Protein AF-A0A1M5GM56-F1 (afdb_monomer_lite)

Secondary structure (DSSP, 8-state):
-PPP-HHHHHHHHHHHHHHHHTS---SHHHHHHHHHHHHHHHS-PPPHHHHHHHTTSS--SSPPPHHHHHHHHHHTT-S-HHHHHHHHHT--SSSHHHHHHHHHHHHHHHHHHH----STT-HHHHHHHHHHHHHHHH-GGGHHHHHHHHTTSHHIIIIIIIIS--GGGTTTHHHHHHHHHHHH--SHHHHHHHHHHHHHHHHHTT-HHHHHHHHHHHHTS---TTS-HHHHHHHHHHHHHHHHHHT---HHHHHHHHHHHHHPPP-SSTTTTS-HHHHHHHHHHHHTT-HHHHHHHHHHHHHHS----SSS-SHHHHHHHHHHHHHHHHTT-HHHHHHHHHH--TTTS-TTSHHHHHHHHHHHHHHTT---HHHHHHHHHHHHHHT-GGGGGG-

Radius of gyration: 28.75 Å; chains: 1; bounding box: 59×77×75 Å

Foldseek 3Di:
DDPPPPVVLLVLLQVLLCVLVVHHQDDLVSLVVSQVVLCVPQVDGDDSVLVCCSNVVDPDPDDRDLVVQCSSCVSSVHNHSVRSCVVVVPPDPDDVVVVVLVVVLCVLLCCLAPPDDDDLDDPVLLVSLVVVVVVCVVVVVCLQVSLLSNLQGPSSLRRVLPVLPQLLQCLHSNVVSLVSNCVRDPDLLSLLVSLLSQLVSCLLLVNLVSLVVSLVSNVVDDDDPPHDLLSLLSNLLSVLSNCLSVVHDCVVSLVVSVVSVVSQAQDPDPRSLQLNSLLSNLVSCLLSVVLVSSLVSLVVRPVRHDPPPDDDQCASVLLSLLSNLSSCLSVVVPVVSVVSLVVRDLVSHDPSCSLVSLLSSLLSCVSNVNHDPVSVVSNVVSCVSSSRVSSVVSD

pLDDT: mean 88.54, std 13.2, range [36.22, 98.81]

Structure (mmCIF, N/CA/C/O backbone):
data_AF-A0A1M5GM56-F1
#
_entry.id   AF-A0A1M5GM56-F1
#
loop_
_atom_site.group_PDB
_atom_site.id
_atom_site.type_symbol
_atom_site.label_atom_id
_atom_site.label_alt_id
_atom_site.label_comp_id
_atom_site.label_asym_id
_atom_site.label_entity_id
_atom_site.label_seq_id
_atom_site.pdbx_PDB_ins_code
_atom_site.Cartn_x
_atom_site.Cartn_y
_atom_site.Cartn_z
_atom_site.occupancy
_atom_site.B_iso_or_equiv
_atom_site.auth_seq_id
_atom_site.auth_comp_id
_atom_site.auth_asym_id
_atom_site.auth_atom_id
_atom_site.pdbx_PDB_model_num
ATOM 1 N N . MET A 1 1 ? 20.654 32.859 -51.072 1.00 36.22 1 MET A N 1
ATOM 2 C CA . MET A 1 1 ? 20.945 33.179 -49.658 1.00 36.22 1 MET A CA 1
ATOM 3 C C . MET A 1 1 ? 19.825 34.062 -49.144 1.00 36.22 1 MET A C 1
ATOM 5 O O . MET A 1 1 ? 19.700 35.175 -49.630 1.00 36.22 1 MET A O 1
ATOM 9 N N . LYS A 1 2 ? 18.952 33.549 -48.270 1.00 38.31 2 LYS A N 1
ATOM 10 C CA . LYS A 1 2 ? 17.965 34.387 -47.573 1.00 38.31 2 LYS A CA 1
ATOM 11 C C . LYS A 1 2 ? 18.700 35.090 -46.433 1.00 38.31 2 LYS A C 1
ATOM 13 O O . LYS A 1 2 ? 19.321 34.402 -45.630 1.00 38.31 2 LYS A O 1
ATOM 18 N N . GLU A 1 3 ? 18.674 36.420 -46.396 1.00 40.75 3 GLU A N 1
ATOM 19 C CA . GLU A 1 3 ? 19.104 37.171 -45.214 1.00 40.75 3 GLU A CA 1
ATOM 20 C C . GLU A 1 3 ? 18.280 36.693 -44.016 1.00 40.75 3 GLU A C 1
ATOM 22 O O . GLU A 1 3 ? 17.049 36.706 -44.053 1.00 40.75 3 GLU A O 1
ATOM 27 N N . ILE A 1 4 ? 18.958 36.205 -42.979 1.00 54.66 4 ILE A N 1
ATOM 28 C CA . ILE A 1 4 ? 18.314 35.849 -41.718 1.00 54.66 4 ILE A CA 1
ATOM 29 C C . ILE A 1 4 ? 17.832 37.144 -41.078 1.00 54.66 4 ILE A C 1
ATOM 31 O O . ILE A 1 4 ? 18.617 38.076 -40.883 1.00 54.66 4 ILE A O 1
ATOM 35 N N . ASP A 1 5 ? 16.545 37.191 -40.742 1.00 57.41 5 ASP A N 1
ATOM 36 C CA . ASP A 1 5 ? 15.976 38.287 -39.972 1.00 57.41 5 ASP A CA 1
ATOM 37 C C . ASP A 1 5 ? 16.604 38.287 -38.572 1.00 57.41 5 ASP A C 1
ATOM 39 O O . ASP A 1 5 ? 16.212 37.539 -37.670 1.00 57.41 5 ASP A O 1
ATOM 43 N N . LYS A 1 6 ? 17.632 39.125 -38.401 1.00 57.66 6 LYS A N 1
ATOM 44 C CA . LYS A 1 6 ? 18.369 39.291 -37.145 1.00 57.66 6 LYS A CA 1
ATOM 45 C C . LYS A 1 6 ? 17.436 39.652 -35.983 1.00 57.66 6 LYS A C 1
ATOM 47 O O . LYS A 1 6 ? 17.799 39.388 -34.843 1.00 57.66 6 LYS A O 1
ATOM 52 N N . GLY A 1 7 ? 16.247 40.207 -36.240 1.00 58.62 7 GLY A N 1
ATOM 53 C CA . GLY A 1 7 ? 15.256 40.526 -35.212 1.00 58.62 7 GLY A CA 1
ATOM 54 C C . GLY A 1 7 ? 14.679 39.295 -34.505 1.00 58.62 7 GLY A C 1
ATOM 55 O O . GLY A 1 7 ? 14.475 39.333 -33.293 1.00 58.62 7 GLY A O 1
ATOM 56 N N . ALA A 1 8 ? 14.477 38.186 -35.223 1.00 59.78 8 ALA A N 1
ATOM 57 C CA . ALA A 1 8 ? 13.862 36.970 -34.679 1.00 59.78 8 ALA A CA 1
ATOM 58 C C . ALA A 1 8 ? 14.853 36.050 -33.936 1.00 59.78 8 ALA A C 1
ATOM 60 O O . ALA A 1 8 ? 14.451 35.287 -33.060 1.00 59.78 8 ALA A O 1
ATOM 61 N N . ALA A 1 9 ? 16.148 36.126 -34.256 1.00 70.00 9 ALA A N 1
ATOM 62 C CA . ALA A 1 9 ? 17.189 35.271 -33.673 1.00 70.00 9 ALA A CA 1
ATOM 63 C C . ALA A 1 9 ? 17.720 35.775 -32.313 1.00 70.00 9 ALA A C 1
ATOM 65 O O . ALA A 1 9 ? 18.242 34.997 -31.511 1.00 70.00 9 ALA A O 1
ATOM 66 N N . LEU A 1 10 ? 17.583 37.076 -32.035 1.00 78.81 10 LEU A N 1
ATOM 67 C CA . LEU A 1 10 ? 18.101 37.707 -30.816 1.00 78.81 10 LEU A CA 1
ATOM 68 C C . LEU A 1 10 ? 17.414 37.227 -29.524 1.00 78.81 10 LEU A C 1
ATOM 70 O O . LEU A 1 10 ? 18.141 36.930 -28.574 1.00 78.81 10 LEU A O 1
ATOM 74 N N . PRO A 1 11 ? 16.072 37.091 -29.451 1.00 81.12 11 PRO A N 1
ATOM 75 C CA . PRO A 1 11 ? 15.411 36.567 -28.254 1.00 81.12 11 PRO A CA 1
ATOM 76 C C . PRO A 1 11 ? 15.819 35.126 -27.926 1.00 81.12 11 PRO A C 1
ATOM 78 O O . PRO A 1 11 ? 16.010 34.784 -26.760 1.00 81.12 11 PRO A O 1
ATOM 81 N N . THR A 1 12 ? 16.010 34.288 -28.950 1.00 82.38 12 THR A N 1
ATOM 82 C CA . THR A 1 12 ? 16.473 32.906 -28.775 1.00 82.38 12 THR A CA 1
ATOM 83 C C . THR A 1 12 ? 17.878 32.881 -28.184 1.00 82.38 12 THR A C 1
ATOM 85 O O . THR A 1 12 ? 18.101 32.217 -27.177 1.00 82.38 12 THR A O 1
ATOM 88 N N . LEU A 1 13 ? 18.805 33.674 -28.731 1.00 86.00 13 LEU A N 1
ATOM 89 C CA . LEU A 1 13 ? 20.162 33.775 -28.193 1.00 86.00 13 LEU A CA 1
ATOM 90 C C . LEU A 1 13 ? 20.174 34.327 -26.754 1.00 86.00 13 LEU A C 1
ATOM 92 O O . LEU A 1 13 ? 20.911 33.823 -25.914 1.00 86.00 13 LEU A O 1
ATOM 96 N N . GLN A 1 14 ? 19.337 35.319 -26.429 1.00 88.00 14 GLN A N 1
ATOM 97 C CA . GLN A 1 14 ? 19.199 35.819 -25.053 1.00 88.00 14 GLN A CA 1
ATOM 98 C C . GLN A 1 14 ? 18.766 34.720 -24.077 1.00 88.00 14 GLN A C 1
ATOM 100 O O . GLN A 1 14 ? 19.292 34.655 -22.966 1.00 88.00 14 GLN A O 1
ATOM 105 N N . ARG A 1 15 ? 17.822 33.860 -24.477 1.00 85.25 15 ARG A N 1
ATOM 106 C CA . ARG A 1 15 ? 17.375 32.727 -23.659 1.00 85.25 15 ARG A CA 1
ATOM 107 C C . ARG A 1 15 ? 18.511 31.732 -23.427 1.00 85.25 15 ARG A C 1
ATOM 109 O O . ARG A 1 15 ? 18.807 31.449 -22.271 1.00 85.25 15 ARG A O 1
ATOM 116 N N . GLU A 1 16 ? 19.177 31.284 -24.490 1.00 88.00 16 GLU A N 1
ATOM 117 C CA . GLU A 1 16 ? 20.290 30.324 -24.395 1.00 88.00 16 GLU A CA 1
ATOM 118 C C . GLU A 1 16 ? 21.433 30.849 -23.513 1.00 88.00 16 GLU A C 1
ATOM 120 O O . GLU A 1 16 ? 22.006 30.107 -22.718 1.00 88.00 16 GLU A O 1
ATOM 125 N N . ILE A 1 17 ? 21.742 32.151 -23.582 1.00 88.88 17 ILE A N 1
ATOM 126 C CA . ILE A 1 17 ? 22.755 32.759 -22.708 1.00 88.88 17 ILE A CA 1
ATOM 127 C C . ILE A 1 17 ? 22.323 32.688 -21.244 1.00 88.88 17 ILE A C 1
ATOM 129 O O . ILE A 1 17 ? 23.143 32.364 -20.394 1.00 88.88 17 ILE A O 1
ATOM 133 N N . GLN A 1 18 ? 21.061 32.986 -20.925 1.00 87.75 18 GLN A N 1
ATOM 134 C CA . GLN A 1 18 ? 20.570 32.939 -19.542 1.00 87.75 18 GLN A CA 1
ATOM 135 C C . GLN A 1 18 ? 20.520 31.511 -18.988 1.00 87.75 18 GLN A C 1
ATOM 137 O O . GLN A 1 18 ? 20.780 31.314 -17.802 1.00 87.75 18 GLN A O 1
ATOM 142 N N . GLU A 1 19 ? 20.221 30.524 -19.835 1.00 85.50 19 GLU A N 1
ATOM 143 C CA . GLU A 1 19 ? 20.275 29.105 -19.476 1.00 85.50 19 GLU A CA 1
ATOM 144 C C . GLU A 1 19 ? 21.718 28.656 -19.215 1.00 85.50 19 GLU A C 1
ATOM 146 O O . GLU A 1 19 ? 21.996 28.091 -18.157 1.00 85.50 19 GLU A O 1
ATOM 151 N N . HIS A 1 20 ? 22.659 28.989 -20.107 1.00 87.25 20 HIS A N 1
ATOM 152 C CA . HIS A 1 20 ? 24.076 28.652 -19.929 1.00 87.25 20 HIS A CA 1
ATOM 153 C C . HIS A 1 20 ? 24.723 29.393 -18.743 1.00 87.25 20 HIS A C 1
ATOM 155 O O . HIS A 1 20 ? 25.578 28.841 -18.051 1.00 87.25 20 HIS A O 1
ATOM 161 N N . PHE A 1 21 ? 24.291 30.629 -18.480 1.00 89.25 21 PHE A N 1
ATOM 162 C CA . PHE A 1 21 ? 24.712 31.444 -17.336 1.00 89.25 21 PHE A CA 1
ATOM 163 C C . PHE A 1 21 ? 24.056 31.004 -16.013 1.00 89.25 21 PHE A C 1
ATOM 165 O O . PHE A 1 21 ? 24.491 31.396 -14.932 1.00 89.25 21 PHE A O 1
ATOM 172 N N . GLY A 1 22 ? 22.991 30.196 -16.077 1.00 83.69 22 GLY A N 1
ATOM 173 C CA . GLY A 1 22 ? 22.306 29.629 -14.915 1.00 83.69 22 GLY A CA 1
ATOM 174 C C . GLY A 1 22 ? 21.444 30.614 -14.116 1.00 83.69 22 GLY A C 1
ATOM 175 O O . GLY A 1 22 ? 20.951 30.260 -13.044 1.00 83.69 22 GLY A O 1
ATOM 176 N N . LYS A 1 23 ? 21.250 31.848 -14.603 1.00 86.12 23 LYS A N 1
ATOM 177 C CA . LYS A 1 23 ? 20.360 32.846 -13.989 1.00 86.12 23 LYS A CA 1
ATOM 178 C C . LYS A 1 23 ? 19.887 33.916 -14.989 1.00 86.12 23 LYS A C 1
ATOM 180 O O . LYS A 1 23 ? 20.573 34.179 -15.977 1.00 86.12 23 LYS A O 1
ATOM 185 N N . PRO A 1 24 ? 18.756 34.598 -14.717 1.00 88.69 24 PRO A N 1
ATOM 186 C CA . PRO A 1 24 ? 18.299 35.723 -15.533 1.00 88.69 24 PRO A CA 1
ATOM 187 C C . PRO A 1 24 ? 19.279 36.906 -15.511 1.00 88.69 24 PRO A C 1
ATOM 189 O O . PRO A 1 24 ? 19.856 37.224 -14.469 1.00 88.69 24 PRO A O 1
ATOM 192 N N . VAL A 1 25 ? 19.420 37.606 -16.640 1.00 89.06 25 VAL A N 1
ATOM 193 C CA . VAL A 1 25 ? 20.271 38.803 -16.765 1.00 89.06 25 VAL A CA 1
ATOM 194 C C . VAL A 1 25 ? 19.385 40.047 -16.729 1.00 89.06 25 VAL A C 1
ATOM 196 O O . VAL A 1 25 ? 18.991 40.582 -17.761 1.00 89.06 25 VAL A O 1
ATOM 199 N N . ALA A 1 26 ? 19.044 40.498 -15.520 1.00 88.19 26 ALA A N 1
ATOM 200 C CA . ALA A 1 26 ? 18.074 41.580 -15.313 1.00 88.19 26 ALA A CA 1
ATOM 201 C C . ALA A 1 26 ? 18.697 42.894 -14.811 1.00 88.19 26 ALA A C 1
ATOM 203 O O . ALA A 1 26 ? 18.049 43.940 -14.851 1.00 88.19 26 ALA A O 1
ATOM 204 N N . THR A 1 27 ? 19.942 42.875 -14.325 1.00 90.31 27 THR A N 1
ATOM 205 C CA . THR A 1 27 ? 20.585 44.054 -13.726 1.00 90.31 27 THR A CA 1
ATOM 206 C C . THR A 1 27 ? 21.960 44.353 -14.321 1.00 90.31 27 THR A C 1
ATOM 208 O O . THR A 1 27 ? 22.634 43.485 -14.873 1.00 90.31 27 THR A O 1
ATOM 211 N N . SER A 1 28 ? 22.443 45.591 -14.143 1.00 87.25 28 SER A N 1
ATOM 212 C CA . SER A 1 28 ? 23.814 45.975 -14.525 1.00 87.25 28 SER A CA 1
ATOM 213 C C . SER A 1 28 ? 24.882 45.103 -13.853 1.00 87.25 28 SER A C 1
ATOM 215 O O . SER A 1 28 ? 25.936 44.866 -14.439 1.00 87.25 28 SER A O 1
ATOM 217 N N . ARG A 1 29 ? 24.609 44.610 -12.636 1.00 88.81 29 ARG A N 1
ATOM 218 C CA . ARG A 1 29 ? 25.499 43.693 -11.917 1.00 88.81 29 ARG A CA 1
ATOM 219 C C . ARG A 1 29 ? 25.576 42.338 -12.619 1.00 88.81 29 ARG A C 1
ATOM 221 O O . ARG A 1 29 ? 26.667 41.788 -12.728 1.00 88.81 29 ARG A O 1
ATOM 228 N N . ASP A 1 30 ? 24.458 41.834 -13.138 1.00 89.31 30 ASP A N 1
ATOM 229 C CA . ASP A 1 30 ? 24.429 40.575 -13.890 1.00 89.31 30 ASP A CA 1
ATOM 230 C C . ASP A 1 30 ? 25.216 40.681 -15.195 1.00 89.31 30 ASP A C 1
ATOM 232 O O . ASP A 1 30 ? 25.947 39.758 -15.533 1.00 89.31 30 ASP A O 1
ATOM 236 N N . CYS A 1 31 ? 25.163 41.828 -15.880 1.00 90.62 31 CYS A N 1
ATOM 237 C CA . CYS A 1 31 ? 25.986 42.064 -17.068 1.00 90.62 31 CYS A CA 1
ATOM 238 C C . CYS A 1 31 ? 27.493 42.109 -16.763 1.00 90.62 31 CYS A C 1
ATOM 240 O O . CYS A 1 31 ? 28.285 41.679 -17.598 1.00 90.62 31 CYS A O 1
ATOM 242 N N . ASN A 1 32 ? 27.905 42.619 -15.597 1.00 89.44 32 ASN A N 1
ATOM 243 C CA . ASN A 1 32 ? 29.316 42.597 -15.192 1.00 89.44 32 ASN A CA 1
ATOM 244 C C . ASN A 1 32 ? 29.791 41.162 -14.940 1.00 89.44 32 ASN A C 1
ATOM 246 O O . ASN A 1 32 ? 30.811 40.752 -15.482 1.00 89.44 32 ASN A O 1
ATOM 250 N N . LEU A 1 33 ? 29.003 40.385 -14.195 1.00 90.44 33 LEU A N 1
ATOM 251 C CA . LEU A 1 33 ? 29.306 38.982 -13.909 1.00 90.44 33 LEU A CA 1
ATOM 252 C C . LEU A 1 33 ? 29.325 38.132 -15.185 1.00 90.44 33 LEU A C 1
ATOM 254 O O . LEU A 1 33 ? 30.249 37.354 -15.395 1.00 90.44 33 LEU A O 1
ATOM 258 N N . LEU A 1 34 ? 28.352 38.331 -16.078 1.00 91.06 34 LEU A N 1
ATOM 259 C CA . LEU A 1 34 ? 28.317 37.646 -17.367 1.00 91.06 34 LEU A CA 1
ATOM 260 C C . LEU A 1 34 ? 29.525 38.024 -18.235 1.00 91.06 34 LEU A C 1
ATOM 262 O O . LEU A 1 34 ? 30.089 37.167 -18.900 1.00 91.06 34 LEU A O 1
ATOM 266 N N . SER A 1 35 ? 29.960 39.289 -18.218 1.00 91.38 35 SER A N 1
ATOM 267 C CA . SER A 1 35 ? 31.177 39.716 -18.922 1.00 91.38 35 SER A CA 1
ATOM 268 C C . SER A 1 35 ? 32.436 39.030 -18.389 1.00 91.38 35 SER A C 1
ATOM 270 O O . SER A 1 35 ? 33.341 38.757 -19.179 1.00 91.38 35 SER A O 1
ATOM 272 N N . GLU A 1 36 ? 32.532 38.813 -17.078 1.00 89.75 36 GLU A N 1
ATOM 273 C CA . GLU A 1 36 ? 33.656 38.108 -16.455 1.00 89.75 36 GLU A CA 1
ATOM 274 C C . GLU A 1 36 ? 33.642 36.627 -16.838 1.00 89.75 36 GLU A C 1
ATOM 276 O O . GLU A 1 36 ? 34.666 36.093 -17.263 1.00 89.75 36 GLU A O 1
ATOM 281 N N . GLU A 1 37 ? 32.476 35.983 -16.786 1.00 90.75 37 GLU A N 1
ATOM 282 C CA . GLU A 1 37 ? 32.329 34.573 -17.150 1.00 90.75 37 GLU A CA 1
ATOM 283 C C . GLU A 1 37 ? 32.560 34.324 -18.647 1.00 90.75 37 GLU A C 1
ATOM 285 O O . GLU A 1 37 ? 33.250 33.374 -19.023 1.00 90.75 37 GLU A O 1
ATOM 290 N N . LEU A 1 38 ? 32.055 35.211 -19.511 1.00 89.88 38 LEU A N 1
ATOM 291 C CA . LEU A 1 38 ? 32.321 35.190 -20.951 1.00 89.88 38 LEU A CA 1
ATOM 292 C C . LEU A 1 38 ? 33.823 35.209 -21.228 1.00 89.88 38 LEU A C 1
ATOM 294 O O . LEU A 1 38 ? 34.307 34.423 -22.044 1.00 89.88 38 LEU A O 1
ATOM 298 N N . PHE A 1 39 ? 34.566 36.068 -20.528 1.00 88.88 39 PHE A N 1
ATOM 299 C CA . PHE A 1 39 ? 36.013 36.149 -20.679 1.00 88.88 39 PHE A CA 1
ATOM 300 C C . PHE A 1 39 ? 36.710 34.884 -20.167 1.00 88.88 39 PHE A C 1
ATOM 302 O O . PHE A 1 39 ? 37.587 34.366 -20.850 1.00 88.88 39 PHE A O 1
ATOM 309 N N . GLN A 1 40 ? 36.289 34.339 -19.023 1.00 86.38 40 GLN A N 1
ATOM 310 C CA . GLN A 1 40 ? 36.856 33.098 -18.483 1.00 86.38 40 GLN A CA 1
ATOM 311 C C . GLN A 1 40 ? 36.643 31.898 -19.415 1.00 86.38 40 GLN A C 1
ATOM 313 O O . GLN A 1 40 ? 37.564 31.109 -19.606 1.00 86.38 40 GLN A O 1
ATOM 318 N N . LYS A 1 41 ? 35.450 31.761 -20.007 1.00 84.25 41 LYS A N 1
ATOM 319 C CA . LYS A 1 41 ? 35.098 30.597 -20.836 1.00 84.25 41 LYS A CA 1
ATOM 320 C C . LYS A 1 41 ? 35.521 30.722 -22.297 1.00 84.25 41 LYS A C 1
ATOM 322 O O . LYS A 1 41 ? 35.877 29.723 -22.909 1.00 84.25 41 LYS A O 1
ATOM 327 N N . THR A 1 42 ? 35.478 31.924 -22.872 1.00 84.25 42 THR A N 1
ATOM 328 C CA . THR A 1 42 ? 35.747 32.125 -24.309 1.00 84.25 42 THR A CA 1
ATOM 329 C C . THR A 1 42 ? 37.072 32.825 -24.593 1.00 84.25 42 THR A C 1
ATOM 331 O O . THR A 1 42 ? 37.474 32.897 -25.747 1.00 84.25 42 THR A O 1
ATOM 334 N N . SER A 1 43 ? 37.754 33.364 -23.573 1.00 85.69 43 SER A N 1
ATOM 335 C CA . SER A 1 43 ? 38.922 34.257 -23.709 1.00 85.69 43 SER A CA 1
ATOM 336 C C . SER A 1 43 ? 38.657 35.570 -24.465 1.00 85.69 43 SER A C 1
ATOM 338 O O . SER A 1 43 ? 39.564 36.386 -24.629 1.00 85.69 43 SER A O 1
ATOM 340 N N . TYR A 1 44 ? 37.412 35.836 -24.874 1.00 85.38 44 TYR A N 1
ATOM 341 C CA . TYR A 1 44 ? 37.004 37.081 -25.518 1.00 85.38 44 TYR A CA 1
ATOM 342 C C . TYR A 1 44 ? 36.219 37.966 -24.551 1.00 85.38 44 TYR A C 1
ATOM 344 O O . TYR A 1 44 ? 35.321 37.520 -23.838 1.00 85.38 44 TYR A O 1
ATOM 352 N N . LYS A 1 45 ? 36.548 39.261 -24.530 1.00 83.94 45 LYS A N 1
ATOM 353 C CA . LYS A 1 45 ? 35.918 40.231 -23.630 1.00 83.94 45 LYS A CA 1
ATOM 354 C C . LYS A 1 45 ? 34.753 40.935 -24.322 1.00 83.94 45 LYS A C 1
ATOM 356 O O . LYS A 1 45 ? 34.956 41.669 -25.287 1.00 83.94 45 LYS A O 1
ATOM 361 N N . VAL A 1 46 ? 33.547 40.790 -23.777 1.00 88.06 46 VAL A N 1
ATOM 362 C CA . VAL A 1 46 ? 32.375 41.586 -24.177 1.00 88.06 46 VAL A CA 1
ATOM 363 C C . VAL A 1 46 ? 32.130 42.657 -23.126 1.00 88.06 46 VAL A C 1
ATOM 365 O O . VAL A 1 46 ? 31.972 42.346 -21.956 1.00 88.06 46 VAL A O 1
ATOM 368 N N . ASN A 1 47 ? 32.093 43.932 -23.516 1.00 88.19 47 ASN A N 1
ATOM 369 C CA . ASN A 1 47 ? 31.904 45.021 -22.556 1.00 88.19 47 ASN A CA 1
ATOM 370 C C . ASN A 1 47 ? 30.524 44.910 -21.859 1.00 88.19 47 ASN A C 1
ATOM 372 O O . ASN A 1 47 ? 29.517 44.788 -22.564 1.00 88.19 47 ASN A O 1
ATOM 376 N N . PRO A 1 48 ? 30.430 45.049 -20.521 1.00 88.25 48 PRO A N 1
ATOM 377 C CA . PRO A 1 48 ? 29.158 45.002 -19.798 1.00 88.25 48 PRO A CA 1
ATOM 378 C C . PRO A 1 48 ? 28.092 45.970 -20.325 1.00 88.25 48 PRO A C 1
ATOM 380 O O . PRO A 1 48 ? 26.911 45.641 -20.346 1.00 88.25 48 PRO A O 1
ATOM 383 N N . ASN A 1 49 ? 28.478 47.145 -20.832 1.00 85.00 49 ASN A N 1
ATOM 384 C CA . ASN A 1 49 ? 27.539 48.088 -21.449 1.00 85.00 49 ASN A CA 1
ATOM 385 C C . ASN A 1 49 ? 26.984 47.587 -22.793 1.00 85.00 49 ASN A C 1
ATOM 387 O O . ASN A 1 49 ? 25.876 47.958 -23.173 1.00 85.00 49 ASN A O 1
ATOM 391 N N . THR A 1 50 ? 27.723 46.726 -23.497 1.00 87.88 50 THR A N 1
ATOM 392 C CA . THR A 1 50 ? 27.235 46.036 -24.703 1.00 87.88 50 THR A CA 1
ATOM 393 C C . THR A 1 50 ? 26.209 44.974 -24.323 1.00 87.88 50 THR A C 1
ATOM 395 O O . THR A 1 50 ? 25.158 44.906 -24.950 1.00 87.88 50 THR A O 1
ATOM 398 N N . LEU A 1 51 ? 26.446 44.230 -23.237 1.00 87.19 51 LEU A N 1
ATOM 399 C CA . LEU A 1 51 ? 25.482 43.268 -22.692 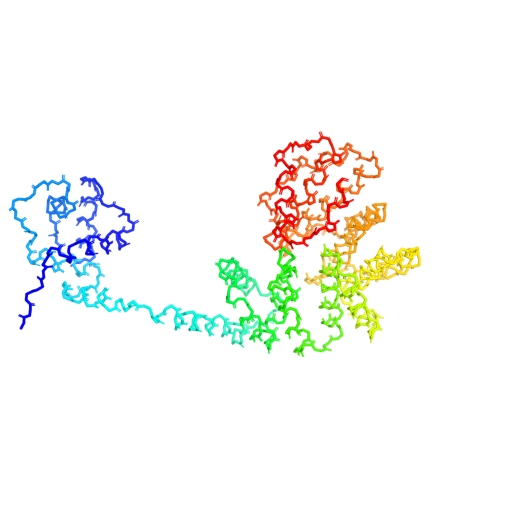1.00 87.19 51 LEU A CA 1
ATOM 400 C C . LEU A 1 51 ? 24.209 43.963 -22.188 1.00 87.19 51 LEU A C 1
ATOM 402 O O . LEU A 1 51 ? 23.108 43.532 -22.508 1.00 87.19 51 LEU A O 1
ATOM 406 N N . ARG A 1 52 ? 24.332 45.101 -21.493 1.00 86.94 52 ARG A N 1
ATOM 407 C CA . ARG A 1 52 ? 23.171 45.899 -21.049 1.00 86.94 52 ARG A CA 1
ATOM 408 C C . ARG A 1 52 ? 22.288 46.343 -22.214 1.00 86.94 52 ARG A C 1
ATOM 410 O O . ARG A 1 52 ? 21.070 46.346 -22.086 1.00 86.94 52 ARG A O 1
ATOM 417 N N . ARG A 1 53 ? 22.893 46.713 -23.344 1.00 88.31 53 ARG A N 1
ATOM 418 C CA . ARG A 1 53 ? 22.166 47.039 -24.581 1.00 88.31 53 ARG A CA 1
ATOM 419 C C . ARG A 1 53 ? 21.554 45.794 -25.218 1.00 88.31 53 ARG A C 1
ATOM 421 O O . ARG A 1 53 ? 20.402 45.835 -25.627 1.00 88.31 53 ARG A O 1
ATOM 428 N N . PHE A 1 54 ? 22.305 44.693 -25.252 1.00 87.62 54 PHE A N 1
ATOM 429 C CA . PHE A 1 54 ? 21.864 43.414 -25.804 1.00 87.62 54 PHE A CA 1
ATOM 430 C C . PHE A 1 54 ? 20.629 42.860 -25.083 1.00 87.62 54 PHE A C 1
ATOM 432 O O . PHE A 1 54 ? 19.698 42.440 -25.753 1.00 87.62 54 PHE A O 1
ATOM 439 N N . PHE A 1 55 ? 20.581 42.918 -23.749 1.00 86.88 55 PHE A N 1
ATOM 440 C CA . PHE A 1 55 ? 19.444 42.466 -22.929 1.00 86.88 55 PHE A CA 1
ATOM 441 C C . PHE A 1 55 ? 18.339 43.524 -22.746 1.00 86.88 55 PHE A C 1
ATOM 443 O O . PHE A 1 55 ? 17.428 43.337 -21.947 1.00 86.88 55 PHE A O 1
ATOM 450 N N . GLY A 1 56 ? 18.404 44.657 -23.454 1.00 85.75 56 GLY A N 1
ATOM 451 C CA . GLY A 1 56 ? 17.359 45.686 -23.401 1.00 85.75 56 GLY A CA 1
ATOM 452 C C . GLY A 1 56 ? 17.318 46.525 -22.115 1.00 85.75 56 GLY A C 1
ATOM 453 O O . GLY A 1 56 ? 16.368 47.277 -21.914 1.00 85.75 56 GLY A O 1
ATOM 454 N N . LEU A 1 57 ? 18.350 46.464 -21.264 1.00 84.81 57 LEU A N 1
ATOM 455 C CA . LEU A 1 57 ? 18.456 47.261 -20.030 1.00 84.81 57 LEU A CA 1
ATOM 456 C C . LEU A 1 57 ? 18.796 48.739 -20.296 1.00 84.81 57 LEU A C 1
ATOM 458 O O . LEU A 1 57 ? 18.607 49.593 -19.432 1.00 84.81 57 LEU A O 1
ATOM 462 N N . VAL A 1 58 ? 19.340 49.049 -21.476 1.00 86.12 58 VAL A N 1
ATOM 463 C CA . VAL A 1 58 ? 19.626 50.413 -21.947 1.00 86.1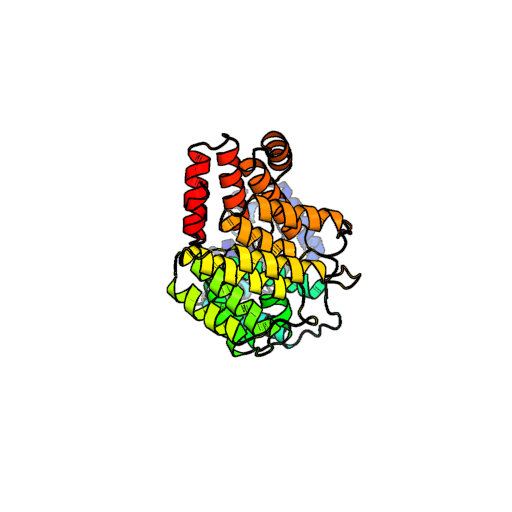2 58 VAL A CA 1
ATOM 464 C C . VAL A 1 58 ? 19.262 50.505 -23.426 1.00 86.12 58 VAL A C 1
ATOM 466 O O . VAL A 1 58 ? 19.649 49.635 -24.206 1.00 86.12 58 VAL A O 1
ATOM 469 N N . LYS A 1 59 ? 18.568 51.577 -23.835 1.00 77.75 59 LYS A N 1
ATOM 470 C CA . LYS A 1 59 ? 18.237 51.817 -25.249 1.00 77.75 59 LYS A CA 1
ATOM 471 C C . LYS A 1 59 ? 19.513 51.928 -26.088 1.00 77.75 59 LYS A C 1
ATOM 473 O O . LYS A 1 59 ? 20.426 52.682 -25.748 1.00 77.75 59 LYS A O 1
ATOM 478 N N . ALA A 1 60 ? 19.560 51.194 -27.194 1.00 76.75 60 ALA A N 1
ATOM 479 C CA . ALA A 1 60 ? 20.656 51.237 -28.150 1.00 76.75 60 ALA A CA 1
ATOM 480 C C . ALA A 1 60 ? 20.153 51.783 -29.495 1.00 76.75 60 ALA A C 1
ATOM 482 O O . ALA A 1 60 ? 19.121 51.316 -29.972 1.00 76.75 60 ALA A O 1
ATOM 483 N N . PRO A 1 61 ? 20.863 52.740 -30.116 1.00 67.75 61 PRO A N 1
ATOM 484 C CA . PRO A 1 61 ? 20.503 53.248 -31.440 1.00 67.75 61 PRO A CA 1
ATOM 485 C C . PRO A 1 61 ? 20.859 52.276 -32.578 1.00 67.75 61 PRO A C 1
ATOM 487 O O . PRO A 1 61 ? 20.371 52.445 -33.689 1.00 67.75 61 PRO A O 1
ATOM 490 N N . TYR A 1 62 ? 21.689 51.260 -32.309 1.00 74.06 62 TYR A N 1
ATOM 491 C CA . TYR A 1 62 ? 22.177 50.299 -33.300 1.00 74.06 62 TYR A CA 1
ATOM 492 C C . TYR A 1 62 ? 22.127 48.862 -32.757 1.00 74.06 62 TYR A C 1
ATOM 494 O O . TYR A 1 62 ? 22.297 48.673 -31.545 1.00 74.06 62 TYR A O 1
ATOM 502 N N . PRO A 1 63 ? 21.933 47.853 -33.628 1.00 70.25 63 PRO A N 1
ATOM 503 C CA . PRO A 1 63 ? 21.960 46.449 -33.235 1.00 70.25 63 PRO A CA 1
ATOM 504 C C . PRO A 1 63 ? 23.364 45.998 -32.782 1.00 70.25 63 PRO A C 1
ATOM 506 O O . PRO A 1 63 ? 24.364 46.649 -33.106 1.00 70.25 63 PRO A O 1
ATOM 509 N N . PRO A 1 64 ? 23.466 44.875 -32.046 1.00 80.56 64 PRO A N 1
ATOM 510 C CA . PRO A 1 64 ? 24.748 44.291 -31.656 1.00 80.56 64 PRO A CA 1
ATOM 511 C C . PRO A 1 64 ? 25.626 43.985 -32.876 1.00 80.56 64 PRO A C 1
ATOM 513 O O . PRO A 1 64 ? 25.128 43.553 -33.917 1.00 80.56 64 PRO A O 1
ATOM 516 N N . SER A 1 65 ? 26.941 44.182 -32.746 1.00 81.88 65 SER A N 1
ATOM 517 C CA . SER A 1 65 ? 27.878 43.867 -33.830 1.00 81.88 65 SER A CA 1
ATOM 518 C C . SER A 1 65 ? 27.930 42.357 -34.092 1.00 81.88 65 SER A C 1
ATOM 520 O O . SER A 1 65 ? 27.742 41.554 -33.176 1.00 81.88 65 SER A O 1
ATOM 522 N N . SER A 1 66 ? 28.238 41.960 -35.330 1.00 79.12 66 SER A N 1
ATOM 523 C CA . SER A 1 66 ? 28.420 40.548 -35.701 1.00 79.12 66 SER A CA 1
ATOM 524 C C . SER A 1 66 ? 29.485 39.862 -34.844 1.00 79.12 66 SER A C 1
ATOM 526 O O . SER A 1 66 ? 29.266 38.749 -34.385 1.00 79.12 66 SER A O 1
ATOM 528 N N . ALA A 1 67 ? 30.586 40.554 -34.537 1.00 81.44 67 ALA A N 1
ATOM 529 C CA . ALA A 1 67 ? 31.637 40.046 -33.658 1.00 81.44 67 ALA A CA 1
ATOM 530 C C . ALA A 1 67 ? 31.126 39.759 -32.235 1.00 81.44 67 ALA A C 1
ATOM 532 O O . ALA A 1 67 ? 31.452 38.724 -31.656 1.00 81.44 67 ALA A O 1
ATOM 533 N N . THR A 1 68 ? 30.292 40.643 -31.675 1.00 85.25 68 THR A N 1
ATOM 534 C CA . THR A 1 68 ? 29.651 40.399 -30.375 1.00 85.25 68 THR A CA 1
ATOM 535 C C . THR A 1 68 ? 28.713 39.197 -30.442 1.00 85.25 68 THR A C 1
ATOM 537 O O . THR A 1 68 ? 28.762 38.354 -29.553 1.00 85.25 68 THR A O 1
ATOM 540 N N . LEU A 1 69 ? 27.903 39.080 -31.496 1.00 84.38 69 LEU A N 1
ATOM 541 C CA . LEU A 1 69 ? 26.998 37.942 -31.674 1.00 84.38 69 LEU A CA 1
ATOM 542 C C . LEU A 1 69 ? 27.757 36.618 -31.791 1.00 84.38 69 LEU A C 1
ATOM 544 O O . LEU A 1 69 ? 27.360 35.653 -31.150 1.00 84.38 69 LEU A O 1
ATOM 548 N N . SER A 1 70 ? 28.877 36.576 -32.516 1.00 84.62 70 SER A N 1
ATOM 549 C CA . SER A 1 70 ? 29.716 35.377 -32.614 1.00 84.62 70 SER A CA 1
ATOM 550 C C . SER A 1 70 ? 30.312 34.966 -31.268 1.00 84.62 70 SER A C 1
ATOM 552 O O . SER A 1 70 ? 30.323 33.783 -30.950 1.00 84.62 70 SER A O 1
ATOM 554 N N . ILE A 1 71 ? 30.781 35.918 -30.452 1.00 86.50 71 ILE A N 1
ATOM 555 C CA . ILE A 1 71 ? 31.298 35.609 -29.107 1.00 86.50 71 ILE A CA 1
ATOM 556 C C . ILE A 1 71 ? 30.184 35.043 -28.218 1.00 86.50 71 ILE A C 1
ATOM 558 O O . ILE A 1 71 ? 30.398 34.067 -27.504 1.00 86.50 71 ILE A O 1
ATOM 562 N N . LEU A 1 72 ? 28.989 35.632 -28.283 1.00 88.50 72 LEU A N 1
ATOM 563 C CA . LEU A 1 72 ? 27.833 35.168 -27.520 1.00 88.50 72 LEU A CA 1
ATOM 564 C C . LEU A 1 72 ? 27.349 33.782 -27.974 1.00 88.50 72 LEU A C 1
ATOM 566 O O . LEU A 1 72 ? 27.035 32.953 -27.128 1.00 88.50 72 LEU A O 1
ATOM 570 N N . CYS A 1 73 ? 27.349 33.497 -29.280 1.00 87.44 73 CYS A N 1
ATOM 571 C CA . CYS A 1 73 ? 27.032 32.162 -29.798 1.00 87.44 73 CYS A CA 1
ATOM 572 C C . CYS A 1 73 ? 28.054 31.128 -29.310 1.00 87.44 73 CYS A C 1
ATOM 574 O O . CYS A 1 73 ? 27.661 30.095 -28.775 1.00 87.44 73 CYS A O 1
ATOM 576 N N . LYS A 1 74 ? 29.354 31.451 -29.385 1.00 86.06 74 LYS A N 1
ATOM 577 C CA . LYS A 1 74 ? 30.432 30.569 -28.911 1.00 86.06 74 LYS A CA 1
ATOM 578 C C . LYS A 1 74 ? 30.337 30.270 -27.423 1.00 86.06 74 LYS A C 1
ATOM 580 O O . LYS A 1 74 ? 30.601 29.148 -27.010 1.00 86.06 74 LYS A O 1
ATOM 585 N N . TYR A 1 75 ? 29.942 31.252 -26.616 1.00 86.56 75 TYR A N 1
ATOM 586 C CA . TYR A 1 75 ? 29.683 31.038 -25.192 1.00 86.56 75 TYR A CA 1
ATOM 587 C C . TYR A 1 75 ? 28.560 30.024 -24.948 1.00 86.56 75 TYR A C 1
ATOM 589 O O . TYR A 1 75 ? 28.665 29.206 -24.042 1.00 86.56 75 TYR A O 1
ATOM 597 N N . CYS A 1 76 ? 27.526 30.035 -25.788 1.00 85.50 76 CYS A N 1
ATOM 598 C CA . CYS A 1 76 ? 26.448 29.048 -25.765 1.00 85.50 76 CYS A CA 1
ATOM 599 C C . CYS A 1 76 ? 26.805 27.721 -26.463 1.00 85.50 76 CYS A C 1
ATOM 601 O O . CYS A 1 76 ? 25.972 26.822 -26.484 1.00 85.50 76 CYS A O 1
ATOM 603 N N . GLY A 1 77 ? 28.016 27.578 -27.013 1.00 83.56 77 GLY A N 1
ATOM 604 C CA . GLY A 1 77 ? 28.466 26.366 -27.702 1.00 83.56 77 GLY A CA 1
ATOM 605 C C . GLY A 1 77 ? 28.079 26.270 -29.182 1.00 83.56 77 GLY A C 1
ATOM 606 O O . GLY A 1 77 ? 28.157 25.180 -29.734 1.00 83.56 77 GLY A O 1
ATOM 607 N N . PHE A 1 78 ? 27.685 27.380 -29.816 1.00 85.25 78 PHE A N 1
ATOM 608 C CA . PHE A 1 78 ? 27.353 27.444 -31.245 1.00 85.25 78 PHE A CA 1
ATOM 609 C C . PHE A 1 78 ? 28.411 28.235 -32.026 1.00 85.25 78 PHE A C 1
ATOM 611 O O . PHE A 1 78 ? 28.855 29.302 -31.590 1.00 85.25 78 PHE A O 1
ATOM 618 N N . ASP A 1 79 ? 28.774 27.764 -33.215 1.00 80.00 79 ASP A N 1
ATOM 619 C CA . ASP A 1 79 ? 29.751 28.414 -34.091 1.00 80.00 79 ASP A CA 1
ATOM 620 C C . ASP A 1 79 ? 29.179 29.665 -34.769 1.00 80.00 79 ASP A C 1
ATOM 622 O O . ASP A 1 79 ? 29.917 30.592 -35.124 1.00 80.00 79 ASP A O 1
ATOM 626 N N . SER A 1 80 ? 27.855 29.720 -34.936 1.00 81.56 80 SER A N 1
ATOM 627 C CA . SER A 1 80 ? 27.177 30.816 -35.627 1.00 81.56 80 SER A CA 1
ATOM 628 C C . SER A 1 80 ? 25.732 31.022 -35.166 1.00 81.56 80 SER A C 1
ATOM 630 O O . SER A 1 80 ? 25.108 30.145 -34.566 1.00 81.56 80 SER A O 1
ATOM 632 N N . LEU A 1 81 ? 25.181 32.203 -35.464 1.00 78.56 81 LEU A N 1
ATOM 633 C CA . LEU A 1 81 ? 23.777 32.506 -35.175 1.00 78.56 81 LEU A CA 1
ATOM 634 C C . LEU A 1 81 ? 22.849 31.668 -36.070 1.00 78.56 81 LEU A C 1
ATOM 636 O O . LEU A 1 81 ? 21.764 31.273 -35.652 1.00 78.56 81 LEU A O 1
ATOM 640 N N . GLU A 1 82 ? 23.308 31.365 -37.283 1.00 75.12 82 GLU A N 1
ATOM 641 C CA . GLU A 1 82 ? 22.698 30.452 -38.244 1.00 75.12 82 GLU A CA 1
ATOM 642 C C . GLU A 1 82 ? 22.508 29.058 -37.627 1.00 75.12 82 GLU A C 1
ATOM 644 O O . GLU A 1 82 ? 21.408 28.512 -37.674 1.00 75.12 82 GLU A O 1
ATOM 649 N N . GLU A 1 83 ? 23.553 28.501 -37.008 1.00 77.69 83 GLU A N 1
ATOM 650 C CA . GLU A 1 83 ? 23.509 27.192 -36.347 1.00 77.69 83 GLU A CA 1
ATOM 651 C C . GLU A 1 83 ? 22.513 27.176 -35.182 1.00 77.69 83 GLU A C 1
ATOM 653 O O . GLU A 1 83 ? 21.696 26.263 -35.083 1.00 77.69 83 GLU A O 1
ATOM 658 N N . LEU A 1 84 ? 22.504 28.226 -34.356 1.00 78.44 84 LEU A N 1
ATOM 659 C CA . LEU A 1 84 ? 21.555 28.374 -33.250 1.00 78.44 84 LEU A CA 1
ATOM 660 C C . LEU A 1 84 ? 20.097 28.438 -33.738 1.00 78.44 84 LEU A C 1
ATOM 662 O O . LEU A 1 84 ? 19.200 27.850 -33.123 1.00 78.44 84 LEU A O 1
ATOM 666 N N . VAL A 1 85 ? 19.845 29.126 -34.856 1.00 74.56 85 VAL A N 1
ATOM 667 C CA . VAL A 1 85 ? 18.514 29.200 -35.477 1.00 74.56 85 VAL A CA 1
ATOM 668 C C . VAL A 1 85 ? 18.147 27.889 -36.167 1.00 74.56 85 VAL A C 1
ATOM 670 O O . VAL A 1 85 ? 16.989 27.500 -36.105 1.00 74.56 85 VAL A O 1
ATOM 673 N N . HIS A 1 86 ? 19.088 27.162 -36.771 1.00 70.44 86 HIS A N 1
ATOM 674 C CA . HIS A 1 86 ? 18.828 25.835 -37.338 1.00 70.44 86 HIS A CA 1
ATOM 675 C C . HIS A 1 86 ? 18.551 24.784 -36.256 1.00 70.44 86 HIS A C 1
ATOM 677 O O . HIS A 1 86 ? 17.631 23.980 -36.409 1.00 70.44 86 HIS A O 1
ATOM 683 N N . HIS A 1 87 ? 19.280 24.831 -35.140 1.00 68.12 87 HIS A N 1
ATOM 684 C CA . HIS A 1 87 ? 19.071 23.955 -33.989 1.00 68.12 87 HIS A CA 1
ATOM 685 C C . HIS A 1 87 ? 17.698 24.194 -33.336 1.00 68.12 87 HIS A C 1
ATOM 687 O O . HIS A 1 87 ? 17.008 23.245 -32.977 1.00 68.12 87 HIS A O 1
ATOM 693 N N . ASN A 1 88 ? 17.254 25.453 -33.243 1.00 64.06 88 ASN A N 1
ATOM 694 C CA . ASN A 1 88 ? 15.934 25.800 -32.697 1.00 64.06 88 ASN A CA 1
ATOM 695 C C . ASN A 1 88 ? 14.788 25.742 -33.733 1.00 64.06 88 ASN A C 1
ATOM 697 O O . ASN A 1 88 ? 13.637 25.512 -33.370 1.00 64.06 88 ASN A O 1
ATOM 701 N N . GLY A 1 89 ? 15.082 25.933 -35.021 1.00 54.19 89 GLY A N 1
ATOM 702 C CA . GLY A 1 89 ? 14.132 25.926 -36.142 1.00 54.19 89 GLY A CA 1
ATOM 703 C C . GLY A 1 89 ? 13.780 24.527 -36.657 1.00 54.19 89 GLY A C 1
ATOM 704 O O . GLY A 1 89 ? 12.763 24.366 -37.326 1.00 54.19 89 GLY A O 1
ATOM 705 N N . ASN A 1 90 ? 14.560 23.510 -36.278 1.00 47.00 90 ASN A N 1
ATOM 706 C CA . ASN A 1 90 ? 14.204 22.095 -36.412 1.00 47.00 90 ASN A CA 1
ATOM 707 C C . ASN A 1 90 ? 13.299 21.587 -35.277 1.00 47.00 90 ASN A C 1
ATOM 709 O O . ASN A 1 90 ? 13.083 20.383 -35.161 1.00 47.00 90 ASN A O 1
ATOM 713 N N . GLY A 1 91 ? 12.712 22.483 -34.476 1.00 45.22 91 GLY A N 1
ATOM 714 C CA . GLY A 1 91 ? 11.525 22.167 -33.691 1.00 45.22 91 GLY A CA 1
ATOM 715 C C . GLY A 1 91 ? 10.342 21.880 -34.617 1.00 45.22 91 GLY A C 1
ATOM 716 O O . GLY A 1 91 ? 9.487 22.740 -34.824 1.00 45.22 91 GLY A O 1
ATOM 717 N N . GLN A 1 92 ? 10.296 20.678 -35.197 1.00 40.41 92 GLN A N 1
ATOM 718 C CA . GLN A 1 92 ? 9.122 20.184 -35.901 1.00 40.41 92 GLN A CA 1
ATOM 719 C C . GLN A 1 92 ? 7.918 20.221 -34.950 1.00 40.41 92 GLN A C 1
ATOM 721 O O . GLN A 1 92 ? 7.942 19.614 -33.874 1.00 40.41 92 GLN A O 1
ATOM 726 N N . PRO A 1 93 ? 6.811 20.878 -35.327 1.00 45.19 93 PRO A N 1
ATOM 727 C CA . PRO A 1 93 ? 5.580 20.740 -34.583 1.00 45.19 93 PRO A CA 1
ATOM 728 C C . PRO A 1 93 ? 4.950 19.375 -34.917 1.00 45.19 93 PRO A C 1
ATOM 730 O O . PRO A 1 93 ? 4.480 19.161 -36.030 1.00 45.19 93 PRO A O 1
ATOM 733 N N . LYS A 1 94 ? 4.855 18.507 -33.895 1.00 46.62 94 LYS A N 1
ATOM 734 C CA . LYS A 1 94 ? 3.928 17.353 -33.767 1.00 46.62 94 LYS A CA 1
ATOM 735 C C . LYS A 1 94 ? 4.342 15.970 -34.327 1.00 46.62 94 LYS A C 1
ATOM 737 O O . LYS A 1 94 ? 3.486 15.277 -34.865 1.00 46.62 94 LYS A O 1
ATOM 742 N N . THR A 1 95 ? 5.564 15.494 -34.056 1.00 42.31 95 THR A N 1
ATOM 743 C CA . THR A 1 95 ? 5.905 14.038 -34.057 1.00 42.31 95 THR A CA 1
ATOM 744 C C . THR A 1 95 ? 6.977 13.615 -33.029 1.00 42.31 95 THR A C 1
ATOM 746 O O . THR A 1 95 ? 6.983 12.459 -32.606 1.00 42.31 95 THR A O 1
ATOM 749 N N . ASP A 1 96 ? 7.821 14.531 -32.537 1.00 44.84 96 ASP A N 1
ATOM 750 C CA . ASP A 1 96 ? 8.987 14.197 -31.689 1.00 44.84 96 ASP A CA 1
ATOM 751 C C . ASP A 1 96 ? 8.679 13.753 -30.251 1.00 44.84 96 ASP A C 1
ATOM 753 O O . ASP A 1 96 ? 9.444 12.992 -29.651 1.00 44.84 96 ASP A O 1
ATOM 757 N N . GLY A 1 97 ? 7.539 14.158 -29.682 1.00 50.03 97 GLY A N 1
ATOM 758 C CA . GLY A 1 97 ? 7.175 13.778 -28.310 1.00 50.03 97 GLY A CA 1
ATOM 759 C C . GLY A 1 97 ? 7.018 12.262 -28.128 1.00 50.03 97 GLY A C 1
ATOM 760 O O . GLY A 1 97 ? 7.421 11.706 -27.105 1.00 50.03 97 GLY A O 1
ATOM 761 N N . LEU A 1 98 ? 6.498 11.570 -29.149 1.00 47.78 98 LEU A N 1
ATOM 762 C CA . LEU A 1 98 ? 6.290 10.124 -29.098 1.00 47.78 98 LEU A CA 1
ATOM 763 C C . LEU A 1 98 ? 7.623 9.365 -29.201 1.00 47.78 98 LEU A C 1
ATOM 765 O O . LEU A 1 98 ? 7.853 8.431 -28.432 1.00 47.78 98 LEU A O 1
ATOM 769 N N . HIS A 1 99 ? 8.529 9.804 -30.082 1.00 55.31 99 HIS A N 1
ATOM 770 C CA . HIS A 1 99 ? 9.832 9.162 -30.280 1.00 55.31 99 HIS A CA 1
ATOM 771 C C . HIS A 1 99 ? 10.770 9.357 -29.077 1.00 55.31 99 HIS A C 1
ATOM 773 O O . HIS A 1 99 ? 11.467 8.420 -28.671 1.00 55.31 99 HIS A O 1
ATOM 779 N N . ASN A 1 100 ? 10.715 10.530 -28.433 1.00 65.75 100 ASN A N 1
ATOM 780 C CA . ASN A 1 100 ? 11.451 10.793 -27.197 1.00 65.75 100 ASN A CA 1
ATOM 781 C C . ASN A 1 100 ? 10.914 9.947 -26.024 1.00 65.75 100 ASN A C 1
ATOM 783 O O . ASN A 1 100 ? 11.688 9.314 -25.306 1.00 65.75 100 ASN A O 1
ATOM 787 N N . SER A 1 101 ? 9.585 9.825 -25.888 1.00 73.19 101 SER A N 1
ATOM 788 C CA . SER A 1 101 ? 8.971 8.985 -24.845 1.00 73.19 101 SER A CA 1
ATOM 789 C C . SER A 1 101 ? 9.314 7.497 -24.998 1.00 73.19 101 SER A C 1
ATOM 791 O O . SER A 1 101 ? 9.552 6.801 -24.009 1.00 73.19 101 SER A O 1
ATOM 793 N N . GLU A 1 102 ? 9.392 6.994 -26.234 1.00 81.12 102 GLU A N 1
ATOM 794 C CA . GLU A 1 102 ? 9.739 5.600 -26.491 1.00 81.12 102 GLU A CA 1
ATOM 795 C C . GLU A 1 102 ? 11.221 5.322 -26.227 1.00 81.12 102 GLU A C 1
ATOM 797 O O . GLU A 1 102 ? 11.552 4.302 -25.620 1.00 81.12 102 GLU A O 1
ATOM 802 N N . SER A 1 103 ? 12.104 6.233 -26.633 1.00 83.94 103 SER A N 1
ATOM 803 C CA . SER A 1 103 ? 13.545 6.124 -26.385 1.00 83.94 103 SER A CA 1
ATOM 804 C C . SER A 1 103 ? 13.852 6.166 -24.888 1.00 83.94 103 SER A C 1
ATOM 806 O O . SER A 1 103 ? 14.564 5.301 -24.374 1.00 83.94 103 SER A O 1
ATOM 808 N N . LEU A 1 104 ? 13.220 7.090 -24.160 1.00 87.75 104 LEU A N 1
ATOM 809 C CA . LEU A 1 104 ? 13.318 7.177 -22.706 1.00 87.75 104 LEU A CA 1
ATOM 810 C C . LEU A 1 104 ? 12.774 5.918 -22.017 1.00 87.75 104 LEU A C 1
ATOM 812 O O . LEU A 1 104 ? 13.374 5.397 -21.077 1.00 87.75 104 LEU A O 1
ATOM 816 N N . MET A 1 105 ? 11.665 5.371 -22.511 1.00 88.88 105 MET A N 1
ATOM 817 C CA . MET A 1 105 ? 11.121 4.120 -21.991 1.00 88.88 105 MET A CA 1
ATOM 818 C C . MET A 1 105 ? 12.069 2.941 -22.218 1.00 88.88 105 MET A C 1
ATOM 820 O O . MET A 1 105 ? 12.263 2.137 -21.307 1.00 88.88 105 MET A O 1
ATOM 824 N N . ARG A 1 106 ? 12.676 2.833 -23.407 1.00 91.25 106 ARG A N 1
ATOM 825 C CA . ARG A 1 106 ? 13.692 1.809 -23.696 1.00 91.25 106 ARG A CA 1
ATOM 826 C C . ARG A 1 106 ? 14.884 1.945 -22.756 1.00 91.25 106 ARG A C 1
ATOM 828 O O . ARG A 1 106 ? 15.347 0.927 -22.250 1.00 91.25 106 ARG A O 1
ATOM 835 N N . TYR A 1 107 ? 15.317 3.173 -22.469 1.00 92.81 107 TYR A N 1
ATOM 836 C CA . TYR A 1 107 ? 16.371 3.440 -21.495 1.00 92.81 107 TYR A CA 1
ATOM 837 C C . TYR A 1 107 ? 15.989 2.944 -20.094 1.00 92.81 107 TYR A C 1
ATOM 839 O O . TYR A 1 107 ? 16.693 2.098 -19.544 1.00 92.81 107 TYR A O 1
ATOM 847 N N . PHE A 1 108 ? 14.841 3.364 -19.546 1.00 93.31 108 PHE A N 1
ATOM 848 C CA . PHE A 1 108 ? 14.406 2.910 -18.219 1.00 93.31 108 PHE A CA 1
ATOM 849 C C . PHE A 1 108 ? 14.246 1.390 -18.144 1.00 93.31 108 PHE A C 1
ATOM 851 O O . PHE A 1 108 ? 14.733 0.767 -17.206 1.00 93.31 108 PHE A O 1
ATOM 858 N N . VAL A 1 109 ? 13.616 0.757 -19.137 1.00 95.12 109 VAL A N 1
ATOM 859 C CA . VAL A 1 109 ? 13.500 -0.711 -19.188 1.00 95.12 109 VAL A CA 1
ATOM 860 C C . VAL A 1 109 ? 14.881 -1.371 -19.278 1.00 95.12 109 VAL A C 1
ATOM 862 O O . VAL A 1 109 ? 15.102 -2.408 -18.651 1.00 95.12 109 VAL A O 1
ATOM 865 N N . GLY A 1 110 ? 15.814 -0.765 -20.017 1.00 94.62 110 GLY A N 1
ATOM 866 C CA . GLY A 1 110 ? 17.206 -1.192 -20.116 1.00 94.62 110 GLY A CA 1
ATOM 867 C C . GLY A 1 110 ? 17.907 -1.227 -18.759 1.00 94.62 110 GLY A C 1
ATOM 868 O O . GLY A 1 110 ? 18.545 -2.229 -18.448 1.00 94.62 110 GLY A O 1
ATOM 869 N N . LEU A 1 111 ? 17.701 -0.216 -17.905 1.00 94.50 111 LEU A N 1
ATOM 870 C CA . LEU A 1 111 ? 18.245 -0.187 -16.537 1.00 94.50 111 LEU A CA 1
ATOM 871 C C . LEU A 1 111 ? 17.744 -1.378 -15.703 1.00 94.50 111 LEU A C 1
ATOM 873 O O . LEU A 1 111 ? 18.512 -2.026 -15.002 1.00 94.50 111 LEU A O 1
ATOM 877 N N . PHE A 1 112 ? 16.466 -1.740 -15.816 1.00 96.06 112 PHE A N 1
ATOM 878 C CA . PHE A 1 112 ? 15.922 -2.907 -15.108 1.00 96.06 112 PHE A CA 1
ATOM 879 C C . PHE A 1 112 ? 16.339 -4.249 -15.717 1.00 96.06 112 PHE A C 1
ATOM 881 O O . PHE A 1 112 ? 16.188 -5.284 -15.069 1.00 96.06 112 PHE A O 1
ATOM 888 N N . ARG A 1 113 ? 16.798 -4.270 -16.966 1.00 95.25 113 ARG A N 1
ATOM 889 C CA . ARG A 1 113 ? 17.182 -5.501 -17.664 1.00 95.25 113 ARG A CA 1
ATOM 890 C C . ARG A 1 113 ? 18.670 -5.801 -17.542 1.00 95.25 113 ARG A C 1
ATOM 892 O O . ARG A 1 113 ? 19.031 -6.967 -17.438 1.00 95.25 113 ARG A O 1
ATOM 899 N N . HIS A 1 114 ? 19.504 -4.771 -17.608 1.00 92.75 114 HIS A N 1
ATOM 900 C CA . HIS A 1 114 ? 20.941 -4.917 -17.817 1.00 92.75 114 HIS A CA 1
ATOM 901 C C . HIS A 1 114 ? 21.781 -4.522 -16.608 1.00 92.75 114 HIS A C 1
ATOM 903 O O . HIS A 1 114 ? 22.947 -4.900 -16.566 1.00 92.75 114 HIS A O 1
ATOM 909 N N . THR A 1 115 ? 21.225 -3.805 -15.626 1.00 92.31 115 THR A N 1
ATOM 910 C CA . THR A 1 115 ? 21.977 -3.464 -14.416 1.00 92.31 115 THR A CA 1
ATOM 911 C C . THR A 1 115 ? 22.166 -4.713 -13.549 1.00 92.31 115 THR A C 1
ATOM 913 O O . THR A 1 115 ? 21.169 -5.267 -13.069 1.00 92.31 115 THR A O 1
ATOM 916 N N . PRO A 1 116 ? 23.411 -5.174 -13.334 1.00 88.12 116 PRO A N 1
ATOM 917 C CA . PRO A 1 116 ? 23.677 -6.275 -12.425 1.00 88.12 116 PRO A CA 1
ATOM 918 C C . PRO A 1 116 ? 23.426 -5.810 -10.991 1.00 88.12 116 PRO A C 1
ATOM 920 O O . PRO A 1 116 ? 23.869 -4.735 -10.593 1.00 88.12 116 PRO A O 1
ATOM 923 N N . VAL A 1 117 ? 22.714 -6.626 -10.218 1.00 88.38 117 VAL A N 1
ATOM 924 C CA . VAL A 1 117 ? 22.451 -6.374 -8.802 1.00 88.38 117 VAL A CA 1
ATOM 925 C C . VAL A 1 117 ? 22.942 -7.588 -8.025 1.00 88.38 117 VAL A C 1
ATOM 927 O O . VAL A 1 117 ? 22.366 -8.668 -8.126 1.00 88.38 117 VAL A O 1
ATOM 930 N N . MET A 1 118 ? 24.066 -7.420 -7.328 1.00 77.69 118 MET A N 1
ATOM 931 C CA . MET A 1 118 ? 24.802 -8.526 -6.699 1.00 77.69 118 MET A CA 1
ATOM 932 C C . MET A 1 118 ? 24.326 -8.816 -5.276 1.00 77.69 118 MET A C 1
ATOM 934 O O . MET A 1 118 ? 24.402 -9.950 -4.808 1.00 77.69 118 MET A O 1
ATOM 938 N N . GLU A 1 119 ? 23.825 -7.794 -4.588 1.00 79.44 119 GLU A N 1
ATOM 939 C CA . GLU A 1 119 ? 23.320 -7.920 -3.228 1.00 79.44 119 GLU A CA 1
ATOM 940 C C . GLU A 1 119 ? 21.793 -8.011 -3.235 1.00 79.44 119 GLU A C 1
ATOM 942 O O . GLU A 1 119 ? 21.141 -7.302 -4.007 1.00 79.44 119 GLU A O 1
ATOM 947 N N . PRO A 1 120 ? 21.181 -8.798 -2.326 1.00 70.00 120 PRO A N 1
ATOM 948 C CA . PRO A 1 120 ? 19.729 -8.838 -2.177 1.00 70.00 120 PRO A CA 1
ATOM 949 C C . PRO A 1 120 ? 19.121 -7.446 -2.024 1.00 70.00 120 PRO A C 1
ATOM 951 O O . PRO A 1 120 ? 17.982 -7.229 -2.449 1.00 70.00 120 PRO A O 1
ATOM 954 N N . VAL A 1 121 ? 19.891 -6.504 -1.461 1.00 73.88 121 VAL A N 1
ATOM 955 C CA . VAL A 1 121 ? 19.539 -5.092 -1.430 1.00 73.88 121 VAL A CA 1
ATOM 956 C C . VAL A 1 121 ? 20.695 -4.164 -1.777 1.00 73.88 121 VAL A C 1
ATOM 958 O O . VAL A 1 121 ? 21.495 -3.776 -0.934 1.00 73.88 121 VAL A O 1
ATOM 961 N N . ASP A 1 122 ? 20.660 -3.705 -3.020 1.00 83.81 122 ASP A N 1
ATOM 962 C CA . ASP A 1 122 ? 21.537 -2.674 -3.550 1.00 83.81 122 ASP A CA 1
ATOM 963 C C . ASP A 1 122 ? 20.913 -1.280 -3.374 1.00 83.81 122 ASP A C 1
ATOM 965 O O . ASP A 1 122 ? 19.890 -0.948 -3.979 1.00 83.81 122 ASP A O 1
ATOM 969 N N . LYS A 1 123 ? 21.536 -0.442 -2.538 1.00 84.31 123 LYS A N 1
ATOM 970 C CA . LYS A 1 123 ? 21.057 0.920 -2.240 1.00 84.31 123 LYS A CA 1
ATOM 971 C C . LYS A 1 123 ? 21.014 1.825 -3.472 1.00 84.31 123 LYS A C 1
ATOM 973 O O . LYS A 1 123 ? 20.114 2.660 -3.575 1.00 84.31 123 LYS A O 1
ATOM 978 N N . THR A 1 124 ? 21.964 1.672 -4.389 1.00 87.38 124 THR A N 1
ATOM 979 C CA . THR A 1 124 ? 22.027 2.459 -5.624 1.00 87.38 124 THR A CA 1
ATOM 980 C C . THR A 1 124 ? 20.866 2.076 -6.528 1.00 87.38 124 THR A C 1
ATOM 982 O O . THR A 1 124 ? 20.153 2.947 -7.030 1.00 87.38 124 THR A O 1
ATOM 985 N N . PHE A 1 125 ? 20.609 0.774 -6.668 1.00 91.25 125 PHE A N 1
ATOM 986 C CA . PHE A 1 125 ? 19.483 0.298 -7.456 1.00 91.25 125 PHE A CA 1
ATOM 987 C C . PHE A 1 125 ? 18.137 0.684 -6.827 1.00 91.25 125 PHE A C 1
ATOM 989 O O . PHE A 1 125 ? 17.247 1.147 -7.536 1.00 91.25 125 PHE A O 1
ATOM 996 N N . LEU A 1 126 ? 17.990 0.601 -5.498 1.00 89.44 126 LEU A N 1
ATOM 997 C CA . LEU A 1 126 ? 16.792 1.094 -4.803 1.00 89.44 126 LEU A CA 1
ATOM 998 C C . LEU A 1 126 ? 16.545 2.586 -5.072 1.00 89.44 126 LEU A C 1
ATOM 1000 O O . LEU A 1 126 ? 15.415 2.979 -5.369 1.00 89.44 126 LEU A O 1
ATOM 1004 N N . ALA A 1 127 ? 17.590 3.418 -5.018 1.00 90.19 127 ALA A N 1
ATOM 1005 C CA . ALA A 1 127 ? 17.479 4.840 -5.331 1.00 90.19 127 ALA A CA 1
ATOM 1006 C C . ALA A 1 127 ? 17.036 5.066 -6.787 1.00 90.19 127 ALA A C 1
ATOM 1008 O O . ALA A 1 127 ? 16.164 5.898 -7.040 1.00 90.19 127 ALA A O 1
ATOM 1009 N N . LEU A 1 128 ? 17.566 4.285 -7.733 1.00 93.81 128 LEU A N 1
ATOM 1010 C CA . LEU A 1 128 ? 17.154 4.314 -9.138 1.00 93.81 128 LEU A CA 1
ATOM 1011 C C . LEU A 1 128 ? 15.680 3.923 -9.317 1.00 93.81 128 LEU A C 1
ATOM 1013 O O . LEU A 1 128 ? 14.941 4.616 -10.022 1.00 93.81 128 LEU A O 1
ATOM 1017 N N . VAL A 1 129 ? 15.220 2.865 -8.643 1.00 94.69 129 VAL A N 1
ATOM 1018 C CA . VAL A 1 129 ? 13.804 2.463 -8.658 1.00 94.69 129 VAL A CA 1
ATOM 1019 C C . VAL A 1 129 ? 12.923 3.575 -8.093 1.00 94.69 129 VAL A C 1
ATOM 1021 O O . VAL A 1 129 ? 11.923 3.933 -8.716 1.00 94.69 129 VAL A O 1
ATOM 1024 N N . LYS A 1 130 ? 13.317 4.187 -6.971 1.00 93.69 130 LYS A N 1
ATOM 1025 C CA . LYS A 1 130 ? 12.606 5.322 -6.372 1.00 93.69 130 LYS A CA 1
ATOM 1026 C C . LYS A 1 130 ? 12.471 6.493 -7.344 1.00 93.69 130 LYS A C 1
ATOM 1028 O O . LYS A 1 130 ? 11.359 6.975 -7.540 1.00 93.69 130 LYS A O 1
ATOM 1033 N N . GLN A 1 131 ? 13.560 6.916 -7.989 1.00 94.19 131 GLN A N 1
ATOM 1034 C CA . GLN A 1 131 ? 13.512 8.003 -8.977 1.00 94.19 131 GLN A CA 1
ATOM 1035 C C . GLN A 1 131 ? 12.658 7.638 -10.194 1.00 94.19 131 GLN A C 1
ATOM 1037 O O . GLN A 1 131 ? 11.880 8.462 -10.667 1.00 94.19 131 GLN A O 1
ATOM 1042 N N . THR A 1 132 ? 12.719 6.383 -10.646 1.00 95.25 132 THR A N 1
ATOM 1043 C CA . THR A 1 132 ? 11.868 5.896 -11.740 1.00 95.25 132 THR A CA 1
ATOM 1044 C C . THR A 1 132 ? 10.386 5.981 -11.369 1.00 95.25 132 THR A C 1
ATOM 1046 O O . THR A 1 132 ? 9.569 6.411 -12.177 1.00 95.25 132 THR A O 1
ATOM 1049 N N . ILE A 1 133 ? 10.009 5.620 -10.138 1.00 95.69 133 ILE A N 1
ATOM 1050 C CA . ILE A 1 133 ? 8.614 5.726 -9.691 1.00 95.69 133 ILE A CA 1
ATOM 1051 C C . ILE A 1 133 ? 8.176 7.189 -9.590 1.00 95.69 133 ILE A C 1
ATOM 1053 O O . ILE A 1 133 ? 7.072 7.505 -10.031 1.00 95.69 133 ILE A O 1
ATOM 1057 N N . LEU A 1 134 ? 9.018 8.074 -9.047 1.00 94.06 134 LEU A N 1
ATOM 1058 C CA . LEU A 1 134 ? 8.725 9.510 -8.975 1.00 94.06 134 LEU A CA 1
ATOM 1059 C C . LEU A 1 134 ? 8.523 10.111 -10.373 1.00 94.06 134 LEU A C 1
ATOM 1061 O O . LEU A 1 134 ? 7.591 10.886 -10.573 1.00 94.06 134 LEU A O 1
ATOM 1065 N N . PHE A 1 135 ? 9.331 9.695 -11.349 1.00 93.44 135 PHE A N 1
ATOM 1066 C CA . PHE A 1 135 ? 9.148 10.069 -12.748 1.00 93.44 135 PHE A CA 1
ATOM 1067 C C . PHE A 1 135 ? 7.802 9.566 -13.300 1.00 93.44 135 PHE A C 1
ATOM 1069 O O . PHE A 1 135 ? 7.019 10.342 -13.838 1.00 93.44 135 PHE A O 1
ATOM 1076 N N . LEU A 1 136 ? 7.468 8.286 -13.102 1.00 92.56 136 LEU A N 1
ATOM 1077 C CA . LEU A 1 136 ? 6.196 7.714 -13.570 1.00 92.56 136 LEU A CA 1
ATOM 1078 C C . LEU A 1 136 ? 4.961 8.338 -12.905 1.00 92.56 136 LEU A C 1
ATOM 1080 O O . LEU A 1 136 ? 3.893 8.344 -13.506 1.00 92.56 136 LEU A O 1
ATOM 1084 N N . GLN A 1 137 ? 5.080 8.868 -11.685 1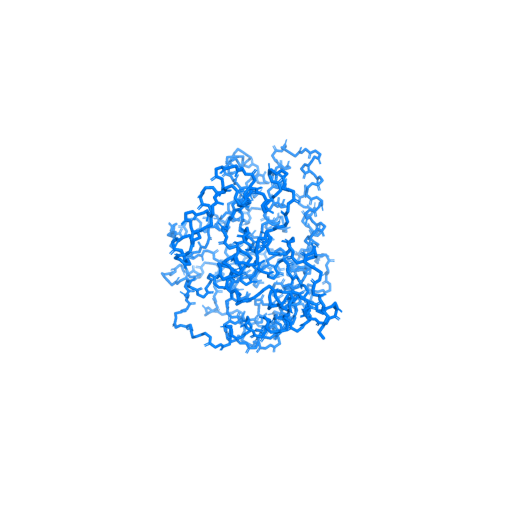.00 91.12 137 GLN A N 1
ATOM 1085 C CA . GLN A 1 137 ? 3.992 9.617 -11.044 1.00 91.12 137 GLN A CA 1
ATOM 1086 C C . GLN A 1 137 ? 3.675 10.926 -11.784 1.00 91.12 137 GLN A C 1
ATOM 1088 O O . GLN A 1 137 ? 2.531 11.374 -11.752 1.00 91.12 137 GLN A O 1
ATOM 1093 N N . GLN A 1 138 ? 4.669 11.530 -12.440 1.00 91.00 138 GLN A N 1
ATOM 1094 C CA . GLN A 1 138 ? 4.499 12.725 -13.274 1.00 91.00 138 GLN A CA 1
ATOM 1095 C C . GLN A 1 138 ? 4.066 12.375 -14.709 1.00 91.00 138 GLN A C 1
ATOM 1097 O O . GLN A 1 138 ? 3.486 13.220 -15.384 1.00 91.00 138 GLN A O 1
ATOM 1102 N N . HIS A 1 139 ? 4.294 11.126 -15.132 1.00 90.75 139 HIS A N 1
ATOM 1103 C CA . HIS A 1 139 ? 4.027 10.603 -16.478 1.00 90.75 139 HIS A CA 1
ATOM 1104 C C . HIS A 1 139 ? 3.236 9.275 -16.444 1.00 90.75 139 HIS A C 1
ATOM 1106 O O . HIS A 1 139 ? 3.740 8.227 -16.880 1.00 90.75 139 HIS A O 1
ATOM 1112 N N . PRO A 1 140 ? 2.010 9.259 -15.880 1.00 89.31 140 PRO A N 1
ATOM 1113 C CA . PRO A 1 140 ? 1.239 8.031 -15.670 1.00 89.31 140 PRO A CA 1
ATOM 1114 C C . PRO A 1 140 ? 0.895 7.285 -16.969 1.00 89.31 140 PRO A C 1
ATOM 1116 O O . PRO A 1 140 ? 0.745 6.062 -16.956 1.00 89.31 140 PRO A O 1
ATOM 1119 N N . GLU A 1 141 ? 0.831 7.979 -18.106 1.00 88.56 141 GLU A N 1
ATOM 1120 C CA . GLU A 1 141 ? 0.616 7.407 -19.437 1.00 88.56 141 GLU A CA 1
ATOM 1121 C C . GLU A 1 141 ? 1.694 6.387 -19.837 1.00 88.56 141 GLU A C 1
ATOM 1123 O O . GLU A 1 141 ? 1.427 5.450 -20.593 1.00 88.56 141 GLU A O 1
ATOM 1128 N N . MET A 1 142 ? 2.907 6.512 -19.288 1.00 91.00 142 MET A N 1
ATOM 1129 C CA . MET A 1 142 ? 4.014 5.593 -19.560 1.00 91.00 142 MET A CA 1
ATOM 1130 C C . MET A 1 142 ? 3.966 4.328 -18.693 1.00 91.00 142 MET A C 1
ATOM 1132 O O . MET A 1 142 ? 4.594 3.320 -19.036 1.00 91.00 142 MET A O 1
ATOM 1136 N N . ALA A 1 143 ? 3.226 4.354 -17.579 1.00 92.94 143 ALA A N 1
ATOM 1137 C CA . ALA A 1 143 ? 3.328 3.348 -16.528 1.00 92.94 143 ALA A CA 1
ATOM 1138 C C . ALA A 1 143 ? 2.954 1.941 -17.005 1.00 92.94 143 ALA A C 1
ATOM 1140 O O . ALA A 1 143 ? 3.703 1.001 -16.749 1.00 92.94 143 ALA A O 1
ATOM 1141 N N . SER A 1 144 ? 1.857 1.788 -17.752 1.00 91.75 144 SER A N 1
ATOM 1142 C CA . SER A 1 144 ? 1.390 0.469 -18.212 1.00 91.75 144 SER A CA 1
ATOM 1143 C C . SER A 1 144 ? 2.410 -0.219 -19.130 1.00 91.75 144 SER A C 1
ATOM 1145 O O . SER A 1 144 ? 2.779 -1.375 -18.904 1.00 91.75 144 SER A O 1
ATOM 1147 N N . LYS A 1 145 ? 2.940 0.501 -20.133 1.00 92.25 145 LYS A N 1
ATOM 1148 C CA . LYS A 1 145 ? 3.939 -0.050 -21.068 1.00 92.25 145 LYS A CA 1
ATOM 1149 C C . LYS A 1 145 ? 5.259 -0.350 -20.351 1.00 92.25 145 LYS A C 1
ATOM 1151 O O . LYS A 1 145 ? 5.842 -1.408 -20.589 1.00 92.25 145 LYS A O 1
ATOM 1156 N N . PHE A 1 146 ? 5.685 0.525 -19.437 1.00 96.19 146 PHE A N 1
ATOM 1157 C CA . PHE A 1 146 ? 6.864 0.303 -18.601 1.00 96.19 146 PHE A CA 1
ATOM 1158 C C . PHE A 1 146 ? 6.713 -0.946 -17.717 1.00 96.19 146 PHE A C 1
ATOM 1160 O O . PHE A 1 146 ? 7.532 -1.859 -17.800 1.00 96.19 146 PHE A O 1
ATOM 1167 N N . GLN A 1 147 ? 5.636 -1.038 -16.932 1.00 97.75 147 GLN A N 1
ATOM 1168 C CA . GLN A 1 147 ? 5.366 -2.152 -16.017 1.00 97.75 147 GLN A CA 1
ATOM 1169 C C . GLN A 1 147 ? 5.252 -3.490 -16.743 1.00 97.75 147 GLN A C 1
ATOM 1171 O O . GLN A 1 147 ? 5.832 -4.480 -16.299 1.00 97.75 147 GLN A O 1
ATOM 1176 N N . LYS A 1 148 ? 4.578 -3.519 -17.898 1.00 96.19 148 LYS A N 1
ATOM 1177 C CA . LYS A 1 148 ? 4.508 -4.707 -18.757 1.00 96.19 148 LYS A CA 1
ATOM 1178 C C . LYS A 1 148 ? 5.892 -5.182 -19.203 1.00 96.19 148 LYS A C 1
ATOM 1180 O O . LYS A 1 148 ? 6.121 -6.385 -19.319 1.00 96.19 148 LYS A O 1
ATOM 1185 N N . ALA A 1 149 ? 6.807 -4.254 -19.480 1.00 96.88 149 ALA A N 1
ATOM 1186 C CA . ALA A 1 149 ? 8.161 -4.584 -19.902 1.00 96.88 149 ALA A CA 1
ATOM 1187 C C . ALA A 1 149 ? 9.032 -5.074 -18.733 1.00 96.88 149 ALA A C 1
ATOM 1189 O O . ALA A 1 149 ? 9.721 -6.084 -18.881 1.00 96.88 149 ALA A O 1
ATOM 1190 N N . ILE A 1 150 ? 8.977 -4.407 -17.575 1.00 97.94 150 ILE A N 1
ATOM 1191 C CA . ILE A 1 150 ? 9.795 -4.772 -16.407 1.00 97.94 150 ILE A CA 1
ATOM 1192 C C . ILE A 1 150 ? 9.261 -5.985 -15.635 1.00 97.94 150 ILE A C 1
ATOM 1194 O O . ILE A 1 150 ? 10.032 -6.652 -14.957 1.00 97.94 150 ILE A O 1
ATOM 1198 N N . ALA A 1 151 ? 7.982 -6.351 -15.779 1.00 97.94 151 ALA A N 1
ATOM 1199 C CA . ALA A 1 151 ? 7.437 -7.591 -15.211 1.00 97.94 151 ALA A CA 1
ATOM 1200 C C . ALA A 1 151 ? 8.181 -8.848 -15.698 1.00 97.94 151 ALA A C 1
ATOM 1202 O O . ALA A 1 151 ? 8.196 -9.866 -15.011 1.00 97.94 151 ALA A O 1
ATOM 1203 N N . LYS A 1 152 ? 8.834 -8.761 -16.862 1.00 96.50 152 LYS A N 1
ATOM 1204 C CA . LYS A 1 152 ? 9.639 -9.830 -17.465 1.00 96.50 152 LYS A CA 1
ATOM 1205 C C . LYS A 1 152 ? 11.083 -9.870 -16.971 1.00 96.50 152 LYS A C 1
ATOM 1207 O O . LYS A 1 152 ? 11.821 -10.767 -17.366 1.00 96.50 152 LYS A O 1
ATOM 1212 N N . THR A 1 153 ? 11.528 -8.882 -16.193 1.00 96.31 153 THR A N 1
ATOM 1213 C CA . THR A 1 153 ? 12.914 -8.815 -15.717 1.00 96.31 153 THR A CA 1
ATOM 1214 C C . THR A 1 153 ? 12.993 -9.194 -14.237 1.00 96.31 153 THR A C 1
ATOM 1216 O O . THR A 1 153 ? 12.114 -8.797 -13.464 1.00 96.31 153 THR A O 1
ATOM 1219 N N . PRO A 1 154 ? 14.046 -9.913 -13.797 1.00 94.94 154 PRO A N 1
ATOM 1220 C CA . PRO A 1 154 ? 14.223 -10.252 -12.383 1.00 94.94 154 PRO A CA 1
ATOM 1221 C C . PRO A 1 154 ? 14.234 -9.017 -11.474 1.00 94.94 154 PRO A C 1
ATOM 1223 O O . PRO A 1 154 ? 13.564 -8.993 -10.441 1.00 94.94 154 PRO A O 1
ATOM 1226 N N . ASN A 1 155 ? 14.916 -7.947 -11.897 1.00 95.19 155 ASN A N 1
ATOM 1227 C CA . ASN A 1 155 ? 14.979 -6.710 -11.121 1.00 95.19 155 ASN A CA 1
ATOM 1228 C C . ASN A 1 155 ? 13.628 -5.987 -11.062 1.00 95.19 155 ASN A C 1
ATOM 1230 O O . ASN A 1 155 ? 13.296 -5.405 -10.033 1.00 95.19 155 ASN A O 1
ATOM 1234 N N . GLY A 1 156 ? 12.832 -6.013 -12.137 1.00 96.94 156 GLY A N 1
ATOM 1235 C CA . GLY A 1 156 ? 11.498 -5.414 -12.138 1.00 96.94 156 GLY A CA 1
ATOM 1236 C C . GLY A 1 156 ? 10.555 -6.155 -11.199 1.00 96.94 156 GLY A C 1
ATOM 1237 O O . GLY A 1 156 ? 9.906 -5.539 -10.356 1.00 96.94 156 GLY A O 1
ATOM 1238 N N . GLN A 1 157 ? 10.547 -7.485 -11.270 1.00 96.62 157 GLN A N 1
ATOM 1239 C CA . GLN A 1 157 ? 9.800 -8.334 -10.342 1.00 96.62 157 GLN A CA 1
ATOM 1240 C C . GLN A 1 157 ? 10.181 -8.039 -8.885 1.00 96.62 157 GLN A C 1
ATOM 1242 O O . GLN A 1 157 ? 9.320 -7.714 -8.069 1.00 96.62 157 GLN A O 1
ATOM 1247 N N . ARG A 1 158 ? 11.478 -8.078 -8.567 1.00 92.81 158 ARG A N 1
ATOM 1248 C CA . ARG A 1 158 ? 11.967 -7.910 -7.198 1.00 92.81 158 ARG A CA 1
ATOM 1249 C C . ARG A 1 158 ? 11.829 -6.476 -6.688 1.00 92.81 158 ARG A C 1
ATOM 1251 O O . ARG A 1 158 ? 11.150 -6.226 -5.698 1.00 92.81 158 ARG A O 1
ATOM 1258 N N . TYR A 1 159 ? 12.485 -5.520 -7.329 1.00 92.69 159 TYR A N 1
ATOM 1259 C CA . TYR A 1 159 ? 12.634 -4.182 -6.760 1.00 92.69 159 TYR A CA 1
ATOM 1260 C C . TYR A 1 159 ? 11.417 -3.299 -7.012 1.00 92.69 159 TYR A C 1
ATOM 1262 O O . TYR A 1 159 ? 11.042 -2.539 -6.127 1.00 92.69 159 TYR A O 1
ATOM 1270 N N . TYR A 1 160 ? 10.760 -3.412 -8.168 1.00 95.94 160 TYR A N 1
ATOM 1271 C CA . TYR A 1 160 ? 9.587 -2.587 -8.456 1.00 95.94 160 TYR A CA 1
ATOM 1272 C C . TYR A 1 160 ? 8.309 -3.181 -7.854 1.00 95.94 160 TYR A C 1
ATOM 1274 O O . TYR A 1 160 ? 7.620 -2.508 -7.092 1.00 95.94 160 TYR A O 1
ATOM 1282 N N . PHE A 1 161 ? 7.985 -4.441 -8.164 1.00 97.12 161 PHE A N 1
ATOM 1283 C CA . PHE A 1 161 ? 6.715 -5.027 -7.726 1.00 97.12 161 PHE A CA 1
ATOM 1284 C C . PHE A 1 161 ? 6.729 -5.489 -6.267 1.00 97.12 161 PHE A C 1
ATOM 1286 O O . PHE A 1 161 ? 5.759 -5.236 -5.556 1.00 97.12 161 PHE A O 1
ATOM 1293 N N . GLU A 1 162 ? 7.793 -6.145 -5.795 1.00 93.88 162 GLU A N 1
ATOM 1294 C CA . GLU A 1 162 ? 7.788 -6.723 -4.444 1.00 93.88 162 GLU A CA 1
ATOM 1295 C C . GLU A 1 162 ? 8.228 -5.755 -3.344 1.00 93.88 162 GLU A C 1
ATOM 1297 O O . GLU A 1 162 ? 7.633 -5.790 -2.263 1.00 93.88 162 GLU A O 1
ATOM 1302 N N . LEU A 1 163 ? 9.259 -4.937 -3.590 1.00 90.25 163 LEU A N 1
ATOM 1303 C CA . LEU A 1 163 ? 9.823 -4.024 -2.585 1.00 90.25 163 LEU A CA 1
ATOM 1304 C C . LEU A 1 163 ? 9.167 -2.635 -2.590 1.00 90.25 163 LEU A C 1
ATOM 1306 O O . LEU A 1 163 ? 8.923 -2.077 -1.522 1.00 90.25 163 LEU A O 1
ATOM 1310 N N . TYR A 1 164 ? 8.827 -2.094 -3.763 1.00 92.81 164 TYR A N 1
ATOM 1311 C CA . TYR A 1 164 ? 8.187 -0.780 -3.917 1.00 92.81 164 TYR A CA 1
ATOM 1312 C C . TYR A 1 164 ? 6.676 -0.897 -4.186 1.00 92.81 164 TYR A C 1
ATOM 1314 O O . TYR A 1 164 ? 6.151 -0.394 -5.180 1.00 92.81 164 TYR A O 1
ATOM 1322 N N . ALA A 1 165 ? 5.944 -1.538 -3.269 1.00 93.38 165 ALA A N 1
ATOM 1323 C CA . ALA A 1 165 ? 4.494 -1.674 -3.395 1.00 93.38 165 ALA A CA 1
ATOM 1324 C C . ALA A 1 165 ? 3.768 -0.317 -3.321 1.00 93.38 165 ALA A C 1
ATOM 1326 O O . ALA A 1 165 ? 3.640 0.277 -2.249 1.00 93.38 165 ALA A O 1
ATOM 1327 N N . HIS A 1 166 ? 3.295 0.182 -4.468 1.00 96.06 166 HIS A N 1
ATOM 1328 C CA . HIS A 1 166 ? 2.705 1.515 -4.597 1.00 96.06 166 HIS A CA 1
ATOM 1329 C C . HIS A 1 166 ? 1.221 1.517 -4.221 1.00 96.06 166 HIS A C 1
ATOM 1331 O O . HIS A 1 166 ? 0.341 1.512 -5.082 1.00 96.06 166 HIS A O 1
ATOM 1337 N N . ILE A 1 167 ? 0.949 1.531 -2.916 1.00 96.94 167 ILE A N 1
ATOM 1338 C CA . ILE A 1 167 ? -0.414 1.446 -2.381 1.00 96.94 167 ILE A CA 1
ATOM 1339 C C . ILE A 1 167 ? -1.285 2.608 -2.862 1.00 96.94 167 ILE A C 1
ATOM 1341 O O . ILE A 1 167 ? -2.397 2.363 -3.301 1.00 96.94 167 ILE A O 1
ATOM 1345 N N . ASP A 1 168 ? -0.781 3.842 -2.910 1.00 97.44 168 ASP A N 1
ATOM 1346 C CA . ASP A 1 168 ? -1.562 4.999 -3.385 1.00 97.44 168 ASP A CA 1
ATOM 1347 C C . ASP A 1 168 ? -2.047 4.877 -4.846 1.00 97.44 168 ASP A C 1
ATOM 1349 O O . ASP A 1 168 ? -2.963 5.594 -5.244 1.00 97.44 168 ASP A O 1
ATOM 1353 N N . GLN A 1 169 ? -1.444 3.990 -5.646 1.00 97.69 169 GLN A N 1
ATOM 1354 C CA . GLN A 1 169 ? -1.818 3.710 -7.041 1.00 97.69 169 GLN A CA 1
ATOM 1355 C C . GLN A 1 169 ? -2.332 2.275 -7.227 1.00 97.69 169 GLN A C 1
ATOM 1357 O O . GLN A 1 169 ? -2.403 1.771 -8.352 1.00 97.69 169 GLN A O 1
ATOM 1362 N N . LEU A 1 170 ? -2.692 1.600 -6.130 1.00 98.31 170 LEU A N 1
ATOM 1363 C CA . LEU A 1 170 ? -3.162 0.220 -6.153 1.00 98.31 170 LEU A CA 1
ATOM 1364 C C . LEU A 1 170 ? -4.486 0.078 -6.910 1.00 98.31 170 LEU A C 1
ATOM 1366 O O . LEU A 1 170 ? -4.655 -0.906 -7.617 1.00 98.31 170 LEU A O 1
ATOM 1370 N N . ASN A 1 171 ? -5.388 1.061 -6.833 1.00 97.75 171 ASN A N 1
ATOM 1371 C CA . ASN A 1 171 ? -6.595 1.108 -7.668 1.00 97.75 171 ASN A CA 1
ATOM 1372 C C . ASN A 1 171 ? -6.397 1.925 -8.961 1.00 97.75 171 ASN A C 1
ATOM 1374 O O . ASN A 1 171 ? -7.273 2.660 -9.402 1.00 97.75 171 ASN A O 1
ATOM 1378 N N . SER A 1 172 ? -5.201 1.841 -9.537 1.00 96.12 172 SER A N 1
ATOM 1379 C CA . SER A 1 172 ? -4.775 2.569 -10.733 1.00 96.12 172 SER A CA 1
ATOM 1380 C C . SER A 1 172 ? -3.705 1.733 -11.451 1.00 96.12 172 SER A C 1
ATOM 1382 O O . SER A 1 172 ? -3.704 0.501 -11.370 1.00 96.12 172 SER A O 1
ATOM 1384 N N . TYR A 1 173 ? -2.769 2.382 -12.140 1.00 95.75 173 TYR A N 1
ATOM 1385 C CA . TYR A 1 173 ? -1.756 1.736 -12.962 1.00 95.75 173 TYR A CA 1
ATOM 1386 C C . TYR A 1 173 ? -0.916 0.698 -12.203 1.00 95.75 173 TYR A C 1
ATOM 1388 O O . TYR A 1 173 ? -0.570 -0.316 -12.792 1.00 95.75 173 TYR A O 1
ATOM 1396 N N . TYR A 1 174 ? -0.606 0.874 -10.909 1.00 98.25 174 TYR A N 1
ATOM 1397 C CA . TYR A 1 174 ? 0.163 -0.137 -10.167 1.00 98.25 174 TYR A CA 1
ATOM 1398 C C . TYR A 1 174 ? -0.630 -1.435 -9.972 1.00 98.25 174 TYR A C 1
ATOM 1400 O O . TYR A 1 174 ? -0.076 -2.516 -10.176 1.00 98.25 174 TYR A O 1
ATOM 1408 N N . GLY A 1 175 ? -1.928 -1.336 -9.668 1.00 97.94 175 GLY A N 1
ATOM 1409 C CA . GLY A 1 175 ? -2.828 -2.490 -9.627 1.00 97.94 175 GLY A CA 1
ATOM 1410 C C . GLY A 1 175 ? -2.909 -3.225 -10.960 1.00 97.94 175 GLY A C 1
ATOM 1411 O O . GLY A 1 175 ? -2.800 -4.446 -10.991 1.00 97.94 175 GLY A O 1
ATOM 1412 N N . GLU A 1 176 ? -3.032 -2.495 -12.069 1.00 96.12 176 GLU A N 1
ATOM 1413 C CA . GLU A 1 176 ? -2.993 -3.096 -13.411 1.00 96.12 176 GLU A CA 1
ATOM 1414 C C . GLU A 1 176 ? -1.639 -3.769 -13.695 1.00 96.12 176 GLU A C 1
ATOM 1416 O O . GLU A 1 176 ? -1.575 -4.882 -14.220 1.00 96.12 176 GLU A O 1
ATOM 1421 N N . GLY A 1 177 ? -0.541 -3.136 -13.274 1.00 97.81 177 GLY A N 1
ATOM 1422 C CA . GLY A 1 177 ? 0.812 -3.671 -13.384 1.00 97.81 177 GLY A CA 1
ATOM 1423 C C . GLY A 1 177 ? 1.000 -5.023 -12.694 1.00 97.81 177 GLY A C 1
ATOM 1424 O O . GLY A 1 177 ? 1.726 -5.878 -13.211 1.00 97.81 177 GLY A O 1
ATOM 1425 N N . LEU A 1 178 ? 0.321 -5.253 -11.563 1.00 98.56 178 LEU A N 1
ATOM 1426 C CA . LEU A 1 178 ? 0.377 -6.528 -10.841 1.00 98.56 178 LEU A CA 1
ATOM 1427 C C . LEU A 1 178 ? -0.131 -7.703 -11.686 1.00 98.56 178 LEU A C 1
ATOM 1429 O O . LEU A 1 178 ? 0.352 -8.819 -11.507 1.00 98.56 178 LEU A O 1
ATOM 1433 N N . LEU A 1 179 ? -1.043 -7.477 -12.638 1.00 97.44 179 LEU A N 1
ATOM 1434 C CA . LEU A 1 179 ? -1.514 -8.524 -13.550 1.00 97.44 179 LEU A CA 1
ATOM 1435 C C . LEU A 1 179 ? -0.400 -8.987 -14.498 1.00 97.44 179 LEU A C 1
ATOM 1437 O O . LEU A 1 179 ? -0.254 -10.186 -14.740 1.00 97.44 179 LEU A O 1
ATOM 1441 N N . TYR A 1 180 ? 0.429 -8.060 -14.995 1.00 97.94 180 TYR A N 1
ATOM 1442 C CA . TYR A 1 180 ? 1.614 -8.420 -15.778 1.00 97.94 180 TYR A CA 1
ATOM 1443 C C . TYR A 1 180 ? 2.624 -9.180 -14.920 1.00 97.94 180 TYR A C 1
ATOM 1445 O O . TYR A 1 180 ? 3.118 -10.221 -15.336 1.00 97.94 180 TYR A O 1
ATOM 1453 N N . TYR A 1 181 ? 2.884 -8.706 -13.702 1.00 98.50 181 TYR A N 1
ATOM 1454 C CA . TYR A 1 181 ? 3.775 -9.382 -12.760 1.00 98.50 181 TYR A CA 1
ATOM 1455 C C . TYR A 1 181 ? 3.333 -10.824 -12.463 1.00 98.50 181 TYR A C 1
ATOM 1457 O O . TYR A 1 181 ? 4.125 -11.752 -12.614 1.00 98.50 181 TYR A O 1
ATOM 1465 N N . LEU A 1 182 ? 2.056 -11.032 -12.127 1.00 98.00 182 LEU A N 1
ATOM 1466 C CA . LEU A 1 182 ? 1.486 -12.355 -11.854 1.00 98.00 182 LEU A CA 1
ATOM 1467 C C . LEU A 1 182 ? 1.519 -13.275 -13.075 1.00 98.00 182 LEU A C 1
ATOM 1469 O O . LEU A 1 182 ? 1.621 -14.497 -12.931 1.00 98.00 182 LEU A O 1
ATOM 1473 N N . LYS A 1 183 ? 1.424 -12.713 -14.284 1.00 97.06 183 LYS A N 1
ATOM 1474 C CA . LYS A 1 183 ? 1.567 -13.476 -15.525 1.00 97.06 183 LYS A CA 1
ATOM 1475 C C . LYS A 1 183 ? 2.990 -14.006 -15.699 1.00 97.06 183 LYS A C 1
ATOM 1477 O O . LYS A 1 183 ? 3.131 -15.154 -16.103 1.00 97.06 183 LYS A O 1
ATOM 1482 N N . GLU A 1 184 ? 4.002 -13.203 -15.389 1.00 97.75 184 GLU A N 1
ATOM 1483 C CA . GLU A 1 184 ? 5.407 -13.527 -15.664 1.00 97.75 184 GLU A CA 1
ATOM 1484 C C . GLU A 1 184 ? 6.092 -14.300 -14.518 1.00 97.75 184 GLU A C 1
ATOM 1486 O O . GLU A 1 184 ? 6.933 -15.155 -14.785 1.00 97.75 184 GLU A O 1
ATOM 1491 N N . LYS A 1 185 ? 5.734 -14.062 -13.245 1.00 97.31 185 LYS A N 1
ATOM 1492 C CA . LYS A 1 185 ? 6.375 -14.714 -12.086 1.00 97.31 185 LYS A CA 1
ATOM 1493 C C . LYS A 1 185 ? 5.449 -15.703 -11.381 1.00 97.31 185 LYS A C 1
ATOM 1495 O O . LYS A 1 185 ? 4.522 -15.295 -10.690 1.00 97.31 185 LYS A O 1
ATOM 1500 N N . LYS A 1 186 ? 5.734 -17.004 -11.504 1.00 95.44 186 LYS A N 1
ATOM 1501 C CA . LYS A 1 186 ? 4.868 -18.110 -11.036 1.00 95.44 186 LYS A CA 1
ATOM 1502 C C . LYS A 1 186 ? 5.248 -18.750 -9.699 1.00 95.44 186 LYS A C 1
ATOM 1504 O O . LYS A 1 186 ? 4.626 -19.726 -9.308 1.00 95.44 186 LYS A O 1
ATOM 1509 N N . THR A 1 187 ? 6.242 -18.215 -8.994 1.00 94.69 187 THR A N 1
ATOM 1510 C CA . THR A 1 187 ? 6.594 -18.703 -7.650 1.00 94.69 187 THR A CA 1
ATOM 1511 C C . THR A 1 187 ? 5.428 -18.495 -6.679 1.00 94.69 187 THR A C 1
ATOM 1513 O O . THR A 1 187 ? 4.747 -17.473 -6.778 1.00 94.69 187 THR A O 1
ATOM 1516 N N . GLU A 1 188 ? 5.239 -19.391 -5.709 1.00 94.00 188 GLU A N 1
ATOM 1517 C CA . GLU A 1 188 ? 4.126 -19.322 -4.741 1.00 94.00 188 GLU A CA 1
ATOM 1518 C C . GLU A 1 188 ? 4.069 -17.969 -4.014 1.00 94.00 188 GLU A C 1
ATOM 1520 O O . GLU A 1 188 ? 3.067 -17.261 -4.105 1.00 94.00 188 GLU A O 1
ATOM 1525 N N . ASP A 1 189 ? 5.194 -17.516 -3.447 1.00 94.50 189 ASP A N 1
ATOM 1526 C CA . ASP A 1 189 ? 5.355 -16.183 -2.841 1.00 94.50 189 ASP A CA 1
ATOM 1527 C C . ASP A 1 189 ? 4.861 -15.035 -3.734 1.00 94.50 189 ASP A C 1
ATOM 1529 O O . ASP A 1 189 ? 4.294 -14.045 -3.262 1.00 94.50 189 ASP A O 1
ATOM 1533 N N . ALA A 1 190 ? 5.104 -15.137 -5.043 1.00 96.06 190 ALA A N 1
ATOM 1534 C CA . ALA A 1 190 ? 4.730 -14.101 -5.995 1.00 96.06 190 ALA A CA 1
ATOM 1535 C C . ALA A 1 190 ? 3.228 -14.115 -6.265 1.00 96.06 190 ALA A C 1
ATOM 1537 O O . ALA A 1 190 ? 2.613 -13.045 -6.301 1.00 96.06 190 ALA A O 1
ATOM 1538 N N . GLN A 1 191 ? 2.653 -15.310 -6.417 1.00 97.31 191 GLN A N 1
ATOM 1539 C CA . GLN A 1 191 ? 1.226 -15.498 -6.640 1.00 97.31 191 GLN A CA 1
ATOM 1540 C C . GLN A 1 191 ? 0.419 -15.055 -5.416 1.00 97.31 191 GLN A C 1
ATOM 1542 O O . GLN A 1 191 ? -0.454 -14.197 -5.559 1.00 97.31 191 GLN A O 1
ATOM 1547 N N . ILE A 1 192 ? 0.787 -15.507 -4.209 1.00 97.62 192 ILE A N 1
ATOM 1548 C CA . ILE A 1 192 ? 0.130 -15.087 -2.962 1.00 97.62 192 ILE A CA 1
ATOM 1549 C C . ILE A 1 192 ? 0.231 -13.568 -2.798 1.00 97.62 192 ILE A C 1
ATOM 1551 O O . ILE A 1 192 ? -0.774 -12.899 -2.566 1.00 97.62 192 ILE A O 1
ATOM 1555 N N . ARG A 1 193 ? 1.424 -12.979 -2.967 1.00 96.88 193 ARG A N 1
ATOM 1556 C CA . ARG A 1 193 ? 1.615 -11.526 -2.821 1.00 96.88 193 ARG A CA 1
ATOM 1557 C C . ARG A 1 193 ? 0.769 -10.721 -3.800 1.00 96.88 193 ARG A C 1
ATOM 1559 O O . ARG A 1 193 ? 0.111 -9.766 -3.385 1.00 96.88 193 ARG A O 1
ATOM 1566 N N . GLY A 1 194 ? 0.850 -11.047 -5.090 1.00 98.12 194 GLY A N 1
ATOM 1567 C CA . GLY A 1 194 ? 0.188 -10.277 -6.137 1.00 98.12 194 GLY A CA 1
ATOM 1568 C C . GLY A 1 194 ? -1.330 -10.388 -6.036 1.00 98.12 194 GLY A C 1
ATOM 1569 O O . GLY A 1 194 ? -2.015 -9.367 -6.085 1.00 98.12 194 GLY A O 1
ATOM 1570 N N . HIS A 1 195 ? -1.856 -11.594 -5.804 1.00 98.75 195 HIS A N 1
ATOM 1571 C CA . HIS A 1 195 ? -3.288 -11.780 -5.593 1.00 98.75 195 HIS A CA 1
ATOM 1572 C C . HIS A 1 195 ? -3.774 -11.147 -4.289 1.00 98.75 195 HIS A C 1
ATOM 1574 O O . HIS A 1 195 ? -4.823 -10.515 -4.310 1.00 98.75 195 HIS A O 1
ATOM 1580 N N . ALA A 1 196 ? -3.004 -11.184 -3.197 1.00 98.69 196 ALA A N 1
ATOM 1581 C CA . ALA A 1 196 ? -3.381 -10.502 -1.956 1.00 98.69 196 ALA A CA 1
ATOM 1582 C C . ALA A 1 196 ? -3.444 -8.973 -2.113 1.00 98.69 196 ALA A C 1
ATOM 1584 O O . ALA A 1 196 ? -4.325 -8.328 -1.550 1.00 98.69 196 ALA A O 1
ATOM 1585 N N . LEU A 1 197 ? -2.540 -8.370 -2.896 1.00 98.75 197 LEU A N 1
ATOM 1586 C CA . LEU A 1 197 ? -2.600 -6.938 -3.216 1.00 98.75 197 LEU A CA 1
ATOM 1587 C C . LEU A 1 197 ? -3.812 -6.592 -4.093 1.00 98.75 197 LEU A C 1
ATOM 1589 O O . LEU A 1 197 ? -4.472 -5.585 -3.850 1.00 98.75 197 LEU A O 1
ATOM 1593 N N . LEU A 1 198 ? -4.136 -7.420 -5.088 1.00 98.81 198 LEU A N 1
ATOM 1594 C CA . LEU A 1 198 ? -5.326 -7.225 -5.924 1.00 98.81 198 LEU A CA 1
ATOM 1595 C C . LEU A 1 198 ? -6.634 -7.486 -5.166 1.00 98.81 198 LEU A C 1
ATOM 1597 O O . LEU A 1 198 ? -7.641 -6.835 -5.430 1.00 98.81 198 LEU A O 1
ATOM 1601 N N . LEU A 1 199 ? -6.620 -8.392 -4.194 1.00 98.75 199 LEU A N 1
ATOM 1602 C CA . LEU A 1 199 ? -7.725 -8.593 -3.268 1.00 98.75 199 LEU A CA 1
ATOM 1603 C C . LEU A 1 199 ? -7.892 -7.371 -2.364 1.00 98.75 199 LEU A C 1
ATOM 1605 O O . LEU A 1 199 ? -8.999 -6.861 -2.240 1.00 98.75 199 LEU A O 1
ATOM 1609 N N . GLN A 1 200 ? -6.799 -6.843 -1.801 1.00 98.69 200 GLN A N 1
ATOM 1610 C CA . GLN A 1 200 ? -6.820 -5.596 -1.034 1.00 98.69 200 GLN A CA 1
ATOM 1611 C C . GLN A 1 200 ? -7.357 -4.429 -1.878 1.00 98.69 200 GLN A C 1
ATOM 1613 O O . GLN A 1 200 ? -8.144 -3.634 -1.369 1.00 98.69 200 GLN A O 1
ATOM 1618 N N . ARG A 1 201 ? -6.973 -4.337 -3.162 1.00 98.62 201 ARG A N 1
ATOM 1619 C CA . ARG A 1 201 ? -7.552 -3.378 -4.118 1.00 98.62 201 ARG A CA 1
ATOM 1620 C C . ARG A 1 201 ? -9.066 -3.538 -4.184 1.00 98.6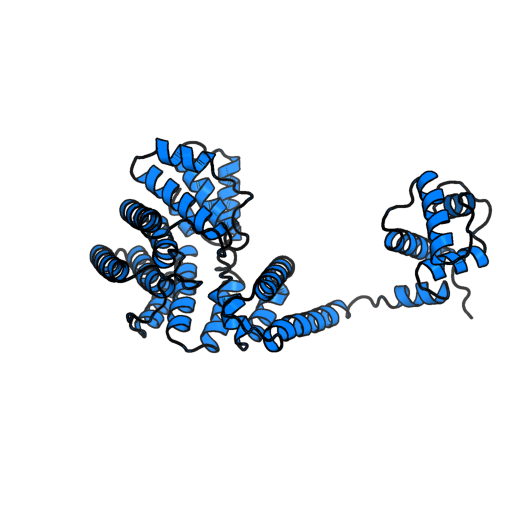2 201 ARG A C 1
ATOM 1622 O O . ARG A 1 201 ? -9.765 -2.562 -3.947 1.00 98.62 201 ARG A O 1
ATOM 1629 N N . GLY A 1 202 ? -9.531 -4.756 -4.480 1.00 98.56 202 GLY A N 1
ATOM 1630 C CA . GLY A 1 202 ? -10.949 -5.077 -4.604 1.00 98.56 202 GLY A CA 1
ATOM 1631 C C . GLY A 1 202 ? -11.721 -4.717 -3.341 1.00 98.56 202 GLY A C 1
ATOM 1632 O O . GLY A 1 202 ? -12.744 -4.050 -3.425 1.00 98.56 202 GLY A O 1
ATOM 1633 N N . TRP A 1 203 ? -11.186 -5.050 -2.163 1.00 98.69 203 TRP A N 1
ATOM 1634 C CA . TRP A 1 203 ? -11.796 -4.655 -0.899 1.00 98.69 203 TRP A CA 1
ATOM 1635 C C . TRP A 1 203 ? -11.869 -3.131 -0.794 1.00 98.69 203 TRP A C 1
ATOM 1637 O O . TRP A 1 203 ? -12.965 -2.600 -0.707 1.00 98.69 203 TRP A O 1
ATOM 1647 N N . LEU A 1 204 ? -10.747 -2.408 -0.908 1.00 98.56 204 LEU A N 1
ATOM 1648 C CA . LEU A 1 204 ? -10.705 -0.944 -0.763 1.00 98.56 204 LEU A CA 1
ATOM 1649 C C . LEU A 1 204 ? -11.642 -0.205 -1.732 1.00 98.56 204 LEU A C 1
ATOM 1651 O O . LEU A 1 204 ? -12.195 0.834 -1.364 1.00 98.56 204 LEU A O 1
ATOM 1655 N N . SER A 1 205 ? -11.818 -0.729 -2.947 1.00 97.81 205 SER A N 1
ATOM 1656 C CA . SER A 1 205 ? -12.696 -0.171 -3.979 1.00 97.81 205 SER A CA 1
ATOM 1657 C C . SER A 1 205 ? -14.138 -0.690 -3.932 1.00 97.81 205 SER A C 1
ATOM 1659 O O . SER A 1 205 ? -14.918 -0.350 -4.817 1.00 97.81 205 SER A O 1
ATOM 1661 N N . ASN A 1 206 ? -14.500 -1.497 -2.929 1.00 97.31 206 ASN A N 1
ATOM 1662 C CA . ASN A 1 206 ? -15.815 -2.129 -2.783 1.00 97.31 206 ASN A CA 1
ATOM 1663 C C . ASN A 1 206 ? -16.219 -3.048 -3.962 1.00 97.31 206 ASN A C 1
ATOM 1665 O O . ASN A 1 206 ? -17.375 -3.094 -4.373 1.00 97.31 206 ASN A O 1
ATOM 1669 N N . ASP A 1 207 ? -15.258 -3.794 -4.508 1.00 97.81 207 ASP A N 1
ATOM 1670 C CA . ASP A 1 207 ? -15.442 -4.821 -5.537 1.00 97.81 207 ASP A CA 1
ATOM 1671 C C . ASP A 1 207 ? -15.345 -6.228 -4.917 1.00 97.81 207 ASP A C 1
ATOM 1673 O O . ASP A 1 207 ? -14.281 -6.857 -4.860 1.00 97.81 207 ASP A O 1
ATOM 1677 N N . ALA A 1 208 ? -16.489 -6.735 -4.448 1.00 97.75 208 ALA A N 1
ATOM 1678 C CA . ALA A 1 208 ? -16.604 -8.072 -3.862 1.00 97.75 208 ALA A CA 1
ATOM 1679 C C . ALA A 1 208 ? -16.247 -9.195 -4.854 1.00 97.75 208 ALA A C 1
ATOM 1681 O O . ALA A 1 208 ? -15.714 -10.234 -4.458 1.00 97.75 208 ALA A O 1
ATOM 1682 N N . THR A 1 209 ? -16.495 -8.993 -6.151 1.00 98.00 209 THR A N 1
ATOM 1683 C CA . THR A 1 209 ? -16.179 -9.980 -7.192 1.00 98.00 209 THR A CA 1
ATOM 1684 C C . THR A 1 209 ? -14.671 -10.147 -7.334 1.00 98.00 209 THR A C 1
ATOM 1686 O O . THR A 1 209 ? -14.174 -11.275 -7.372 1.00 98.00 209 THR A O 1
ATOM 1689 N N . ALA A 1 210 ? -13.921 -9.041 -7.355 1.00 97.31 210 ALA A N 1
ATOM 1690 C CA . ALA A 1 210 ? -12.463 -9.087 -7.352 1.00 97.31 210 ALA A CA 1
ATOM 1691 C C . ALA A 1 210 ? -11.914 -9.758 -6.087 1.00 97.31 210 ALA A C 1
ATOM 1693 O O . ALA A 1 210 ? -10.971 -10.546 -6.193 1.00 97.31 210 ALA A O 1
ATOM 1694 N N . VAL A 1 211 ? -12.515 -9.500 -4.918 1.00 98.56 211 VAL A N 1
ATOM 1695 C CA . VAL A 1 211 ? -12.108 -10.144 -3.658 1.00 98.56 211 VAL A CA 1
ATOM 1696 C C . VAL A 1 211 ? -12.251 -11.661 -3.738 1.00 98.56 211 VAL A C 1
ATOM 1698 O O . VAL A 1 211 ? -11.264 -12.362 -3.521 1.00 98.56 211 VAL A O 1
ATOM 1701 N N . ARG A 1 212 ? -13.425 -12.179 -4.125 1.00 98.44 212 ARG A N 1
ATOM 1702 C CA . ARG A 1 212 ? -13.654 -13.632 -4.250 1.00 98.44 212 ARG A CA 1
ATOM 1703 C C . ARG A 1 212 ? -12.709 -14.278 -5.261 1.00 98.44 212 ARG A C 1
ATOM 1705 O O . ARG A 1 212 ? -12.035 -15.251 -4.935 1.00 98.44 212 ARG A O 1
ATOM 1712 N N . ARG A 1 213 ? -12.585 -13.683 -6.453 1.00 98.06 213 ARG A N 1
ATOM 1713 C CA . ARG A 1 213 ? -11.707 -14.179 -7.527 1.00 98.06 213 ARG A CA 1
ATOM 1714 C C . ARG A 1 213 ? -10.254 -14.301 -7.075 1.00 98.06 213 ARG A C 1
ATOM 1716 O O . ARG A 1 213 ? -9.568 -15.253 -7.431 1.00 98.06 213 ARG A O 1
ATOM 1723 N N . HIS A 1 214 ? -9.747 -13.304 -6.354 1.00 98.44 214 HIS A N 1
ATOM 1724 C CA . HIS A 1 214 ? -8.359 -13.326 -5.905 1.00 98.44 214 HIS A CA 1
ATOM 1725 C C . HIS A 1 214 ? -8.155 -14.193 -4.666 1.00 98.44 214 HIS A C 1
ATOM 1727 O O . HIS A 1 214 ? -7.071 -14.750 -4.528 1.00 98.44 214 HIS A O 1
ATOM 1733 N N . LEU A 1 215 ? -9.173 -14.374 -3.820 1.00 98.06 215 LEU A N 1
ATOM 1734 C CA . LEU A 1 215 ? -9.098 -15.320 -2.711 1.00 98.06 215 LEU A CA 1
ATOM 1735 C C . LEU A 1 215 ? -8.995 -16.757 -3.218 1.00 98.06 215 LEU A C 1
ATOM 1737 O O . LEU A 1 215 ? -8.154 -17.496 -2.721 1.00 98.06 215 LEU A O 1
ATOM 1741 N N . GLU A 1 216 ? -9.789 -17.128 -4.224 1.00 97.50 216 GLU A N 1
ATOM 1742 C CA . GLU A 1 216 ? -9.715 -18.447 -4.867 1.00 97.50 216 GLU A CA 1
ATOM 1743 C C . GLU A 1 216 ? -8.283 -18.739 -5.337 1.00 97.50 216 GLU A C 1
ATOM 1745 O O . GLU A 1 216 ? -7.699 -19.753 -4.973 1.00 97.50 216 GLU A O 1
ATOM 1750 N N . LYS A 1 217 ? -7.655 -17.774 -6.023 1.00 97.88 217 LYS A N 1
ATOM 1751 C CA . LYS A 1 217 ? -6.262 -17.896 -6.479 1.00 97.88 217 LYS A CA 1
ATOM 1752 C C . LYS A 1 217 ? -5.238 -17.986 -5.353 1.00 97.88 217 LYS A C 1
ATOM 1754 O O . LYS A 1 217 ? -4.176 -18.555 -5.554 1.00 97.88 217 LYS A O 1
ATOM 1759 N N . ILE A 1 218 ? -5.514 -17.405 -4.187 1.00 97.19 218 ILE A N 1
ATOM 1760 C CA . ILE A 1 218 ? -4.656 -17.563 -3.004 1.00 97.19 218 ILE A CA 1
ATOM 1761 C C . ILE A 1 218 ? -4.875 -18.942 -2.371 1.00 97.19 218 ILE A C 1
ATOM 1763 O O . ILE A 1 218 ? -3.916 -19.531 -1.884 1.00 97.19 218 ILE A O 1
ATOM 1767 N N . GLY A 1 219 ? -6.110 -19.453 -2.391 1.00 93.38 219 GLY A N 1
ATOM 1768 C CA . GLY A 1 219 ? -6.482 -20.776 -1.882 1.00 93.38 219 GLY A CA 1
ATOM 1769 C C . GLY A 1 219 ? -5.836 -21.937 -2.640 1.00 93.38 219 GLY A C 1
ATOM 1770 O O . GLY A 1 219 ? -5.632 -22.992 -2.050 1.00 93.38 219 GLY A O 1
ATOM 1771 N N . ASP A 1 220 ? -5.429 -21.715 -3.892 1.00 92.50 220 ASP A N 1
ATOM 1772 C CA . ASP A 1 220 ? -4.617 -22.656 -4.678 1.00 92.50 220 ASP A CA 1
ATOM 1773 C C . ASP A 1 220 ? -3.206 -22.883 -4.074 1.00 92.50 220 ASP A C 1
ATOM 1775 O O . ASP A 1 220 ? -2.487 -23.792 -4.496 1.00 92.50 220 ASP A O 1
ATOM 1779 N N . HIS A 1 221 ? -2.791 -22.076 -3.087 1.00 91.19 221 HIS A N 1
ATOM 1780 C CA . HIS A 1 221 ? -1.477 -22.135 -2.447 1.00 91.19 221 HIS A CA 1
ATOM 1781 C C . HIS A 1 221 ? -1.569 -22.439 -0.946 1.00 91.19 221 HIS A C 1
ATOM 1783 O O . HIS A 1 221 ? -2.442 -21.940 -0.232 1.00 91.19 221 HIS A O 1
ATOM 1789 N N . HIS A 1 222 ? -0.601 -23.209 -0.444 1.00 85.38 222 HIS A N 1
ATOM 1790 C CA . HIS A 1 222 ? -0.510 -23.577 0.967 1.00 85.38 222 HIS A CA 1
ATOM 1791 C C . HIS A 1 222 ? 0.621 -22.806 1.646 1.00 85.38 222 HIS A C 1
ATOM 1793 O O . HIS A 1 222 ? 1.737 -22.747 1.136 1.00 85.38 222 HIS A O 1
ATOM 1799 N N . LEU A 1 223 ? 0.345 -22.236 2.822 1.00 86.56 223 LEU A N 1
ATOM 1800 C CA . LEU A 1 223 ? 1.408 -21.676 3.651 1.00 86.56 223 LEU A CA 1
ATOM 1801 C C . LEU A 1 223 ? 2.295 -22.797 4.194 1.00 86.56 223 LEU A C 1
ATOM 1803 O O . LEU A 1 223 ? 1.814 -23.842 4.629 1.00 86.56 223 LEU A O 1
ATOM 1807 N N . CYS A 1 224 ? 3.595 -22.535 4.224 1.00 79.50 224 CYS A N 1
ATOM 1808 C CA . CYS A 1 224 ? 4.586 -23.368 4.893 1.00 79.50 224 CYS A CA 1
ATOM 1809 C C . CYS A 1 224 ? 5.656 -22.486 5.546 1.00 79.50 224 CYS A C 1
ATOM 1811 O O . CYS A 1 224 ? 5.770 -21.300 5.225 1.00 79.50 224 CYS A O 1
ATOM 1813 N N . ASP A 1 225 ? 6.453 -23.062 6.443 1.00 75.56 225 ASP A N 1
ATOM 1814 C CA . ASP A 1 225 ? 7.370 -22.310 7.312 1.00 75.56 225 ASP A CA 1
ATOM 1815 C C . ASP A 1 225 ? 8.532 -21.618 6.575 1.00 75.56 225 ASP A C 1
ATOM 1817 O O . ASP A 1 225 ? 9.234 -20.796 7.159 1.00 75.56 225 ASP A O 1
ATOM 1821 N N . THR A 1 226 ? 8.736 -21.905 5.286 1.00 82.00 226 THR A N 1
ATOM 1822 C CA . THR A 1 226 ? 9.755 -21.241 4.456 1.00 82.00 226 THR A CA 1
ATOM 1823 C C . THR A 1 226 ? 9.275 -19.922 3.847 1.00 82.00 226 THR A C 1
ATOM 1825 O O . THR A 1 226 ? 10.092 -19.158 3.329 1.00 82.00 226 THR A O 1
ATOM 1828 N N . HIS A 1 227 ? 7.971 -19.629 3.910 1.00 87.06 227 HIS A N 1
ATOM 1829 C CA . HIS A 1 227 ? 7.414 -18.390 3.383 1.00 87.06 227 HIS A CA 1
ATOM 1830 C C . HIS A 1 227 ? 7.878 -17.185 4.201 1.00 87.06 227 HIS A C 1
ATOM 1832 O O . HIS A 1 227 ? 7.888 -17.186 5.434 1.00 87.06 227 HIS A O 1
ATOM 1838 N N . HIS A 1 228 ? 8.193 -16.093 3.506 1.00 88.06 228 HIS A N 1
ATOM 1839 C CA . HIS A 1 228 ? 8.561 -14.850 4.172 1.00 88.06 228 HIS A CA 1
ATOM 1840 C C . HIS A 1 228 ? 7.390 -14.320 5.036 1.00 88.06 228 HIS A C 1
ATOM 1842 O O . HIS A 1 228 ? 6.252 -14.323 4.559 1.00 88.06 228 HIS A O 1
ATOM 1848 N N . PRO A 1 229 ? 7.622 -13.748 6.239 1.00 91.62 229 PRO A N 1
ATOM 1849 C CA . PRO A 1 229 ? 6.551 -13.281 7.137 1.00 91.62 229 PRO A CA 1
ATOM 1850 C C . PRO A 1 229 ? 5.507 -12.352 6.490 1.00 91.62 229 PRO A C 1
ATOM 1852 O O . PRO A 1 229 ? 4.311 -12.468 6.750 1.00 91.62 229 PRO A O 1
ATOM 1855 N N . VAL A 1 230 ? 5.936 -11.466 5.583 1.00 91.81 230 VAL A N 1
ATOM 1856 C CA . VAL A 1 230 ? 5.033 -10.625 4.771 1.00 91.81 230 VAL A CA 1
ATOM 1857 C C . VAL A 1 230 ? 4.008 -11.423 3.951 1.00 91.81 230 VAL A C 1
ATOM 1859 O O . VAL A 1 230 ? 2.897 -10.943 3.746 1.00 91.81 230 VAL A O 1
ATOM 1862 N N . ILE A 1 231 ? 4.363 -12.612 3.455 1.00 94.94 231 ILE A N 1
ATOM 1863 C CA . ILE A 1 231 ? 3.477 -13.477 2.667 1.00 94.94 231 ILE A CA 1
ATOM 1864 C C . ILE A 1 231 ? 2.428 -14.103 3.578 1.00 94.94 231 ILE A C 1
ATOM 1866 O O . ILE A 1 231 ? 1.239 -14.009 3.279 1.00 94.94 231 ILE A O 1
ATOM 1870 N N . CYS A 1 232 ? 2.848 -14.613 4.736 1.00 95.12 232 CYS A N 1
ATOM 1871 C CA . CYS A 1 232 ? 1.945 -15.106 5.774 1.00 95.12 232 CYS A CA 1
ATOM 1872 C C . CYS A 1 232 ? 0.948 -14.016 6.207 1.00 95.12 232 CYS A C 1
ATOM 1874 O O . CYS A 1 232 ? -0.260 -14.242 6.209 1.00 95.12 232 CYS A O 1
ATOM 1876 N N . GLY A 1 233 ? 1.429 -12.795 6.475 1.00 96.44 233 GLY A N 1
ATOM 1877 C CA . GLY A 1 233 ? 0.566 -11.664 6.833 1.00 96.44 233 GLY A CA 1
ATOM 1878 C C . GLY A 1 233 ? -0.440 -11.315 5.730 1.00 96.44 233 GLY A C 1
ATOM 1879 O O . GLY A 1 233 ? -1.607 -11.054 6.011 1.00 96.44 233 GLY A O 1
ATOM 1880 N N . ARG A 1 234 ? -0.023 -11.368 4.456 1.00 97.50 234 ARG A N 1
ATOM 1881 C CA . ARG A 1 234 ? -0.903 -11.152 3.292 1.00 97.50 234 ARG A CA 1
ATOM 1882 C C . ARG A 1 234 ? -1.961 -12.237 3.127 1.00 97.50 234 ARG A C 1
ATOM 1884 O O . ARG A 1 234 ? -3.094 -11.920 2.764 1.00 97.50 234 ARG A O 1
ATOM 1891 N N . TYR A 1 235 ? -1.604 -13.487 3.391 1.00 97.62 235 TYR A N 1
ATOM 1892 C CA . TYR A 1 235 ? -2.518 -14.619 3.320 1.00 97.62 235 TYR A CA 1
ATOM 1893 C C . TYR A 1 235 ? -3.661 -14.464 4.333 1.00 97.62 235 TYR A C 1
ATOM 1895 O O . TYR A 1 235 ? -4.832 -14.461 3.951 1.00 97.62 235 TYR A O 1
ATOM 1903 N N . PHE A 1 236 ? -3.345 -14.204 5.606 1.00 98.00 236 PHE A N 1
ATOM 1904 C CA . PHE A 1 236 ? -4.375 -13.982 6.627 1.00 98.00 236 PHE A CA 1
ATOM 1905 C C . PHE A 1 236 ? -5.143 -12.672 6.428 1.00 98.00 236 PHE A C 1
ATOM 1907 O O . PHE A 1 236 ? -6.363 -12.657 6.583 1.00 98.00 236 PHE A O 1
ATOM 1914 N N . ALA A 1 237 ? -4.480 -11.591 6.002 1.00 98.56 237 ALA A N 1
ATOM 1915 C CA . ALA A 1 237 ? -5.162 -10.349 5.632 1.00 98.56 237 ALA A CA 1
ATOM 1916 C C . ALA A 1 237 ? -6.226 -10.583 4.546 1.00 98.56 237 ALA A C 1
ATOM 1918 O O . ALA A 1 237 ? -7.328 -10.046 4.632 1.00 98.56 237 ALA A O 1
ATOM 1919 N N . SER A 1 238 ? -5.923 -11.429 3.558 1.00 98.62 238 SER A N 1
ATOM 1920 C CA . SER A 1 238 ? -6.853 -11.778 2.479 1.00 98.62 238 SER A CA 1
ATOM 1921 C C . SER A 1 238 ? -8.101 -12.495 2.994 1.00 98.62 238 SER A C 1
ATOM 1923 O O . SER A 1 238 ? -9.214 -12.141 2.603 1.00 98.62 238 SER A O 1
ATOM 1925 N N . LYS A 1 239 ? -7.930 -13.439 3.930 1.00 98.25 239 LYS A N 1
ATOM 1926 C CA . LYS A 1 239 ? -9.048 -14.105 4.614 1.00 98.25 239 LYS A CA 1
ATOM 1927 C C . LYS A 1 239 ? -9.899 -13.109 5.421 1.00 98.25 239 LYS A C 1
ATOM 1929 O O . LYS A 1 239 ? -11.122 -13.171 5.344 1.00 98.25 239 LYS A O 1
ATOM 1934 N N . ILE A 1 240 ? -9.276 -12.166 6.138 1.00 98.69 240 ILE A N 1
ATOM 1935 C CA . ILE A 1 240 ? -9.979 -11.128 6.919 1.00 98.69 240 ILE A CA 1
ATOM 1936 C C . ILE A 1 240 ? -10.808 -10.195 6.025 1.00 98.69 240 ILE A C 1
ATOM 1938 O O . ILE A 1 240 ? -11.973 -9.942 6.326 1.00 98.69 240 ILE A O 1
ATOM 1942 N N . TYR A 1 241 ? -10.258 -9.716 4.905 1.00 98.69 241 TYR A N 1
ATOM 1943 C CA . TYR A 1 241 ? -11.012 -8.876 3.965 1.00 98.69 241 TYR A CA 1
ATOM 1944 C C . TYR A 1 241 ? -12.217 -9.607 3.364 1.00 98.69 241 TYR A C 1
ATOM 1946 O O . TYR A 1 241 ? -13.293 -9.024 3.246 1.00 98.69 241 TYR A O 1
ATOM 1954 N N . HIS A 1 242 ? -12.052 -10.881 3.003 1.00 98.50 242 HIS A N 1
ATOM 1955 C CA . HIS A 1 242 ? -13.156 -11.696 2.508 1.00 98.50 242 HIS A CA 1
ATOM 1956 C C . HIS A 1 242 ? -14.229 -11.910 3.577 1.00 98.50 242 HIS A C 1
ATOM 1958 O O . HIS A 1 242 ? -15.400 -11.653 3.320 1.00 98.50 242 HIS A O 1
ATOM 1964 N N . ALA A 1 243 ? -13.831 -12.306 4.790 1.00 98.44 243 ALA A N 1
ATOM 1965 C CA . ALA A 1 243 ? -14.764 -12.487 5.896 1.00 98.44 243 ALA A CA 1
ATOM 1966 C C . ALA A 1 243 ? -15.550 -11.203 6.197 1.00 98.44 243 ALA A C 1
ATOM 1968 O O . ALA A 1 243 ? -16.750 -11.265 6.441 1.00 98.44 243 ALA A O 1
ATOM 1969 N N . ASN A 1 244 ? -14.906 -10.036 6.095 1.00 98.06 244 ASN A N 1
ATOM 1970 C CA . ASN A 1 244 ? -15.571 -8.748 6.260 1.00 98.06 244 ASN A CA 1
ATOM 1971 C C . ASN A 1 244 ? -16.638 -8.469 5.185 1.00 98.06 244 ASN A C 1
ATOM 1973 O O . ASN A 1 244 ? -17.696 -7.949 5.526 1.00 98.06 244 ASN A O 1
ATOM 1977 N N . ILE A 1 245 ? -16.391 -8.810 3.915 1.00 96.50 245 ILE A N 1
ATOM 1978 C CA . ILE A 1 245 ? -17.384 -8.630 2.840 1.00 96.50 245 ILE A CA 1
ATOM 1979 C C . ILE A 1 245 ? -18.549 -9.613 2.976 1.00 96.50 245 ILE A C 1
ATOM 1981 O O . ILE A 1 245 ? -19.694 -9.235 2.754 1.00 96.50 245 ILE A O 1
ATOM 1985 N N . GLU A 1 246 ? -18.261 -10.860 3.340 1.00 96.56 246 GLU A N 1
ATOM 1986 C CA . GLU A 1 246 ? -19.266 -11.925 3.435 1.00 96.56 246 GLU A CA 1
ATOM 1987 C C . GLU A 1 246 ? -19.994 -11.960 4.792 1.00 96.56 246 GLU A C 1
ATOM 1989 O O . GLU A 1 246 ? -20.891 -12.774 4.990 1.00 96.56 246 GLU A O 1
ATOM 1994 N N . GLY A 1 247 ? -19.606 -11.112 5.752 1.00 96.56 247 GLY A N 1
ATOM 1995 C CA . GLY A 1 247 ? -20.159 -11.135 7.110 1.00 96.56 247 GLY A CA 1
ATOM 1996 C C . GLY A 1 247 ? -19.836 -12.421 7.881 1.00 96.56 247 GLY A C 1
ATOM 1997 O O . GLY A 1 247 ? -20.613 -12.845 8.734 1.00 96.56 247 GLY A O 1
ATOM 1998 N N . LEU A 1 248 ? -18.708 -13.066 7.570 1.00 97.69 248 LEU A N 1
ATOM 1999 C CA . LEU A 1 248 ? -18.286 -14.323 8.189 1.00 97.69 248 LEU A CA 1
ATOM 2000 C C . LEU A 1 248 ? -17.532 -14.078 9.507 1.00 97.69 248 LEU A C 1
ATOM 2002 O O . LEU A 1 248 ? -16.835 -13.068 9.644 1.00 97.69 248 LEU A O 1
ATOM 2006 N N . PRO A 1 249 ? -17.604 -15.015 10.471 1.00 97.44 249 PRO A N 1
ATOM 2007 C CA . PRO A 1 249 ? -16.835 -14.917 11.705 1.00 97.44 249 PRO A CA 1
ATOM 2008 C C . PRO A 1 249 ? -15.325 -14.961 11.432 1.00 97.44 249 PRO A C 1
ATOM 2010 O O . PRO A 1 249 ? -14.838 -15.769 10.640 1.00 97.44 249 PRO A O 1
ATOM 2013 N N . THR A 1 250 ? -14.567 -14.120 12.138 1.00 98.25 250 THR A N 1
ATOM 2014 C CA . THR A 1 250 ? -13.105 -13.999 11.989 1.00 98.25 250 THR A CA 1
ATOM 2015 C C . THR A 1 250 ? -12.310 -14.739 13.064 1.00 98.25 250 THR A C 1
ATOM 2017 O O . THR A 1 250 ? -11.093 -14.849 12.943 1.00 98.25 250 THR A O 1
ATOM 2020 N N . THR A 1 251 ? -12.965 -15.305 14.082 1.00 97.56 251 THR A N 1
ATOM 2021 C CA . THR A 1 251 ? -12.319 -15.951 15.241 1.00 97.56 251 THR A CA 1
ATOM 2022 C C . THR A 1 251 ? -11.346 -17.065 14.852 1.00 97.56 251 THR A C 1
ATOM 2024 O O . THR A 1 251 ? -10.214 -17.074 15.330 1.00 97.56 251 THR A O 1
ATOM 2027 N N . GLY A 1 252 ? -11.744 -17.964 13.945 1.00 97.81 252 GLY A N 1
ATOM 2028 C CA . GLY A 1 252 ? -10.868 -19.031 13.445 1.00 97.81 252 GLY A CA 1
ATOM 2029 C C . GLY A 1 252 ? -9.665 -18.490 12.666 1.00 97.81 252 GLY A C 1
ATOM 2030 O O . GLY A 1 252 ? -8.535 -18.906 12.899 1.00 97.81 252 GLY A O 1
ATOM 2031 N N . ILE A 1 253 ? -9.891 -17.480 11.817 1.00 97.69 253 ILE A N 1
ATOM 2032 C CA . ILE A 1 253 ? -8.833 -16.833 11.026 1.00 97.69 253 ILE A CA 1
ATOM 2033 C C . ILE A 1 253 ? -7.802 -16.172 11.950 1.00 97.69 253 ILE A C 1
ATOM 2035 O O . ILE A 1 253 ? -6.601 -16.288 11.721 1.00 97.69 253 ILE A O 1
ATOM 2039 N N . LEU A 1 254 ? -8.267 -15.484 12.995 1.00 98.44 254 LEU A N 1
ATOM 2040 C CA . LEU A 1 254 ? -7.417 -14.823 13.985 1.00 98.44 254 LEU A CA 1
ATOM 2041 C C . LEU A 1 254 ? -6.607 -15.833 14.808 1.00 98.44 254 LEU A C 1
ATOM 2043 O O . LEU A 1 254 ? -5.428 -15.590 15.060 1.00 98.44 254 LEU A O 1
ATOM 2047 N N . ALA A 1 255 ? -7.209 -16.965 15.186 1.00 97.88 255 ALA A N 1
ATOM 2048 C CA . ALA A 1 255 ? -6.521 -18.034 15.906 1.00 97.88 255 ALA A CA 1
ATOM 2049 C C . ALA A 1 255 ? -5.397 -18.662 15.061 1.00 97.88 255 ALA A C 1
ATOM 2051 O O . ALA A 1 255 ? -4.263 -18.750 15.530 1.00 97.88 255 ALA A O 1
ATOM 2052 N N . GLU A 1 256 ? -5.675 -19.007 13.797 1.00 96.44 256 GLU A N 1
ATOM 2053 C CA . GLU A 1 256 ? -4.658 -19.510 12.858 1.00 96.44 256 GLU A CA 1
ATOM 2054 C C . GLU A 1 256 ? -3.540 -18.479 12.625 1.00 96.44 256 GLU A C 1
ATOM 2056 O O . GLU A 1 256 ? -2.354 -18.816 12.613 1.00 96.44 256 GLU A O 1
ATOM 2061 N N . ALA A 1 257 ? -3.901 -17.201 12.463 1.00 96.62 257 ALA A N 1
ATOM 2062 C CA . ALA A 1 257 ? -2.936 -16.126 12.257 1.00 96.62 257 ALA A CA 1
ATOM 2063 C C . ALA A 1 257 ? -2.011 -15.945 13.469 1.00 96.62 257 ALA A C 1
ATOM 2065 O O . ALA A 1 257 ? -0.812 -15.717 13.297 1.00 96.62 257 ALA A O 1
ATOM 2066 N N . LEU A 1 258 ? -2.551 -16.063 14.685 1.00 96.50 258 LEU A N 1
ATOM 2067 C CA . LEU A 1 258 ? -1.782 -16.002 15.925 1.00 96.50 258 LEU A CA 1
ATOM 2068 C C . LEU A 1 258 ? -0.830 -17.196 16.059 1.00 96.50 258 LEU A C 1
ATOM 2070 O O . LEU A 1 258 ? 0.330 -17.018 16.430 1.00 96.50 258 LEU A O 1
ATOM 2074 N N . GLU A 1 259 ? -1.291 -18.402 15.728 1.00 94.44 259 GLU A N 1
ATOM 2075 C CA . GLU A 1 259 ? -0.444 -19.593 15.733 1.00 94.44 259 GLU A CA 1
ATOM 2076 C C . GLU A 1 259 ? 0.740 -19.434 14.770 1.00 94.44 259 GLU A C 1
ATOM 2078 O O . GLU A 1 259 ? 1.890 -19.637 15.168 1.00 94.44 259 GLU A O 1
ATOM 2083 N N . GLN A 1 260 ? 0.485 -18.977 13.539 1.00 92.75 260 GLN A N 1
ATOM 2084 C CA . GLN A 1 260 ? 1.550 -18.717 12.572 1.00 92.75 260 GLN A CA 1
ATOM 2085 C C . GLN A 1 260 ? 2.490 -17.598 13.041 1.00 92.75 260 GLN A C 1
ATOM 2087 O O . GLN A 1 260 ? 3.707 -17.707 12.896 1.00 92.75 260 GLN A O 1
ATOM 2092 N N . HIS A 1 261 ? 1.951 -16.525 13.626 1.00 92.88 261 HIS A N 1
ATOM 2093 C CA . HIS A 1 261 ? 2.741 -15.413 14.163 1.00 92.88 261 HIS A CA 1
ATOM 2094 C C . HIS A 1 261 ? 3.705 -15.843 15.270 1.00 92.88 261 HIS A C 1
ATOM 2096 O O . HIS A 1 261 ? 4.837 -15.361 15.327 1.00 92.88 261 HIS A O 1
ATOM 2102 N N . ASN A 1 262 ? 3.293 -16.780 16.122 1.00 91.62 262 ASN A N 1
ATOM 2103 C CA . ASN A 1 262 ? 4.132 -17.298 17.200 1.00 91.62 262 ASN A CA 1
ATOM 2104 C C . ASN A 1 262 ? 5.312 -18.142 16.704 1.00 91.62 262 ASN A C 1
ATOM 2106 O O . ASN A 1 262 ? 6.316 -18.238 17.406 1.00 91.62 262 ASN A O 1
ATOM 2110 N N . ARG A 1 263 ? 5.226 -18.698 15.491 1.00 89.75 263 ARG A N 1
ATOM 2111 C CA . ARG A 1 263 ? 6.325 -19.434 14.846 1.00 89.75 263 ARG A CA 1
ATOM 2112 C C . ARG A 1 263 ? 7.345 -18.512 14.168 1.00 89.75 263 ARG A C 1
ATOM 2114 O O . ARG A 1 263 ? 8.456 -18.942 13.872 1.00 89.75 263 ARG A O 1
ATOM 2121 N N . ILE A 1 264 ? 6.996 -17.245 13.924 1.00 86.69 264 ILE A N 1
ATOM 2122 C CA . ILE A 1 264 ? 7.891 -16.274 13.285 1.00 86.69 264 ILE A CA 1
ATOM 2123 C C . ILE A 1 264 ? 8.927 -15.778 14.298 1.00 86.69 264 ILE A C 1
ATOM 2125 O O . ILE A 1 264 ? 8.597 -15.110 15.281 1.00 86.69 264 ILE A O 1
ATOM 2129 N N . MET A 1 265 ? 10.197 -16.049 14.001 1.00 77.62 265 MET A N 1
ATOM 2130 C CA . MET A 1 265 ? 11.341 -15.560 14.766 1.00 77.62 265 MET A CA 1
ATOM 2131 C C . MET A 1 265 ? 12.017 -14.396 14.026 1.00 77.62 265 MET A C 1
ATOM 2133 O O . MET A 1 265 ? 12.317 -14.535 12.835 1.00 77.62 265 MET A O 1
ATOM 2137 N N . PRO A 1 266 ? 12.296 -13.259 14.695 1.00 73.38 266 PRO A N 1
ATOM 2138 C CA . PRO A 1 266 ? 13.138 -12.215 14.122 1.00 73.38 266 PRO A CA 1
ATOM 2139 C C . PRO A 1 266 ? 14.511 -12.788 13.764 1.00 73.38 266 PRO A C 1
ATOM 2141 O O . PRO A 1 266 ? 15.083 -13.562 14.533 1.00 73.38 266 PRO A O 1
ATOM 2144 N N . SER A 1 267 ? 15.066 -12.390 12.622 1.00 67.94 267 SER A N 1
ATOM 2145 C CA . SER A 1 267 ? 16.445 -12.734 12.269 1.00 67.94 267 SER A CA 1
ATOM 2146 C C . SER A 1 267 ? 17.193 -11.511 11.757 1.00 67.94 267 SER A C 1
ATOM 2148 O O . SER A 1 267 ? 16.591 -10.559 11.259 1.00 67.94 267 SER A O 1
ATOM 2150 N N . ASP A 1 268 ? 18.522 -11.531 11.869 1.00 58.00 268 ASP A N 1
ATOM 2151 C CA . ASP A 1 268 ? 19.388 -10.432 11.419 1.00 58.00 268 ASP A CA 1
ATOM 2152 C C . ASP A 1 268 ? 19.433 -10.287 9.878 1.00 58.00 268 ASP A C 1
ATOM 2154 O O . ASP A 1 268 ? 20.118 -9.411 9.347 1.00 58.00 268 ASP A O 1
ATOM 2158 N N . GLY A 1 269 ? 18.692 -11.117 9.132 1.00 57.88 269 GLY A N 1
ATOM 2159 C CA . GLY A 1 269 ? 18.550 -10.996 7.684 1.00 57.88 269 GLY A CA 1
ATOM 2160 C C . GLY A 1 269 ? 17.805 -9.720 7.272 1.00 57.88 269 GLY A C 1
ATOM 2161 O O . GLY A 1 269 ? 16.863 -9.287 7.932 1.00 57.88 269 GLY A O 1
ATOM 2162 N N . TYR A 1 270 ? 18.184 -9.147 6.124 1.00 52.56 270 TYR A N 1
ATOM 2163 C CA . TYR A 1 270 ? 17.746 -7.823 5.649 1.00 52.56 270 TYR A CA 1
ATOM 2164 C C . TYR A 1 270 ? 16.230 -7.551 5.768 1.00 52.56 270 TYR A C 1
ATOM 2166 O O . TYR A 1 270 ? 15.822 -6.464 6.169 1.00 52.56 270 TYR A O 1
ATOM 2174 N N . PHE A 1 271 ? 15.391 -8.536 5.433 1.00 55.72 271 PHE A N 1
ATOM 2175 C CA . PHE A 1 271 ? 13.925 -8.420 5.471 1.00 55.72 271 PHE A CA 1
ATOM 2176 C C . PHE A 1 271 ? 13.270 -9.028 6.722 1.00 55.72 271 PHE A C 1
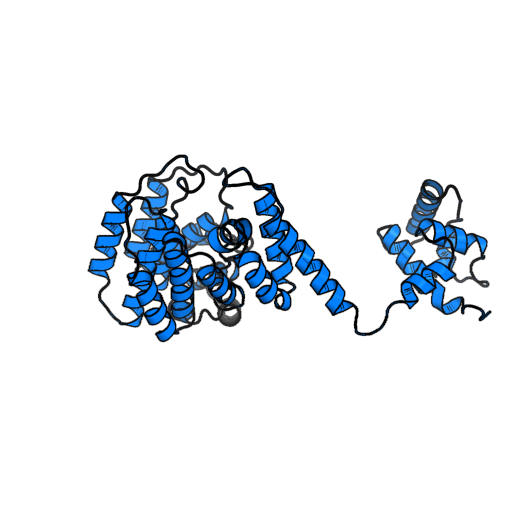ATOM 2178 O O . PHE A 1 271 ? 12.076 -8.839 6.943 1.00 55.72 271 PHE A O 1
ATOM 2185 N N . HIS A 1 272 ? 14.053 -9.714 7.555 1.00 58.59 272 HIS A N 1
ATOM 2186 C CA . HIS A 1 272 ? 13.593 -10.423 8.751 1.00 58.59 272 HIS A CA 1
ATOM 2187 C C . HIS A 1 272 ? 13.754 -9.605 10.038 1.00 58.59 272 HIS A C 1
ATOM 2189 O O . HIS A 1 272 ? 13.263 -10.009 11.088 1.00 58.59 272 HIS A O 1
ATOM 2195 N N . ASN A 1 273 ? 14.389 -8.434 9.947 1.00 71.12 273 ASN A N 1
ATOM 2196 C CA . ASN A 1 273 ? 14.491 -7.466 11.038 1.00 71.12 273 ASN A CA 1
ATOM 2197 C C . ASN A 1 273 ? 13.408 -6.362 10.965 1.00 71.12 273 ASN A C 1
ATOM 2199 O O . ASN A 1 273 ? 13.497 -5.344 11.648 1.00 71.12 273 ASN A O 1
ATOM 2203 N N . PHE A 1 274 ? 12.387 -6.537 10.118 1.00 84.31 274 PHE A N 1
ATOM 2204 C CA . PHE A 1 274 ? 11.190 -5.693 10.077 1.00 84.31 274 PHE A CA 1
ATOM 2205 C C . PHE A 1 274 ? 9.947 -6.550 10.373 1.00 84.31 274 PHE A C 1
ATOM 2207 O O . PHE A 1 274 ? 9.816 -7.613 9.756 1.00 84.31 274 PHE A O 1
ATOM 2214 N N . PRO A 1 275 ? 9.018 -6.095 11.241 1.00 90.00 275 PRO A N 1
ATOM 2215 C CA . PRO A 1 275 ? 7.764 -6.788 11.568 1.00 90.00 275 PRO A CA 1
ATOM 2216 C C . PRO A 1 275 ? 6.774 -6.789 10.391 1.00 90.00 275 PRO A C 1
ATOM 2218 O O . PRO A 1 275 ? 5.735 -6.128 10.397 1.00 90.00 275 PRO A O 1
ATOM 2221 N N . SER A 1 276 ? 7.129 -7.483 9.309 1.00 90.56 276 SER A N 1
ATOM 2222 C CA . SER A 1 276 ? 6.388 -7.436 8.045 1.00 90.56 276 SER A CA 1
ATOM 2223 C C . SER A 1 276 ? 5.049 -8.169 8.098 1.00 90.56 276 SER A C 1
ATOM 2225 O O . SER A 1 276 ? 4.125 -7.772 7.385 1.00 90.56 276 SER A O 1
ATOM 2227 N N . PHE A 1 277 ? 4.930 -9.194 8.948 1.00 94.25 277 PHE A N 1
ATOM 2228 C CA . PHE A 1 277 ? 3.657 -9.857 9.216 1.00 94.25 277 PHE A CA 1
ATOM 2229 C C . PHE A 1 277 ? 2.695 -8.874 9.882 1.00 94.25 277 PHE A C 1
ATOM 2231 O O . PHE A 1 277 ? 1.613 -8.611 9.361 1.00 94.25 277 PHE A O 1
ATOM 2238 N N . GLU A 1 278 ? 3.126 -8.276 10.992 1.00 95.62 278 GLU A N 1
ATOM 2239 C CA . GLU A 1 278 ? 2.331 -7.367 11.809 1.00 95.62 278 GLU A CA 1
ATOM 2240 C C . GLU A 1 278 ? 1.982 -6.102 11.032 1.00 95.62 278 GLU A C 1
ATOM 2242 O O . GLU A 1 278 ? 0.845 -5.650 11.088 1.00 95.62 278 GLU A O 1
ATOM 2247 N N . TYR A 1 279 ? 2.915 -5.568 10.239 1.00 94.81 279 TYR A N 1
ATOM 2248 C CA . TYR A 1 279 ? 2.668 -4.419 9.371 1.00 94.81 279 TYR A CA 1
ATOM 2249 C C . TYR A 1 279 ? 1.492 -4.648 8.412 1.00 94.81 279 TYR A C 1
ATOM 2251 O O . TYR A 1 279 ? 0.599 -3.807 8.310 1.00 94.81 279 TYR A O 1
ATOM 2259 N N . VAL A 1 280 ? 1.480 -5.784 7.707 1.00 96.50 280 VAL A N 1
ATOM 2260 C CA . VAL A 1 280 ? 0.419 -6.097 6.741 1.00 96.50 280 VAL A CA 1
ATOM 2261 C C . VAL A 1 280 ? -0.874 -6.487 7.448 1.00 96.50 280 VAL A C 1
ATOM 2263 O O . VAL A 1 280 ? -1.951 -6.041 7.051 1.00 96.50 280 VAL A O 1
ATOM 2266 N N . PHE A 1 281 ? -0.786 -7.322 8.481 1.00 98.25 281 PHE A N 1
ATOM 2267 C CA . PHE A 1 281 ? -1.970 -7.867 9.126 1.00 98.25 281 PHE A CA 1
ATOM 2268 C C . PHE A 1 281 ? -2.687 -6.815 9.976 1.00 98.25 281 PHE A C 1
ATOM 2270 O O . PHE A 1 281 ? -3.898 -6.662 9.848 1.00 98.25 281 PHE A O 1
ATOM 2277 N N . ALA A 1 282 ? -1.956 -5.991 10.735 1.00 98.31 282 ALA A N 1
ATOM 2278 C CA . ALA A 1 282 ? -2.551 -4.891 11.493 1.00 98.31 282 ALA A CA 1
ATOM 2279 C C . ALA A 1 282 ? -3.215 -3.844 10.589 1.00 98.31 282 ALA A C 1
ATOM 2281 O O . ALA A 1 282 ? -4.214 -3.246 10.989 1.00 98.31 282 ALA A O 1
ATOM 2282 N N . LEU A 1 283 ? -2.713 -3.641 9.364 1.00 98.25 283 LEU A N 1
ATOM 2283 C CA . LEU A 1 283 ? -3.388 -2.802 8.373 1.00 98.25 283 LEU A CA 1
ATOM 2284 C C . LEU A 1 283 ? -4.767 -3.376 8.019 1.00 98.25 283 LEU A C 1
ATOM 2286 O O . LEU A 1 283 ? -5.753 -2.644 8.057 1.00 98.25 283 LEU A O 1
ATOM 2290 N N . ALA A 1 284 ? -4.849 -4.676 7.720 1.00 98.62 284 ALA A N 1
ATOM 2291 C CA . ALA A 1 284 ? -6.115 -5.336 7.399 1.00 98.62 284 ALA A CA 1
ATOM 2292 C C . ALA A 1 284 ? -7.089 -5.336 8.584 1.00 98.62 284 ALA A C 1
ATOM 2294 O O . ALA A 1 284 ? -8.266 -5.020 8.413 1.00 98.62 284 ALA A O 1
ATOM 2295 N N . LEU A 1 285 ? -6.596 -5.615 9.792 1.00 98.75 285 LEU A N 1
ATOM 2296 C CA . LEU A 1 285 ? -7.385 -5.569 11.023 1.00 98.75 285 LEU A CA 1
ATOM 2297 C C . LEU A 1 285 ? -7.924 -4.159 11.294 1.00 98.75 285 LEU A C 1
ATOM 2299 O O . LEU A 1 285 ? -9.112 -4.002 11.551 1.00 98.75 285 LEU A O 1
ATOM 2303 N N . THR A 1 286 ? -7.092 -3.123 11.143 1.00 98.50 286 THR A N 1
ATOM 2304 C CA . THR A 1 286 ? -7.522 -1.721 11.299 1.00 98.50 286 THR A CA 1
ATOM 2305 C C . THR A 1 286 ? -8.591 -1.345 10.274 1.00 98.50 286 THR A C 1
ATOM 2307 O O . THR A 1 286 ? -9.606 -0.757 10.637 1.00 98.50 286 THR A O 1
ATOM 2310 N N . LEU A 1 287 ? -8.392 -1.701 8.999 1.00 98.25 287 LEU A N 1
ATOM 2311 C CA . LEU A 1 287 ? -9.354 -1.421 7.927 1.00 98.25 287 LEU A CA 1
ATOM 2312 C C . LEU A 1 287 ? -10.696 -2.131 8.146 1.00 98.25 287 LEU A C 1
ATOM 2314 O O . LEU A 1 287 ? -11.741 -1.580 7.823 1.00 98.25 287 LEU A O 1
ATOM 2318 N N . THR A 1 288 ? -10.672 -3.329 8.726 1.00 98.25 288 THR A N 1
ATOM 2319 C CA . THR A 1 288 ? -11.869 -4.131 9.025 1.00 98.25 288 THR A CA 1
ATOM 2320 C C . THR A 1 288 ? -12.377 -3.960 10.460 1.00 98.25 288 THR A C 1
ATOM 2322 O O . THR A 1 288 ? -13.228 -4.727 10.895 1.00 98.25 288 THR A O 1
ATOM 2325 N N . GLN A 1 289 ? -11.891 -2.941 11.180 1.00 97.88 289 GLN A N 1
ATOM 2326 C CA . GLN A 1 289 ? -12.329 -2.541 12.526 1.00 97.88 289 GLN A CA 1
ATOM 2327 C C . GLN A 1 289 ? -12.070 -3.553 13.663 1.00 97.88 289 GLN A C 1
ATOM 2329 O O . GLN A 1 289 ? -12.640 -3.435 14.746 1.00 97.88 289 GLN A O 1
ATOM 2334 N N . HIS A 1 290 ? -11.139 -4.487 13.474 1.00 98.38 290 HIS A N 1
ATOM 2335 C CA . HIS A 1 290 ? -10.620 -5.384 14.517 1.00 98.38 290 HIS A CA 1
ATOM 2336 C C . HIS A 1 290 ? -9.533 -4.671 15.344 1.00 98.38 290 HIS A C 1
ATOM 2338 O O . HIS A 1 290 ? -8.344 -4.990 15.274 1.00 98.38 290 HIS A O 1
ATOM 2344 N N . PHE A 1 291 ? -9.916 -3.599 16.047 1.00 98.31 291 PHE A N 1
ATOM 2345 C CA . PHE A 1 291 ? -8.961 -2.674 16.674 1.00 98.31 291 PHE A CA 1
ATOM 2346 C C . PHE A 1 291 ? -8.170 -3.299 17.830 1.00 98.31 291 PHE A C 1
ATOM 2348 O O . PHE A 1 291 ? -6.987 -2.997 17.982 1.00 98.31 291 PHE A O 1
ATOM 2355 N N . THR A 1 292 ? -8.792 -4.172 18.623 1.00 98.31 292 THR A N 1
ATOM 2356 C CA . THR A 1 292 ? -8.133 -4.854 19.747 1.00 98.31 292 THR A CA 1
ATOM 2357 C C . THR A 1 292 ? -7.017 -5.769 19.245 1.00 98.31 292 THR A C 1
ATOM 2359 O O . THR A 1 292 ? -5.891 -5.723 19.738 1.00 98.31 292 THR A O 1
ATOM 2362 N N . GLU A 1 293 ? -7.298 -6.551 18.207 1.00 98.56 293 GLU A N 1
ATOM 2363 C CA . GLU A 1 293 ? -6.346 -7.453 17.569 1.00 98.56 293 GLU A CA 1
ATOM 2364 C C . GLU A 1 293 ? -5.256 -6.670 16.833 1.00 98.56 293 GLU A C 1
ATOM 2366 O O . GLU A 1 293 ? -4.075 -7.005 16.936 1.00 98.56 293 GLU A O 1
ATOM 2371 N N . ALA A 1 294 ? -5.621 -5.589 16.132 1.00 98.50 294 ALA A N 1
ATOM 2372 C CA . ALA A 1 294 ? -4.650 -4.706 15.492 1.00 98.50 294 ALA A CA 1
ATOM 2373 C C . ALA A 1 294 ? -3.649 -4.150 16.516 1.00 98.50 294 ALA A C 1
ATOM 2375 O O . ALA A 1 294 ? -2.441 -4.182 16.270 1.00 98.50 294 ALA A O 1
ATOM 2376 N N . LEU A 1 295 ? -4.135 -3.684 17.674 1.00 98.00 295 LEU A N 1
ATOM 2377 C CA . LEU A 1 295 ? -3.288 -3.187 18.757 1.00 98.00 295 LEU A CA 1
ATOM 2378 C C . LEU A 1 295 ? -2.348 -4.279 19.280 1.00 98.00 295 LEU A C 1
ATOM 2380 O O . LEU A 1 295 ? -1.149 -4.027 19.390 1.00 98.00 295 LEU A O 1
ATOM 2384 N N . TYR A 1 296 ? -2.864 -5.491 19.508 1.00 97.62 296 TYR A N 1
ATOM 2385 C CA . TYR A 1 296 ? -2.067 -6.635 19.954 1.00 97.62 296 TYR A CA 1
ATOM 2386 C C . TYR A 1 296 ? -0.872 -6.905 19.027 1.00 97.62 296 TYR A C 1
ATOM 2388 O O . TYR A 1 296 ? 0.274 -6.917 19.482 1.00 97.62 296 TYR A O 1
ATOM 2396 N N . PHE A 1 297 ? -1.098 -7.066 17.717 1.00 97.31 297 PHE A N 1
ATOM 2397 C CA . PHE A 1 297 ? -0.003 -7.346 16.778 1.00 97.31 297 PHE A CA 1
ATOM 2398 C C . PHE A 1 297 ? 0.997 -6.185 16.687 1.00 97.31 297 PHE A C 1
ATOM 2400 O O . PHE A 1 297 ? 2.203 -6.412 16.588 1.00 97.31 297 PHE A O 1
ATOM 2407 N N . LEU A 1 298 ? 0.530 -4.936 16.760 1.00 96.19 298 LEU A N 1
ATOM 2408 C CA . LEU A 1 298 ? 1.409 -3.763 16.737 1.00 96.19 298 LEU A CA 1
ATOM 2409 C C . LEU A 1 298 ? 2.286 -3.661 17.992 1.00 96.19 298 LEU A C 1
ATOM 2411 O O . LEU A 1 298 ? 3.434 -3.228 17.895 1.00 96.19 298 LEU A O 1
ATOM 2415 N N . GLU A 1 299 ? 1.786 -4.071 19.154 1.00 94.75 299 GLU A N 1
ATOM 2416 C CA . GLU A 1 299 ? 2.574 -4.140 20.388 1.00 94.75 299 GLU A CA 1
ATOM 2417 C C . GLU A 1 299 ? 3.585 -5.283 20.346 1.00 94.75 299 GLU A C 1
ATOM 2419 O O . GLU A 1 299 ? 4.758 -5.069 20.651 1.00 94.75 299 GLU A O 1
ATOM 2424 N N . GLN A 1 300 ? 3.183 -6.459 19.853 1.00 92.81 300 GLN A N 1
ATOM 2425 C CA . GLN A 1 300 ? 4.106 -7.575 19.635 1.00 92.81 300 GLN A CA 1
ATOM 2426 C C . GLN A 1 300 ? 5.260 -7.193 18.704 1.00 92.81 300 GLN A C 1
ATOM 2428 O O . GLN A 1 300 ? 6.412 -7.524 18.985 1.00 92.81 300 GLN A O 1
ATOM 2433 N N . ALA A 1 301 ? 4.979 -6.442 17.637 1.00 91.12 301 ALA A N 1
ATOM 2434 C CA . ALA A 1 301 ? 6.012 -5.920 16.751 1.00 91.12 301 ALA A CA 1
ATOM 2435 C C . ALA A 1 301 ? 7.032 -5.033 17.489 1.00 91.12 301 ALA A C 1
ATOM 2437 O O . ALA A 1 301 ? 8.231 -5.138 17.243 1.00 91.12 301 ALA A O 1
ATOM 2438 N N . GLN A 1 302 ? 6.579 -4.178 18.412 1.00 87.25 302 GLN A N 1
ATOM 2439 C CA . GLN A 1 302 ? 7.460 -3.309 19.202 1.00 87.25 302 GLN A CA 1
ATOM 2440 C C . GLN A 1 302 ? 8.300 -4.088 20.221 1.00 87.25 302 GLN A C 1
ATOM 2442 O O . GLN A 1 302 ? 9.433 -3.700 20.496 1.00 87.25 302 GLN A O 1
ATOM 2447 N N . THR A 1 303 ? 7.764 -5.178 20.774 1.00 86.88 303 THR A N 1
ATOM 2448 C CA . THR A 1 303 ? 8.470 -6.021 21.747 1.00 86.88 303 THR A CA 1
ATOM 2449 C C . THR A 1 303 ? 9.474 -6.964 21.080 1.00 86.88 303 THR A C 1
ATOM 2451 O O . THR A 1 303 ? 10.600 -7.092 21.559 1.00 86.88 303 THR A O 1
ATOM 2454 N N . LYS A 1 304 ? 9.087 -7.631 19.983 1.00 84.50 304 LYS A N 1
ATOM 2455 C CA . LYS A 1 304 ? 9.909 -8.659 19.317 1.00 84.50 304 LYS A CA 1
ATOM 2456 C C . LYS A 1 304 ? 11.048 -8.065 18.485 1.00 84.50 304 LYS A C 1
ATOM 2458 O O . LYS A 1 304 ? 12.116 -8.669 18.398 1.00 84.50 304 LYS A O 1
ATOM 2463 N N . TYR A 1 305 ? 10.852 -6.892 17.881 1.00 82.25 305 TYR A N 1
ATOM 2464 C CA . TYR A 1 305 ? 11.823 -6.300 16.963 1.00 82.25 305 TYR A CA 1
ATOM 2465 C C . TYR A 1 305 ? 12.523 -5.114 17.620 1.00 82.25 305 TYR A C 1
ATOM 2467 O O . TYR A 1 305 ? 11.907 -4.106 17.967 1.00 82.25 305 TYR A O 1
ATOM 2475 N N . LYS A 1 306 ? 13.849 -5.211 17.771 1.00 69.00 306 LYS A N 1
ATOM 2476 C CA . LYS A 1 306 ? 14.664 -4.075 18.218 1.00 69.00 306 LYS A CA 1
ATOM 2477 C C . LYS A 1 306 ? 14.607 -2.998 17.138 1.00 69.00 306 LYS A C 1
ATOM 2479 O O . LYS A 1 306 ? 14.767 -3.307 15.961 1.00 69.00 306 LYS A O 1
ATOM 2484 N N . SER A 1 307 ? 14.452 -1.734 17.530 1.00 58.22 307 SER A N 1
ATOM 2485 C CA . SER A 1 307 ? 14.503 -0.572 16.633 1.00 58.22 307 SER A CA 1
ATOM 2486 C C . SER A 1 307 ? 15.912 -0.385 16.043 1.00 58.22 307 SER A C 1
ATOM 2488 O O . SER A 1 307 ? 16.646 0.535 16.403 1.00 58.22 307 SER A O 1
ATOM 2490 N N . LYS A 1 308 ? 16.346 -1.291 15.167 1.00 55.25 308 LYS A N 1
ATOM 2491 C CA . LYS A 1 308 ? 17.593 -1.170 14.416 1.00 55.25 308 LYS A CA 1
ATOM 2492 C C . LYS A 1 308 ? 17.267 -0.478 13.094 1.00 55.25 308 LYS A C 1
ATOM 2494 O O . LYS A 1 308 ? 16.744 -1.065 12.153 1.00 55.25 308 LYS A O 1
ATOM 2499 N N . HIS A 1 309 ? 17.562 0.817 13.082 1.00 50.84 309 HIS A N 1
ATOM 2500 C CA . HIS A 1 309 ? 17.234 1.821 12.069 1.00 50.84 309 HIS A CA 1
ATOM 2501 C C . HIS A 1 309 ? 18.023 1.738 10.753 1.00 50.84 309 HIS A C 1
ATOM 2503 O O . HIS A 1 309 ? 18.204 2.755 10.091 1.00 50.84 309 HIS A O 1
ATOM 2509 N N . SER A 1 310 ? 18.567 0.593 10.354 1.00 48.09 310 SER A N 1
ATOM 2510 C CA . SER A 1 310 ? 19.632 0.664 9.351 1.00 48.09 310 SER A CA 1
ATOM 2511 C C . SER A 1 310 ? 19.154 0.723 7.895 1.00 48.09 310 SER A C 1
ATOM 2513 O O . SER A 1 310 ? 19.885 1.295 7.086 1.00 48.09 310 SER A O 1
ATOM 2515 N N . TYR A 1 311 ? 17.973 0.188 7.528 1.00 48.09 311 TYR A N 1
ATOM 2516 C CA . TYR A 1 311 ? 17.700 -0.049 6.094 1.00 48.09 311 TYR A CA 1
ATOM 2517 C C . TYR A 1 311 ? 16.262 0.071 5.557 1.00 48.09 311 TYR A C 1
ATOM 2519 O O . TYR A 1 311 ? 16.103 0.353 4.370 1.00 48.09 311 TYR A O 1
ATOM 2527 N N . VAL A 1 312 ? 15.215 -0.118 6.364 1.00 54.53 312 VAL A N 1
ATOM 2528 C CA . VAL A 1 312 ? 13.833 0.136 5.909 1.00 54.53 312 VAL A CA 1
ATOM 2529 C C . VAL A 1 312 ? 13.607 1.647 5.941 1.00 54.53 312 VAL A C 1
ATOM 2531 O O . VAL A 1 312 ? 13.866 2.260 6.978 1.00 54.53 312 VAL A O 1
ATOM 2534 N N . GLU A 1 313 ? 13.156 2.259 4.832 1.00 60.69 313 GLU A N 1
ATOM 2535 C CA . GLU A 1 313 ? 12.755 3.678 4.839 1.00 60.69 313 GLU A CA 1
ATOM 2536 C C . GLU A 1 313 ? 11.812 3.910 6.037 1.00 60.69 313 GLU A C 1
ATOM 2538 O O . GLU A 1 313 ? 10.989 3.052 6.320 1.00 60.69 313 GLU A O 1
ATOM 2543 N N . GLU A 1 314 ? 11.895 5.027 6.767 1.00 65.75 314 GLU A N 1
ATOM 2544 C CA . GLU A 1 314 ? 11.114 5.242 8.013 1.00 65.75 314 GLU A CA 1
ATOM 2545 C C . GLU A 1 314 ? 9.581 5.082 7.838 1.00 65.75 314 GLU A C 1
ATOM 2547 O O . GLU A 1 314 ? 8.835 4.899 8.802 1.00 65.75 314 GLU A O 1
ATOM 2552 N N . GLY A 1 315 ? 9.121 5.090 6.587 1.00 79.88 315 GLY A N 1
ATOM 2553 C CA . GLY A 1 315 ? 7.746 4.968 6.128 1.00 79.88 315 GLY A CA 1
ATOM 2554 C C . GLY A 1 315 ? 6.864 3.892 6.771 1.00 79.88 315 GLY A C 1
ATOM 2555 O O . GLY A 1 315 ? 5.820 4.235 7.339 1.00 79.88 315 GLY A O 1
ATOM 2556 N N . PRO A 1 316 ? 7.198 2.590 6.674 1.00 86.00 316 PRO A N 1
ATOM 2557 C CA . PRO A 1 316 ? 6.368 1.535 7.244 1.00 86.00 316 PRO A CA 1
ATOM 2558 C C . PRO A 1 316 ? 6.223 1.660 8.764 1.00 86.00 316 PRO A C 1
ATOM 2560 O O . PRO A 1 316 ? 5.126 1.464 9.278 1.00 86.00 316 PRO A O 1
ATOM 2563 N N . TYR A 1 317 ? 7.266 2.093 9.482 1.00 87.81 317 TYR A N 1
ATOM 2564 C CA . TYR A 1 317 ? 7.177 2.342 10.925 1.00 87.81 317 TYR A CA 1
ATOM 2565 C C . TYR A 1 317 ? 6.260 3.523 11.263 1.00 87.81 317 TYR A C 1
ATOM 2567 O O . TYR A 1 317 ? 5.479 3.431 12.210 1.00 87.81 317 TYR A O 1
ATOM 2575 N N . GLU A 1 318 ? 6.298 4.616 10.493 1.00 89.75 318 GLU A N 1
ATOM 2576 C CA . GLU A 1 318 ? 5.332 5.714 10.653 1.00 89.75 318 GLU A CA 1
ATOM 2577 C C . GLU A 1 318 ? 3.893 5.238 10.419 1.00 89.75 318 GLU A C 1
ATOM 2579 O O . GLU A 1 318 ? 2.986 5.610 11.163 1.00 89.75 318 GLU A O 1
ATOM 2584 N N . THR A 1 319 ? 3.694 4.362 9.432 1.00 93.44 319 THR A N 1
ATOM 2585 C CA . THR A 1 319 ? 2.387 3.753 9.159 1.00 93.44 319 THR A CA 1
ATOM 2586 C C . THR A 1 319 ? 1.926 2.903 10.344 1.00 93.44 319 THR A C 1
ATOM 2588 O O . THR A 1 319 ? 0.806 3.070 10.808 1.00 93.44 319 THR A O 1
ATOM 2591 N N . MET A 1 320 ? 2.789 2.051 10.906 1.00 94.38 320 MET A N 1
ATOM 2592 C CA . MET A 1 320 ? 2.458 1.248 12.091 1.00 94.38 320 MET A CA 1
ATOM 2593 C C . MET A 1 320 ? 2.115 2.112 13.308 1.00 94.38 320 MET A C 1
ATOM 2595 O O . MET A 1 320 ? 1.169 1.802 14.027 1.00 94.38 320 MET A O 1
ATOM 2599 N N . ARG A 1 321 ? 2.834 3.224 13.526 1.00 94.50 321 ARG A N 1
ATOM 2600 C CA . ARG A 1 321 ? 2.502 4.190 14.590 1.00 94.50 321 ARG A CA 1
ATOM 2601 C C . ARG A 1 321 ? 1.115 4.793 14.388 1.00 94.50 321 ARG A C 1
ATOM 2603 O O . ARG A 1 321 ? 0.363 4.918 15.350 1.00 94.50 321 ARG A O 1
ATOM 2610 N N . LEU A 1 322 ? 0.771 5.136 13.148 1.00 96.75 322 LEU A N 1
ATOM 2611 C CA . LEU A 1 322 ? -0.545 5.664 12.806 1.00 96.75 322 LEU A CA 1
ATOM 2612 C C . LEU A 1 322 ? -1.659 4.629 13.035 1.00 96.75 322 LEU A C 1
ATOM 2614 O O . LEU A 1 322 ? -2.656 4.955 13.676 1.00 96.75 322 LEU A O 1
ATOM 2618 N N . LEU A 1 323 ? -1.469 3.382 12.592 1.00 97.94 323 LEU A N 1
ATOM 2619 C CA . LEU A 1 323 ? -2.411 2.285 12.852 1.00 97.94 323 LEU A CA 1
ATOM 2620 C C . LEU A 1 323 ? -2.575 2.032 14.359 1.00 97.94 323 LEU A C 1
ATOM 2622 O O . LEU A 1 323 ? -3.696 1.875 14.836 1.00 97.94 323 LEU A O 1
ATOM 2626 N N . LYS A 1 324 ? -1.478 2.090 15.129 1.00 97.81 324 LYS A N 1
ATOM 2627 C CA . LYS A 1 324 ? -1.517 1.945 16.592 1.00 97.81 324 LYS A CA 1
ATOM 2628 C C . LYS A 1 324 ? -2.355 3.048 17.228 1.00 97.81 324 LYS A C 1
ATOM 2630 O O . LYS A 1 324 ? -3.198 2.762 18.068 1.00 97.81 324 LYS A O 1
ATOM 2635 N N . ALA A 1 325 ? -2.160 4.300 16.818 1.00 98.25 325 ALA A N 1
ATOM 2636 C CA . ALA A 1 325 ? -2.927 5.428 17.340 1.00 98.25 325 ALA A CA 1
ATOM 2637 C C . ALA A 1 325 ? -4.427 5.318 17.023 1.00 98.25 325 ALA A C 1
ATOM 2639 O O . ALA A 1 325 ? -5.256 5.629 17.876 1.00 98.25 325 ALA A O 1
ATOM 2640 N N . ILE A 1 326 ? -4.777 4.829 15.830 1.00 98.44 326 ILE A N 1
ATOM 2641 C CA . ILE A 1 326 ? -6.165 4.523 15.458 1.00 98.44 326 ILE A CA 1
ATOM 2642 C C . ILE A 1 326 ? -6.753 3.460 16.386 1.00 98.44 326 ILE A C 1
ATOM 2644 O O . ILE A 1 326 ? -7.815 3.683 16.969 1.00 98.44 326 ILE A O 1
ATOM 2648 N N . ALA A 1 327 ? -6.050 2.340 16.559 1.00 98.38 327 ALA A N 1
ATOM 2649 C CA . ALA A 1 327 ? -6.494 1.260 17.428 1.00 98.38 327 ALA A CA 1
ATOM 2650 C C . ALA A 1 327 ? -6.672 1.744 18.878 1.00 98.38 327 ALA A C 1
ATOM 2652 O O . ALA A 1 327 ? -7.750 1.578 19.439 1.00 98.38 327 ALA A O 1
ATOM 2653 N N . LEU A 1 328 ? -5.688 2.465 19.430 1.00 98.50 328 LEU A N 1
ATOM 2654 C CA . LEU A 1 328 ? -5.755 3.076 20.764 1.00 98.50 328 LEU A CA 1
ATOM 2655 C C . LEU A 1 328 ? -6.979 3.986 20.928 1.00 98.50 328 LEU A C 1
ATOM 2657 O O . LEU A 1 328 ? -7.691 3.893 21.927 1.00 98.50 328 LEU A O 1
ATOM 2661 N N . ALA A 1 329 ? -7.252 4.858 19.951 1.00 98.00 329 ALA A N 1
ATOM 2662 C CA . ALA A 1 329 ? -8.400 5.760 20.010 1.00 98.00 329 ALA A CA 1
ATOM 2663 C C . ALA A 1 329 ? -9.731 4.992 20.064 1.00 98.00 329 ALA A C 1
ATOM 2665 O O . ALA A 1 329 ? -10.654 5.411 20.769 1.00 98.00 329 ALA A O 1
ATOM 2666 N N . ARG A 1 330 ? -9.822 3.866 19.345 1.00 97.38 330 ARG A N 1
ATOM 2667 C CA . ARG A 1 330 ? -11.030 3.035 19.244 1.00 97.38 330 ARG A CA 1
ATOM 2668 C C . ARG A 1 330 ? -11.193 2.026 20.371 1.00 97.38 330 ARG A C 1
ATOM 2670 O O . ARG A 1 330 ? -12.324 1.670 20.676 1.00 97.38 330 ARG A O 1
ATOM 2677 N N . THR A 1 331 ? -10.116 1.656 21.053 1.00 97.12 331 THR A N 1
ATOM 2678 C CA . THR A 1 331 ? -10.154 0.844 22.278 1.00 97.12 331 THR A CA 1
ATOM 2679 C C . THR A 1 331 ? -10.240 1.697 23.554 1.00 97.12 331 THR A C 1
ATOM 2681 O O . THR A 1 331 ? -9.971 1.205 24.644 1.00 97.12 331 THR A O 1
ATOM 2684 N N . GLY A 1 332 ? -10.556 2.995 23.447 1.00 96.00 332 GLY A N 1
ATOM 2685 C CA . GLY A 1 332 ? -10.767 3.895 24.592 1.00 96.00 332 GLY A CA 1
ATOM 2686 C C . GLY A 1 332 ? -9.511 4.578 25.155 1.00 96.00 332 GLY A C 1
ATOM 2687 O O . GLY A 1 332 ? -9.621 5.456 26.007 1.00 96.00 332 GLY A O 1
ATOM 2688 N N . GLN A 1 333 ? -8.320 4.278 24.638 1.00 97.31 333 GLN A N 1
ATOM 2689 C CA . GLN A 1 333 ? -7.035 4.840 25.081 1.00 97.31 333 GLN A CA 1
ATOM 2690 C C . GLN A 1 333 ? -6.716 6.176 24.378 1.00 97.31 333 GLN A C 1
ATOM 2692 O O . GLN A 1 333 ? -5.637 6.386 23.816 1.00 97.31 333 GLN A O 1
ATOM 2697 N N . LYS A 1 334 ? -7.674 7.113 24.396 1.00 96.25 334 LYS A N 1
ATOM 2698 C CA . LYS A 1 334 ? -7.608 8.366 23.617 1.00 96.25 334 LYS A CA 1
ATOM 2699 C C . LYS A 1 334 ? -6.432 9.278 23.979 1.00 96.25 334 LYS A C 1
ATOM 2701 O O . LYS A 1 334 ? -5.934 9.977 23.101 1.00 96.25 334 LYS A O 1
ATOM 2706 N N . ALA A 1 335 ? -5.982 9.278 25.236 1.00 97.31 335 ALA A N 1
ATOM 2707 C CA . ALA A 1 335 ? -4.839 10.088 25.668 1.00 97.31 335 ALA A CA 1
ATOM 2708 C C . ALA A 1 335 ? -3.548 9.668 24.943 1.00 97.31 335 ALA A C 1
ATOM 2710 O O . ALA A 1 335 ? -2.923 10.491 24.280 1.00 97.31 335 ALA A O 1
ATOM 2711 N N . GLN A 1 336 ? -3.234 8.370 24.953 1.00 97.38 336 GLN A N 1
ATOM 2712 C CA . GLN A 1 336 ? -2.077 7.824 24.237 1.00 97.38 336 GLN A CA 1
ATOM 2713 C C . GLN A 1 336 ? -2.204 8.015 22.719 1.00 97.38 336 GLN A C 1
ATOM 2715 O O . GLN A 1 336 ? -1.244 8.382 22.044 1.00 97.38 336 GLN A O 1
ATOM 2720 N N . ALA A 1 337 ? -3.406 7.826 22.161 1.00 98.00 337 ALA A N 1
ATOM 2721 C CA . ALA A 1 337 ? -3.649 8.085 20.743 1.00 98.00 337 ALA A CA 1
ATOM 2722 C C . ALA A 1 337 ? -3.371 9.551 20.361 1.00 98.00 337 ALA A C 1
ATOM 2724 O O . ALA A 1 337 ? -2.799 9.818 19.302 1.00 98.00 337 ALA A O 1
ATOM 2725 N N . LYS A 1 338 ? -3.746 10.500 21.230 1.00 97.81 338 LYS A N 1
ATOM 2726 C CA . LYS A 1 338 ? -3.504 11.934 21.038 1.00 97.81 338 LYS A CA 1
ATOM 2727 C C . LYS A 1 338 ? -2.011 12.269 21.062 1.00 97.81 338 LYS A C 1
ATOM 2729 O O . LYS A 1 338 ? -1.573 13.023 20.196 1.00 97.81 338 LYS A O 1
ATOM 2734 N N . GLU A 1 339 ? -1.243 11.686 21.979 1.00 97.25 339 GLU A N 1
ATOM 2735 C CA . GLU A 1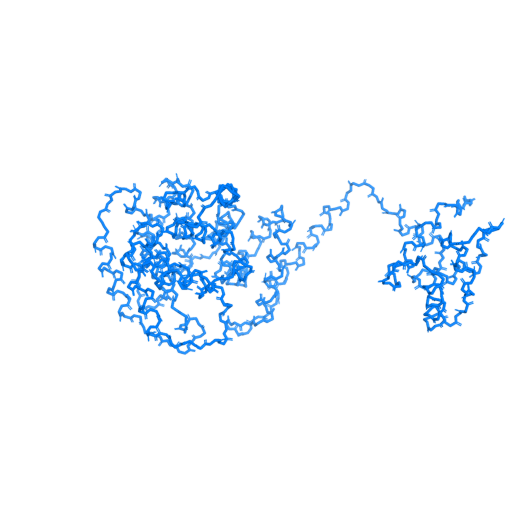 339 ? 0.217 11.859 22.037 1.00 97.25 339 GLU A CA 1
ATOM 2736 C C . GLU A 1 339 ? 0.885 11.411 20.732 1.00 97.25 339 GLU A C 1
ATOM 2738 O O . GLU A 1 339 ? 1.673 12.149 20.136 1.00 97.25 339 GLU A O 1
ATOM 2743 N N . VAL A 1 340 ? 0.515 10.227 20.230 1.00 95.62 340 VAL A N 1
ATOM 2744 C CA . VAL A 1 340 ? 1.041 9.732 18.951 1.00 95.62 340 VAL A CA 1
ATOM 2745 C C . VAL A 1 340 ? 0.605 10.641 17.799 1.00 95.62 340 VAL A C 1
ATOM 2747 O O . VAL A 1 340 ? 1.439 11.005 16.974 1.00 95.62 340 VAL A O 1
ATOM 2750 N N . TYR A 1 341 ? -0.666 11.054 17.749 1.00 96.62 341 TYR A N 1
ATOM 2751 C CA . TYR A 1 341 ? -1.186 11.955 16.714 1.00 96.62 341 TYR A CA 1
ATOM 2752 C C . TYR A 1 341 ? -0.406 13.275 16.627 1.00 96.62 341 TYR A C 1
ATOM 2754 O O . TYR A 1 341 ? -0.110 13.741 15.528 1.00 96.62 341 TYR A O 1
ATOM 2762 N N . GLU A 1 342 ? -0.058 13.868 17.769 1.00 95.50 342 GLU A N 1
ATOM 2763 C CA . GLU A 1 342 ? 0.681 15.136 17.844 1.00 95.50 342 GLU A CA 1
ATOM 2764 C C . GLU A 1 342 ? 2.155 14.983 17.438 1.00 95.50 342 GLU A C 1
ATOM 2766 O O . GLU A 1 342 ? 2.750 15.920 16.904 1.00 95.50 342 GLU A O 1
ATOM 2771 N N . ALA A 1 343 ? 2.728 13.789 17.605 1.00 94.00 343 ALA A N 1
ATOM 2772 C CA . ALA A 1 343 ? 4.076 13.470 17.144 1.00 94.00 343 ALA A CA 1
ATOM 2773 C C . ALA A 1 343 ? 4.162 13.168 15.631 1.00 94.00 343 ALA A C 1
ATOM 2775 O O . ALA A 1 343 ? 5.245 13.266 15.041 1.00 94.00 343 ALA A O 1
ATOM 2776 N N . LEU A 1 344 ? 3.052 12.785 14.986 1.00 92.12 344 LEU A N 1
ATOM 2777 C CA . LEU A 1 344 ? 3.024 12.440 13.561 1.00 92.12 344 LEU A CA 1
ATOM 2778 C C . LEU A 1 344 ? 3.167 13.680 12.667 1.00 92.12 344 LEU A C 1
ATOM 2780 O O . LEU A 1 344 ? 2.533 14.713 12.874 1.00 92.12 344 LEU A O 1
ATOM 2784 N N . LYS A 1 345 ? 3.961 13.551 11.597 1.00 89.75 345 LYS A N 1
ATOM 2785 C CA . LYS A 1 345 ? 4.162 14.603 10.589 1.00 89.75 345 LYS A CA 1
ATOM 2786 C C . LYS A 1 345 ? 3.710 14.106 9.211 1.00 89.75 345 LYS A C 1
ATOM 2788 O O . LYS A 1 345 ? 4.494 13.439 8.538 1.00 89.75 345 LYS A O 1
ATOM 2793 N N . PRO A 1 346 ? 2.508 14.476 8.722 1.00 90.88 346 PRO A N 1
ATOM 2794 C CA . PRO A 1 346 ? 1.995 14.000 7.429 1.00 90.88 346 PRO A CA 1
ATOM 2795 C C . PRO A 1 346 ? 2.870 14.322 6.204 1.00 90.88 346 PRO A C 1
ATOM 2797 O O . PRO A 1 346 ? 2.685 13.746 5.129 1.00 90.88 346 PRO A O 1
ATOM 2800 N N . SER A 1 347 ? 3.814 15.261 6.326 1.00 88.38 347 SER A N 1
ATOM 2801 C CA . SER A 1 347 ? 4.811 15.565 5.293 1.00 88.38 347 SER A CA 1
ATOM 2802 C C . SER A 1 347 ? 5.864 14.465 5.121 1.00 88.38 347 SER A C 1
ATOM 2804 O O . SER A 1 347 ? 6.373 14.323 4.008 1.00 88.38 347 SER A O 1
ATOM 2806 N N . ARG A 1 348 ? 6.150 13.691 6.181 1.00 86.69 348 ARG A N 1
ATOM 2807 C CA . ARG A 1 348 ? 7.144 12.604 6.216 1.00 86.69 348 ARG A CA 1
ATOM 2808 C C . ARG A 1 348 ? 6.605 11.257 5.743 1.00 86.69 348 ARG A C 1
ATOM 2810 O O . ARG A 1 348 ? 7.404 10.388 5.406 1.00 86.69 348 ARG A O 1
ATOM 2817 N N . PHE A 1 349 ? 5.281 11.124 5.625 1.00 92.06 349 PHE A N 1
ATOM 2818 C CA . PHE A 1 349 ? 4.665 9.892 5.146 1.00 92.06 349 PHE A CA 1
ATOM 2819 C C . PHE A 1 349 ? 5.268 9.438 3.819 1.00 92.06 349 PHE A C 1
ATOM 2821 O O . PHE A 1 349 ? 5.417 10.220 2.870 1.00 92.06 349 PHE A O 1
ATOM 2828 N N . TYR A 1 350 ? 5.574 8.144 3.782 1.00 92.00 350 TYR A N 1
ATOM 2829 C CA . TYR A 1 350 ? 6.237 7.482 2.673 1.00 92.00 350 TYR A CA 1
ATOM 2830 C C . TYR A 1 350 ? 5.520 7.708 1.352 1.00 92.00 350 TYR A C 1
ATOM 2832 O O . TYR A 1 350 ? 4.304 7.579 1.267 1.00 92.00 350 TYR A O 1
ATOM 2840 N N . PHE A 1 351 ? 6.279 8.022 0.307 1.00 93.06 351 PHE A N 1
ATOM 2841 C CA . PHE A 1 351 ? 5.728 8.502 -0.959 1.00 93.06 351 PHE A CA 1
ATOM 2842 C C . PHE A 1 351 ? 4.819 7.494 -1.688 1.00 93.06 351 PHE A C 1
ATOM 2844 O O . PHE A 1 351 ? 4.005 7.922 -2.498 1.00 93.06 351 PHE A O 1
ATOM 2851 N N . LEU A 1 352 ? 4.932 6.192 -1.393 1.00 94.69 352 LEU A N 1
ATOM 2852 C CA . LEU A 1 352 ? 4.077 5.143 -1.965 1.00 94.69 352 LEU A CA 1
ATOM 2853 C C . LEU A 1 352 ? 2.755 4.921 -1.216 1.00 94.69 352 LEU A C 1
ATOM 2855 O O . LEU A 1 352 ? 1.862 4.259 -1.742 1.00 94.69 352 LEU A O 1
ATOM 2859 N N . THR A 1 353 ? 2.645 5.415 0.015 1.00 95.69 353 THR A N 1
ATOM 2860 C CA . THR A 1 353 ? 1.470 5.255 0.892 1.00 95.69 353 THR A CA 1
ATOM 2861 C C . THR A 1 353 ? 1.031 6.605 1.460 1.00 95.69 353 THR A C 1
ATOM 2863 O O . THR A 1 353 ? 0.368 6.674 2.493 1.00 95.69 353 THR A O 1
ATOM 2866 N N . LYS A 1 354 ? 1.446 7.713 0.841 1.00 95.75 354 LYS A N 1
ATOM 2867 C CA . LYS A 1 354 ? 1.309 9.065 1.381 1.00 95.75 354 LYS A CA 1
ATOM 2868 C C . LYS A 1 354 ? -0.148 9.488 1.449 1.00 95.75 354 LYS A C 1
ATOM 2870 O O . LYS A 1 354 ? -0.565 10.051 2.459 1.00 95.75 354 LYS A O 1
ATOM 2875 N N . LYS A 1 355 ? -0.920 9.242 0.391 1.00 97.50 355 LYS A N 1
ATOM 2876 C CA . LYS A 1 355 ? -2.358 9.531 0.348 1.00 97.50 355 LYS A CA 1
ATOM 2877 C C . LYS A 1 355 ? -3.105 8.616 1.309 1.00 97.50 355 LYS A C 1
ATOM 2879 O O . LYS A 1 355 ? -3.880 9.110 2.120 1.00 97.50 355 LYS A O 1
ATOM 2884 N N . THR A 1 356 ? -2.785 7.326 1.294 1.00 97.56 356 THR A N 1
ATOM 2885 C CA . THR A 1 356 ? -3.370 6.319 2.193 1.00 97.56 356 THR A CA 1
ATOM 2886 C C . THR A 1 356 ? -3.158 6.682 3.668 1.00 97.56 356 THR A C 1
ATOM 2888 O O . THR A 1 356 ? -4.104 6.732 4.451 1.00 97.56 356 THR A O 1
ATOM 2891 N N . ASN A 1 357 ? -1.934 7.044 4.050 1.00 97.69 357 ASN A N 1
ATOM 2892 C CA . ASN A 1 357 ? -1.614 7.448 5.418 1.00 97.69 357 ASN A CA 1
ATOM 2893 C C . ASN A 1 357 ? -2.241 8.797 5.784 1.00 97.69 357 ASN A C 1
ATOM 2895 O O . ASN A 1 357 ? -2.617 9.006 6.932 1.00 97.69 357 ASN A O 1
ATOM 2899 N N . LYS A 1 358 ? -2.411 9.720 4.829 1.00 97.94 358 LYS A N 1
ATOM 2900 C CA . LYS A 1 358 ? -3.176 10.952 5.075 1.00 97.94 358 LYS A CA 1
ATOM 2901 C C . LYS A 1 358 ? -4.655 10.670 5.338 1.00 97.94 358 LYS A C 1
ATOM 2903 O O . LYS A 1 358 ? -5.209 11.306 6.226 1.00 97.94 358 LYS A O 1
ATOM 2908 N N . ILE A 1 359 ? -5.269 9.718 4.632 1.00 98.31 359 ILE A N 1
ATOM 2909 C CA . ILE A 1 359 ? -6.649 9.281 4.905 1.00 98.31 359 ILE A CA 1
ATOM 2910 C C . ILE A 1 359 ? -6.744 8.764 6.346 1.00 98.31 359 ILE A C 1
ATOM 2912 O O . ILE A 1 359 ? -7.533 9.284 7.128 1.00 98.31 359 ILE A O 1
ATOM 2916 N N . PHE A 1 360 ? -5.875 7.828 6.738 1.00 98.25 360 PHE A N 1
ATOM 2917 C CA . PHE A 1 360 ? -5.822 7.327 8.117 1.00 98.25 360 PHE A CA 1
ATOM 2918 C C . PHE A 1 360 ? -5.578 8.430 9.157 1.00 98.25 360 PHE A C 1
ATOM 2920 O O . PHE A 1 360 ? -6.198 8.429 10.216 1.00 98.25 360 PHE A O 1
ATOM 2927 N N . TYR A 1 361 ? -4.702 9.392 8.865 1.00 98.06 361 TYR A N 1
ATOM 2928 C CA . TYR A 1 361 ? -4.437 10.527 9.750 1.00 98.06 361 TYR A CA 1
ATOM 2929 C C . TYR A 1 361 ? -5.682 11.400 9.963 1.00 98.06 361 TYR A C 1
ATOM 2931 O O . TYR A 1 361 ? -5.952 11.827 11.084 1.00 98.06 361 TYR A O 1
ATOM 2939 N N . LEU A 1 362 ? -6.462 11.640 8.906 1.00 98.00 362 LEU A N 1
ATOM 2940 C CA . LEU A 1 362 ? -7.715 12.393 8.986 1.00 98.00 362 LEU A CA 1
ATOM 2941 C C . LEU A 1 362 ? -8.800 11.603 9.733 1.00 98.00 362 LEU A C 1
ATOM 2943 O O . LEU A 1 362 ? -9.484 12.180 10.573 1.00 98.00 362 LEU A O 1
ATOM 2947 N N . VAL A 1 363 ? -8.894 10.287 9.521 1.00 97.50 363 VAL A N 1
ATOM 2948 C CA . VAL A 1 363 ? -9.768 9.394 10.307 1.00 97.50 363 VAL A CA 1
ATOM 2949 C C . VAL A 1 363 ? -9.420 9.456 11.798 1.00 97.50 363 VAL A C 1
ATOM 2951 O O . VAL A 1 363 ? -10.289 9.693 12.635 1.00 97.50 363 VAL A O 1
ATOM 2954 N N . LEU A 1 364 ? -8.134 9.339 12.144 1.00 97.88 364 LEU A N 1
ATOM 2955 C CA . LEU A 1 364 ? -7.664 9.473 13.524 1.00 97.88 364 LEU A CA 1
ATOM 2956 C C . LEU A 1 364 ? -8.008 10.848 14.116 1.00 97.88 364 LEU A C 1
ATOM 2958 O O . LEU A 1 364 ? -8.439 10.936 15.263 1.00 97.88 364 LEU A O 1
ATOM 2962 N N . SER A 1 365 ? -7.856 11.921 13.334 1.00 97.19 365 SER A N 1
ATOM 2963 C CA . SER A 1 365 ? -8.271 13.268 13.742 1.00 97.19 365 SER A CA 1
ATOM 2964 C C . SER A 1 365 ? -9.765 13.326 14.089 1.00 97.19 365 SER A C 1
ATOM 2966 O O . SER A 1 365 ? -10.133 13.915 15.107 1.00 97.19 365 SER A O 1
ATOM 2968 N N . GLY A 1 366 ? -10.615 12.644 13.311 1.00 96.56 366 GLY A N 1
ATOM 2969 C CA . GLY A 1 366 ? -12.038 12.439 13.604 1.00 96.56 366 GLY A CA 1
ATOM 2970 C C . GLY A 1 366 ? -12.280 11.783 14.958 1.00 96.56 366 GLY A C 1
ATOM 2971 O O . GLY A 1 366 ? -12.972 12.348 15.803 1.00 96.56 366 GLY A O 1
ATOM 2972 N N . TYR A 1 367 ? -11.625 10.653 15.230 1.00 96.69 367 TYR A N 1
ATOM 2973 C CA . TYR A 1 367 ? -11.762 9.943 16.512 1.00 96.69 367 TYR A CA 1
ATOM 2974 C C . TYR A 1 367 ? -11.319 10.765 17.731 1.00 96.69 367 TYR A C 1
ATOM 2976 O O . TYR A 1 367 ? -11.794 10.543 18.853 1.00 96.69 367 TYR A O 1
ATOM 2984 N N . LEU A 1 368 ? -10.417 11.722 17.511 1.00 96.88 368 LEU A N 1
ATOM 2985 C CA . LEU A 1 368 ? -9.908 12.650 18.518 1.00 96.88 368 LEU A CA 1
ATOM 2986 C C . LEU A 1 368 ? -10.698 13.969 18.596 1.00 96.88 368 LEU A C 1
ATOM 2988 O O . LEU A 1 368 ? -10.316 14.842 19.374 1.00 96.88 368 LEU A O 1
ATOM 2992 N N . GLY A 1 369 ? -11.770 14.136 17.813 1.00 94.62 369 GLY A N 1
ATOM 2993 C CA . GLY A 1 369 ? -12.587 15.355 17.798 1.00 94.62 369 GLY A CA 1
ATOM 2994 C C . GLY A 1 369 ? -11.869 16.582 17.221 1.00 94.62 369 GLY A C 1
ATOM 2995 O O . GLY A 1 369 ? -12.209 17.709 17.563 1.00 94.62 369 GLY A O 1
ATOM 2996 N N . LYS A 1 370 ? -10.847 16.376 16.380 1.00 92.88 370 LYS A N 1
ATOM 2997 C CA . LYS A 1 370 ? -10.027 17.432 15.755 1.00 92.88 370 LYS A CA 1
ATOM 2998 C C . LYS A 1 370 ? -10.363 17.658 14.269 1.00 92.88 370 LYS A C 1
ATOM 3000 O O . LYS A 1 370 ? -9.687 18.439 13.592 1.00 92.88 370 LYS A O 1
ATOM 3005 N N . LEU A 1 371 ? -11.386 16.980 13.748 1.00 92.25 371 LEU A N 1
ATOM 3006 C CA . LEU A 1 371 ? -11.823 17.112 12.359 1.00 92.25 371 LEU A CA 1
ATOM 3007 C C . LEU A 1 371 ? -12.604 18.420 12.158 1.00 92.25 371 LEU A C 1
ATOM 3009 O O . LEU A 1 371 ? -13.409 18.812 12.996 1.00 92.25 371 LEU A O 1
ATOM 3013 N N . ASN A 1 372 ? -12.339 19.110 11.051 1.00 93.62 372 ASN A N 1
ATOM 3014 C CA . ASN A 1 372 ? -12.992 20.362 10.665 1.00 93.62 372 ASN A CA 1
ATOM 3015 C C . ASN A 1 372 ? -13.411 20.286 9.183 1.00 93.62 372 ASN A C 1
ATOM 3017 O O . ASN A 1 372 ? -12.888 19.418 8.479 1.00 93.62 372 ASN A O 1
ATOM 3021 N N . PRO A 1 373 ? -14.278 21.186 8.678 1.00 95.75 373 PRO A N 1
ATOM 3022 C CA . PRO A 1 373 ? -14.815 21.082 7.315 1.00 95.75 373 PRO A CA 1
ATOM 3023 C C . PRO A 1 373 ? -13.746 20.985 6.215 1.00 95.75 373 PRO A C 1
ATOM 3025 O O . PRO A 1 373 ? -13.885 20.218 5.269 1.00 95.75 373 PRO A O 1
ATOM 3028 N N . LYS A 1 374 ? -12.621 21.696 6.367 1.00 95.75 374 LYS A N 1
ATOM 3029 C CA . LYS A 1 374 ? -11.500 21.632 5.416 1.00 95.75 374 LYS A CA 1
ATOM 3030 C C . LYS A 1 374 ? -10.799 20.270 5.441 1.00 95.75 374 LYS A C 1
ATOM 3032 O O . LYS A 1 374 ? -10.389 19.759 4.401 1.00 95.75 374 LYS A O 1
ATOM 3037 N N . SER A 1 375 ? -10.638 19.689 6.627 1.00 94.50 375 SER A N 1
ATOM 3038 C CA . SER A 1 375 ? -10.089 18.340 6.798 1.00 94.50 375 SER A CA 1
ATOM 3039 C C . SER A 1 375 ? -11.026 17.266 6.233 1.00 94.50 375 SER A C 1
ATOM 3041 O O . SER A 1 375 ? -10.542 16.267 5.705 1.00 94.50 375 SER A O 1
ATOM 3043 N N . GLU A 1 376 ? -12.344 17.467 6.310 1.00 95.44 376 GLU A N 1
ATOM 3044 C CA . GLU A 1 376 ? -13.341 16.577 5.697 1.00 95.44 376 GLU A CA 1
ATOM 3045 C C . GLU A 1 376 ? -13.289 16.628 4.169 1.00 95.44 376 GLU A C 1
ATOM 3047 O O . GLU A 1 376 ? -13.148 15.586 3.534 1.00 95.44 376 GLU A O 1
ATOM 3052 N N . GLU A 1 377 ? -13.277 17.826 3.579 1.00 97.12 377 GLU A N 1
ATOM 3053 C CA . GLU A 1 377 ? -13.112 17.999 2.129 1.00 97.12 377 GLU A CA 1
ATOM 3054 C C . GLU A 1 377 ? -11.805 17.352 1.639 1.00 97.12 377 GLU A C 1
ATOM 3056 O O . GLU A 1 377 ? -11.755 16.677 0.607 1.00 97.12 377 GLU A O 1
ATOM 3061 N N . GLN A 1 378 ? -10.724 17.505 2.413 1.00 97.56 378 GLN A N 1
ATOM 3062 C CA . GLN A 1 378 ? -9.451 16.865 2.107 1.00 97.56 378 GLN A CA 1
ATOM 3063 C C . GLN A 1 378 ? -9.543 15.333 2.147 1.00 97.56 378 GLN A C 1
ATOM 3065 O O . GLN A 1 378 ? -8.941 14.672 1.296 1.00 97.56 378 GLN A O 1
ATOM 3070 N N . LEU A 1 379 ? -10.257 14.768 3.123 1.00 97.50 379 LEU A N 1
ATOM 3071 C CA . LEU A 1 379 ? -10.471 13.327 3.243 1.00 97.50 379 LEU A CA 1
ATOM 3072 C C . LEU A 1 379 ? -11.226 12.792 2.021 1.00 97.50 379 LEU A C 1
ATOM 3074 O O . LEU A 1 379 ? -10.749 11.861 1.371 1.00 97.50 379 LEU A O 1
ATOM 3078 N N . GLU A 1 380 ? -12.341 13.428 1.660 1.00 97.44 380 GLU A N 1
ATOM 3079 C CA . GLU A 1 380 ? -13.150 13.059 0.494 1.00 97.44 380 GLU A CA 1
ATOM 3080 C C . GLU A 1 380 ? -12.346 13.144 -0.806 1.00 97.44 380 GLU A C 1
ATOM 3082 O O . GLU A 1 380 ? -12.363 12.217 -1.622 1.00 97.44 380 GLU A O 1
ATOM 3087 N N . LYS A 1 381 ? -11.565 14.217 -0.979 1.00 98.19 381 LYS A N 1
ATOM 3088 C CA . LYS A 1 381 ? -10.669 14.374 -2.128 1.00 98.19 381 LYS A CA 1
ATOM 3089 C C . LYS A 1 381 ? -9.646 13.243 -2.209 1.00 98.19 381 LYS A C 1
ATOM 3091 O O . LYS A 1 381 ? -9.446 12.687 -3.287 1.00 98.19 381 LYS A O 1
ATOM 3096 N N . LEU A 1 382 ? -8.997 12.892 -1.099 1.00 98.31 382 LEU A N 1
ATOM 3097 C CA . LEU A 1 382 ? -8.000 11.819 -1.080 1.00 98.31 382 LEU A CA 1
ATOM 3098 C C . LEU A 1 382 ? -8.624 10.460 -1.402 1.00 98.31 382 LEU A C 1
ATOM 3100 O O . LEU A 1 382 ? -8.045 9.717 -2.190 1.00 98.31 382 LEU A O 1
ATOM 3104 N N . VAL A 1 383 ? -9.802 10.159 -0.849 1.00 98.06 383 VAL A N 1
ATOM 3105 C CA . VAL A 1 383 ? -10.544 8.928 -1.156 1.00 98.06 383 VAL A CA 1
ATOM 3106 C C . VAL A 1 383 ? -10.935 8.872 -2.629 1.00 98.06 383 VAL A C 1
ATOM 3108 O O . VAL A 1 383 ? -10.792 7.824 -3.254 1.00 98.06 383 VAL A O 1
ATOM 3111 N N . LYS A 1 384 ? -11.365 9.993 -3.217 1.00 97.81 384 LYS A N 1
ATOM 3112 C CA . LYS A 1 384 ? -11.653 10.079 -4.653 1.00 97.81 384 LYS A CA 1
ATOM 3113 C C . LYS A 1 384 ? -10.403 9.854 -5.504 1.00 97.81 384 LYS A C 1
ATOM 3115 O O . LYS A 1 384 ? -10.465 9.148 -6.503 1.00 97.81 384 LYS A O 1
ATOM 3120 N N . GLU A 1 385 ? -9.272 10.444 -5.120 1.00 96.94 385 GLU A N 1
ATOM 3121 C CA . GLU A 1 385 ? -8.008 10.303 -5.848 1.00 96.94 385 GLU A CA 1
ATOM 3122 C C . GLU A 1 385 ? -7.428 8.884 -5.797 1.00 96.94 385 GLU A C 1
ATOM 3124 O O . GLU A 1 385 ? -6.771 8.475 -6.752 1.00 96.94 385 GLU A O 1
ATOM 3129 N N . THR A 1 386 ? -7.611 8.156 -4.692 1.00 97.81 386 THR A N 1
ATOM 3130 C CA . THR A 1 386 ? -7.141 6.765 -4.555 1.00 97.81 386 THR A CA 1
ATOM 3131 C C . THR A 1 386 ? -8.183 5.738 -4.990 1.00 97.81 386 THR A C 1
ATOM 3133 O O . THR A 1 386 ? -7.834 4.596 -5.274 1.00 97.81 386 THR A O 1
ATOM 3136 N N . GLY A 1 387 ? -9.463 6.113 -5.021 1.00 98.00 387 GLY A N 1
ATOM 3137 C CA . GLY A 1 387 ? -10.587 5.203 -5.226 1.00 98.00 387 GLY A CA 1
ATOM 3138 C C . GLY A 1 387 ? -10.847 4.263 -4.041 1.00 98.00 387 GLY A C 1
ATOM 3139 O O . GLY A 1 387 ? -11.469 3.220 -4.228 1.00 98.00 387 GLY A O 1
ATOM 3140 N N . PHE A 1 388 ? -10.357 4.585 -2.838 1.00 98.00 388 PHE A N 1
ATOM 3141 C CA . PHE A 1 388 ? -10.468 3.733 -1.643 1.00 98.00 388 PHE A CA 1
ATOM 3142 C C . PHE A 1 388 ? -11.726 4.026 -0.829 1.00 98.00 388 PHE A C 1
ATOM 3144 O O . PHE A 1 388 ? -11.665 4.433 0.332 1.00 98.00 388 PHE A O 1
ATOM 3151 N N . VAL A 1 389 ? -12.882 3.828 -1.456 1.00 97.62 389 VAL A N 1
ATOM 3152 C CA . VAL A 1 389 ? -14.194 4.178 -0.896 1.00 97.62 389 VAL A CA 1
ATOM 3153 C C . VAL A 1 389 ? -14.487 3.506 0.449 1.00 97.62 389 VAL A C 1
ATOM 3155 O O . VAL A 1 389 ? -15.066 4.153 1.318 1.00 97.62 389 VAL A O 1
ATOM 3158 N N . LYS A 1 390 ? -14.016 2.270 0.688 1.00 96.56 390 LYS A N 1
ATOM 3159 C CA . LYS A 1 390 ? -14.226 1.580 1.978 1.00 96.56 390 LYS A CA 1
ATOM 3160 C C . LYS A 1 390 ? -13.586 2.293 3.163 1.00 96.56 390 LYS A C 1
ATOM 3162 O O . LYS A 1 390 ? -14.055 2.141 4.283 1.00 96.56 390 LYS A O 1
ATOM 3167 N N . MET A 1 391 ? -12.537 3.090 2.948 1.00 96.38 391 MET A N 1
ATOM 3168 C CA . MET A 1 391 ? -11.896 3.814 4.051 1.00 96.38 391 MET A CA 1
ATOM 3169 C C . MET A 1 391 ? -12.812 4.878 4.670 1.00 96.38 391 MET A C 1
ATOM 3171 O O . MET A 1 391 ? -12.570 5.282 5.803 1.00 96.38 391 MET A O 1
ATOM 3175 N N . MET A 1 392 ? -13.875 5.303 3.975 1.00 94.56 392 MET A N 1
ATOM 3176 C CA . MET A 1 392 ? -14.877 6.218 4.537 1.00 94.56 392 MET A CA 1
ATOM 3177 C C . MET A 1 392 ? -15.730 5.575 5.631 1.00 94.56 392 MET A C 1
ATOM 3179 O O . MET A 1 392 ? -16.225 6.287 6.498 1.00 94.56 392 MET A O 1
ATOM 3183 N N . GLU A 1 393 ? -15.863 4.247 5.647 1.00 93.75 393 GLU A N 1
ATOM 3184 C CA . GLU A 1 393 ? -16.589 3.523 6.703 1.00 93.75 393 GLU A CA 1
ATOM 3185 C C . GLU A 1 393 ? -15.858 3.554 8.051 1.00 93.75 393 GLU A C 1
ATOM 3187 O O . GLU A 1 393 ? -16.430 3.197 9.078 1.00 93.75 393 GLU A O 1
ATOM 3192 N N . LEU A 1 394 ? -14.592 3.984 8.055 1.00 90.81 394 LEU A N 1
ATOM 3193 C CA . LEU A 1 394 ? -13.836 4.227 9.275 1.00 90.81 394 LEU A CA 1
ATOM 3194 C C . LEU A 1 394 ? -14.115 5.608 9.880 1.00 90.81 394 LEU A C 1
ATOM 3196 O O . LEU A 1 394 ? -13.582 5.871 10.949 1.00 90.81 394 LEU A O 1
ATOM 3200 N N . LYS A 1 395 ? -14.848 6.513 9.222 1.00 83.62 395 LYS A N 1
ATOM 3201 C CA . LYS A 1 395 ? -15.088 7.863 9.759 1.00 83.62 395 LYS A CA 1
ATOM 3202 C C . LYS A 1 395 ? -15.811 7.849 11.115 1.00 83.62 395 LYS A C 1
ATOM 3204 O O . LYS A 1 395 ? -16.476 6.844 11.455 1.00 83.62 395 LYS A O 1
#

Sequence (395 aa):
MKEIDKGAALPTLQREIQEHFGKPVATSRDCNLLSEELFQKTSYKVNPNTLRRFFGLVKAPYPPSSATLSILCKYCGFDSLEELVHHNGNGQPKTDGLHNSESLMRYFVGLFRHTPVMEPVDKTFLALVKQTILFLQQHPEMASKFQKAIAKTPNGQRYYFELYAHIDQLNSYYGEGLLYYLKEKKTEDAQIRGHALLLQRGWLSNDATAVRRHLEKIGDHHLCDTHHPVICGRYFASKIYHANIEGLPTTGILAEALEQHNRIMPSDGYFHNFPSFEYVFALALTLTQHFTEALYFLEQAQTKYKSKHSYVEEGPYETMRLLKAIALARTGQKAQAKEVYEALKPSRFYFLTKKTNKIFYLVLSGYLGKLNPKSEEQLEKLVKETGFVKMMELK

Organism: NCBI:txid1121884